Protein AF-0000000084686248 (afdb_homodimer)

Radius of gyration: 23.34 Å; Cα contacts (8 Å, |Δi|>4): 443; chains: 2; bounding box: 74×75×57 Å

Structure (mmCIF, N/CA/C/O backbone):
data_AF-0000000084686248-model_v1
#
loop_
_entity.id
_entity.type
_entity.pdbx_description
1 polymer 'Transcriptional regulator, TetR family'
#
loop_
_atom_site.group_PDB
_atom_site.id
_atom_site.type_symbol
_atom_site.label_atom_id
_atom_site.label_alt_id
_atom_site.label_comp_id
_atom_site.label_asym_id
_atom_site.label_entity_id
_atom_site.label_seq_id
_atom_site.pdbx_PDB_ins_code
_atom_site.Cartn_x
_atom_site.Cartn_y
_atom_site.Cartn_z
_atom_site.occupancy
_atom_site.B_iso_or_equiv
_atom_site.auth_seq_id
_atom_site.auth_comp_id
_atom_site.auth_asym_id
_atom_site.auth_atom_id
_atom_site.pdbx_PDB_model_num
ATOM 1 N N . MET A 1 1 ? 29.109 23.125 23.547 1 58.72 1 MET A N 1
ATOM 2 C CA . MET A 1 1 ? 28.562 22.688 22.266 1 58.72 1 MET A CA 1
ATOM 3 C C . MET A 1 1 ? 28.594 23.828 21.25 1 58.72 1 MET A C 1
ATOM 5 O O . MET A 1 1 ? 28.109 24.922 21.531 1 58.72 1 MET A O 1
ATOM 9 N N . ASN A 1 2 ? 29.422 23.703 20.172 1 71.12 2 ASN A N 1
ATOM 10 C CA . ASN A 1 2 ? 29.562 24.75 19.156 1 71.12 2 ASN A CA 1
ATOM 11 C C . ASN A 1 2 ? 28.219 25.109 18.516 1 71.12 2 ASN A C 1
ATOM 13 O O . ASN A 1 2 ? 27.266 24.328 18.578 1 71.12 2 ASN A O 1
ATOM 17 N N . ALA A 1 3 ? 28.047 26.344 18.234 1 73.88 3 ALA A N 1
ATOM 18 C CA . ALA A 1 3 ? 26.828 26.891 17.672 1 73.88 3 ALA A CA 1
ATOM 19 C C . ALA A 1 3 ? 26.297 25.984 16.547 1 73.88 3 ALA A C 1
ATOM 21 O O . ALA A 1 3 ? 25.094 25.766 16.438 1 73.88 3 ALA A O 1
ATOM 22 N N . GLN A 1 4 ? 27.156 25.484 15.828 1 74.88 4 GLN A N 1
ATOM 23 C CA . GLN A 1 4 ? 26.781 24.609 14.711 1 74.88 4 GLN A CA 1
ATOM 24 C C . GLN A 1 4 ? 26.172 23.297 15.211 1 74.88 4 GLN A C 1
ATOM 26 O O . GLN A 1 4 ? 25.203 22.812 14.641 1 74.88 4 GLN A O 1
ATOM 31 N N . SER A 1 5 ? 26.812 22.828 16.25 1 78.38 5 SER A N 1
ATOM 32 C CA . SER A 1 5 ? 26.312 21.578 16.828 1 78.38 5 SER A CA 1
ATOM 33 C C . SER A 1 5 ? 24.922 21.766 17.422 1 78.38 5 SER A C 1
ATOM 35 O O . SER A 1 5 ? 24.078 20.875 17.328 1 78.38 5 SER A O 1
ATOM 37 N N . LYS A 1 6 ? 24.766 22.906 17.984 1 76.88 6 LYS A N 1
ATOM 38 C CA . LYS A 1 6 ? 23.453 23.203 18.578 1 76.88 6 LYS A CA 1
ATOM 39 C C . LYS A 1 6 ? 22.375 23.297 17.516 1 76.88 6 LYS A C 1
ATOM 41 O O . LYS A 1 6 ? 21.25 22.844 17.719 1 76.88 6 LYS A O 1
ATOM 46 N N . GLU A 1 7 ? 22.75 23.953 16.422 1 81.06 7 GLU A N 1
ATOM 47 C CA . GLU A 1 7 ? 21.797 24.094 15.32 1 81.06 7 GLU A CA 1
ATOM 48 C C . GLU A 1 7 ? 21.406 22.75 14.742 1 81.06 7 GLU A C 1
ATOM 50 O O . GLU A 1 7 ? 20.234 22.5 14.453 1 81.06 7 GLU A O 1
ATOM 55 N N . ILE A 1 8 ? 22.438 21.953 14.617 1 81.25 8 ILE A N 1
ATOM 56 C CA . ILE A 1 8 ? 22.203 20.625 14.078 1 81.25 8 ILE A CA 1
ATOM 57 C C . ILE A 1 8 ? 21.312 19.828 15.031 1 81.25 8 ILE A C 1
ATOM 59 O O . ILE A 1 8 ? 20.391 19.125 14.602 1 81.25 8 ILE A O 1
ATOM 63 N N . ASN A 1 9 ? 21.516 20.031 16.219 1 87.5 9 ASN A N 1
ATOM 64 C CA . ASN A 1 9 ? 20.734 19.328 17.234 1 87.5 9 ASN A CA 1
ATOM 65 C C . ASN A 1 9 ? 19.266 19.766 17.234 1 87.5 9 ASN A C 1
ATOM 67 O O . ASN A 1 9 ? 18.359 18.938 17.359 1 87.5 9 ASN A O 1
ATOM 71 N N . THR A 1 10 ? 19.156 21.109 17.031 1 91.94 10 THR A N 1
ATOM 72 C CA . THR A 1 10 ? 17.797 21.641 17 1 91.94 10 THR A CA 1
ATOM 73 C C . THR A 1 10 ? 17.062 21.141 15.75 1 91.94 10 THR A C 1
ATOM 75 O O . THR A 1 10 ? 15.883 20.766 15.82 1 91.94 10 THR A O 1
ATOM 78 N N . ARG A 1 11 ? 17.75 21.109 14.68 1 93.81 11 ARG A N 1
ATOM 79 C CA . ARG A 1 11 ? 17.188 20.625 13.43 1 93.81 11 ARG A CA 1
ATOM 80 C C . ARG A 1 11 ? 16.734 19.172 13.547 1 93.81 11 ARG A C 1
ATOM 82 O O . ARG A 1 11 ? 15.641 18.812 13.117 1 93.81 11 ARG A O 1
ATOM 89 N N . ILE A 1 12 ? 17.562 18.391 14.156 1 92.94 12 ILE A N 1
ATOM 90 C CA . ILE A 1 12 ? 17.266 16.969 14.328 1 92.94 12 ILE A CA 1
ATOM 91 C C . ILE A 1 12 ? 16.109 16.797 15.297 1 92.94 12 ILE A C 1
ATOM 93 O O . ILE A 1 12 ? 15.234 15.953 15.086 1 92.94 12 ILE A O 1
ATOM 97 N N . ASN A 1 13 ? 16.094 17.594 16.266 1 94.62 13 ASN A N 1
ATOM 98 C CA . ASN A 1 13 ? 14.992 17.547 17.219 1 94.62 13 ASN A CA 1
ATOM 99 C C . ASN A 1 13 ? 13.656 17.859 16.547 1 94.62 13 ASN A C 1
ATOM 101 O O . ASN A 1 13 ? 12.648 17.203 16.828 1 94.62 13 ASN A O 1
ATOM 105 N N . ILE A 1 14 ? 13.68 18.859 15.703 1 96.62 14 ILE A N 1
ATOM 106 C CA . ILE A 1 14 ? 12.469 19.234 14.969 1 96.62 14 ILE A CA 1
ATOM 107 C C . ILE A 1 14 ? 12.023 18.062 14.094 1 96.62 14 ILE A C 1
ATOM 109 O O . ILE A 1 14 ? 10.852 17.672 14.109 1 96.62 14 ILE A O 1
ATOM 113 N N . LEU A 1 15 ? 12.961 17.453 13.438 1 95.81 15 LEU A N 1
ATOM 114 C CA . LEU A 1 15 ? 12.648 16.344 12.531 1 95.81 15 LEU A CA 1
ATOM 115 C C . LEU A 1 15 ? 12.141 15.141 13.305 1 95.81 15 LEU A C 1
ATOM 117 O O . LEU A 1 15 ? 11.195 14.477 12.875 1 95.81 15 LEU A O 1
ATOM 121 N N . ASP A 1 16 ? 12.719 14.93 14.469 1 94.75 16 ASP A N 1
ATOM 122 C CA . ASP A 1 16 ? 12.352 13.773 15.289 1 94.75 16 ASP A CA 1
ATOM 123 C C . ASP A 1 16 ? 10.914 13.898 15.789 1 94.75 16 ASP A C 1
ATOM 125 O O . ASP A 1 16 ? 10.211 12.891 15.922 1 94.75 16 ASP A O 1
ATOM 129 N N . LYS A 1 17 ? 10.5 15.062 16.031 1 97 17 LYS A N 1
ATOM 130 C CA . LYS A 1 17 ? 9.148 15.289 16.531 1 97 17 LYS A CA 1
ATOM 131 C C . LYS A 1 17 ? 8.156 15.461 15.383 1 97 17 LYS A C 1
ATOM 133 O O . LYS A 1 17 ? 7.008 15.023 15.469 1 97 17 LYS A O 1
ATOM 138 N N . ALA A 1 18 ? 8.617 16.062 14.3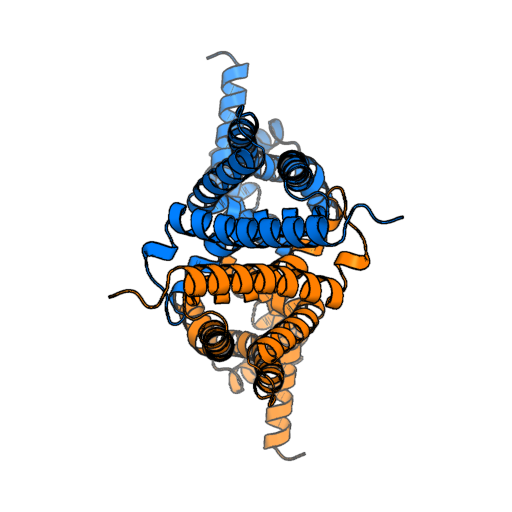12 1 97.56 18 ALA A N 1
ATOM 139 C CA . ALA A 1 18 ? 7.762 16.312 13.148 1 97.56 18 ALA A CA 1
ATOM 140 C C . ALA A 1 18 ? 7.41 15 12.445 1 97.56 18 ALA A C 1
ATOM 142 O O . ALA A 1 18 ? 6.309 14.852 11.906 1 97.56 18 ALA A O 1
ATOM 143 N N . THR A 1 19 ? 8.297 14.008 12.492 1 96.25 19 THR A N 1
ATOM 144 C CA . THR A 1 19 ? 8.148 12.773 11.727 1 96.25 19 THR A CA 1
ATOM 145 C C . THR A 1 19 ? 6.922 11.992 12.188 1 96.25 19 THR A C 1
ATOM 147 O O . THR A 1 19 ? 6.012 11.734 11.398 1 96.25 19 THR A O 1
ATOM 150 N N . PRO A 1 20 ? 6.832 11.727 13.469 1 96.69 20 PRO A N 1
ATOM 151 C CA . PRO A 1 20 ? 5.629 11.008 13.891 1 96.69 20 PRO A CA 1
ATOM 152 C C . PRO A 1 20 ? 4.355 11.836 13.727 1 96.69 20 PRO A C 1
ATOM 154 O O . PRO A 1 20 ? 3.281 11.281 13.484 1 96.69 20 PRO A O 1
ATOM 157 N N . LEU A 1 21 ? 4.496 13.141 13.789 1 97.44 21 LEU A N 1
ATOM 158 C CA . LEU A 1 21 ? 3.338 14.016 13.625 1 97.44 21 LEU A CA 1
ATOM 159 C C . LEU A 1 21 ? 2.824 13.961 12.188 1 97.44 21 LEU A C 1
ATOM 161 O O . LEU A 1 21 ? 1.628 13.758 11.961 1 97.44 21 LEU A O 1
ATOM 165 N N . PHE A 1 22 ? 3.719 14.094 11.211 1 96.5 22 PHE A N 1
ATOM 166 C CA . PHE A 1 22 ? 3.357 14 9.805 1 96.5 22 PHE A CA 1
ATOM 167 C C . PHE A 1 22 ? 2.893 12.586 9.461 1 96.5 22 PHE A C 1
ATOM 169 O O . PHE A 1 22 ? 2.01 12.414 8.617 1 96.5 22 PHE A O 1
ATOM 176 N N . ALA A 1 23 ? 3.467 11.609 10.109 1 95.5 23 ALA A N 1
ATOM 177 C CA . ALA A 1 23 ? 3.066 10.219 9.875 1 95.5 23 ALA A CA 1
ATOM 178 C C . ALA A 1 23 ? 1.645 9.969 10.367 1 95.5 23 ALA A C 1
ATOM 180 O O . ALA A 1 23 ? 0.899 9.195 9.773 1 95.5 23 ALA A O 1
ATOM 181 N N . ALA A 1 24 ? 1.274 10.688 11.391 1 94.06 24 ALA A N 1
ATOM 182 C CA . ALA A 1 24 ? -0.03 10.477 12.008 1 94.06 24 ALA A CA 1
ATOM 183 C C . ALA A 1 24 ? -1.121 11.25 11.273 1 94.06 24 ALA A C 1
ATOM 185 O O . ALA A 1 24 ? -2.246 10.758 11.133 1 94.06 24 ALA A O 1
ATOM 186 N N . LYS A 1 25 ? -0.709 12.43 10.711 1 93.75 25 LYS A N 1
ATOM 187 C CA . LYS A 1 25 ? -1.782 13.328 10.289 1 93.75 25 LYS A CA 1
ATOM 188 C C . LYS A 1 25 ? -1.661 13.664 8.805 1 93.75 25 LYS A C 1
ATOM 190 O O . LYS A 1 25 ? -2.576 14.242 8.219 1 93.75 25 LYS A O 1
ATOM 195 N N . GLY A 1 26 ? -0.541 13.289 8.234 1 93.19 26 GLY A N 1
ATOM 196 C CA . GLY A 1 26 ? -0.301 13.688 6.852 1 93.19 26 GLY A CA 1
ATOM 197 C C . GLY A 1 26 ? 0.147 15.125 6.715 1 93.19 26 GLY A C 1
ATOM 198 O O . GLY A 1 26 ? 0.149 15.875 7.695 1 93.19 26 GLY A O 1
ATOM 199 N N . TYR A 1 27 ? 0.584 15.484 5.504 1 93.19 27 TYR A N 1
ATOM 200 C CA . TYR A 1 27 ? 1.097 16.812 5.211 1 93.19 27 TYR A CA 1
ATOM 201 C C . TYR A 1 27 ? 0.046 17.875 5.504 1 93.19 27 TYR A C 1
ATOM 203 O O . TYR A 1 27 ? 0.318 18.859 6.215 1 93.19 27 TYR A O 1
ATOM 211 N N . ASN A 1 28 ? -1.136 17.672 4.988 1 90 28 ASN A N 1
ATOM 212 C CA . ASN A 1 28 ? -2.193 18.672 5.105 1 90 28 ASN A CA 1
ATOM 213 C C . ASN A 1 28 ? -2.775 18.719 6.516 1 90 28 ASN A C 1
ATOM 215 O O . ASN A 1 28 ? -3.324 19.734 6.938 1 90 28 ASN A O 1
ATOM 219 N N . GLY A 1 29 ? -2.586 17.688 7.254 1 91.94 29 GLY A N 1
ATOM 220 C CA . GLY A 1 29 ? -3.182 17.594 8.578 1 91.94 29 GLY A CA 1
ATOM 221 C C . GLY A 1 29 ? -2.354 18.25 9.656 1 91.94 29 GLY A C 1
ATOM 222 O O . GLY A 1 29 ? -2.846 18.516 10.758 1 91.94 29 GLY A O 1
ATOM 223 N N . VAL A 1 30 ? -1.158 18.547 9.344 1 95.38 30 VAL A N 1
ATOM 224 C CA . VAL A 1 30 ? -0.261 19.125 10.336 1 95.38 30 VAL A CA 1
ATOM 225 C C . VAL A 1 30 ? -0.214 20.641 10.148 1 95.38 30 VAL A C 1
ATOM 227 O O . VAL A 1 30 ? -0.052 21.141 9.031 1 95.38 30 VAL A O 1
ATOM 230 N N . SER A 1 31 ? -0.407 21.312 11.172 1 96.12 31 SER A N 1
ATOM 231 C CA . SER A 1 31 ? -0.195 22.766 11.156 1 96.12 31 SER A CA 1
ATOM 232 C C . SER A 1 31 ? 1.131 23.125 11.812 1 96.12 31 SER A C 1
ATOM 234 O O . SER A 1 31 ? 1.581 22.453 12.742 1 96.12 31 SER A O 1
ATOM 236 N N . MET A 1 32 ? 1.629 24.234 11.352 1 96.75 32 MET A N 1
ATOM 237 C CA . MET A 1 32 ? 2.904 24.688 11.914 1 96.75 32 MET A CA 1
ATOM 238 C C . MET A 1 32 ? 2.742 25.125 13.359 1 96.75 32 MET A C 1
ATOM 240 O O . MET A 1 32 ? 3.658 24.984 14.164 1 96.75 32 MET A O 1
ATOM 244 N N . ARG A 1 33 ? 1.63 25.594 13.711 1 96.5 33 ARG A N 1
ATOM 245 C CA . ARG A 1 33 ? 1.343 25.984 15.086 1 96.5 33 ARG A CA 1
ATOM 246 C C . ARG A 1 33 ? 1.378 24.781 16.016 1 96.5 33 ARG A C 1
ATOM 248 O O . ARG A 1 33 ? 1.974 24.844 17.094 1 96.5 33 ARG A O 1
ATOM 255 N N . GLU A 1 34 ? 0.747 23.734 15.609 1 96.88 34 GLU A N 1
ATOM 256 C CA . GLU A 1 34 ? 0.747 22.516 16.422 1 96.88 34 GLU A CA 1
ATOM 257 C C . GLU A 1 34 ? 2.156 21.953 16.562 1 96.88 34 GLU A C 1
ATOM 259 O O . GLU A 1 34 ? 2.531 21.469 17.641 1 96.88 34 GLU A O 1
ATOM 264 N N . LEU A 1 35 ? 2.928 21.969 15.477 1 97.56 35 LEU A N 1
ATOM 265 C CA . LEU A 1 35 ? 4.305 21.5 15.523 1 97.56 35 LEU A CA 1
ATOM 266 C C . LEU A 1 35 ? 5.152 22.344 16.453 1 97.56 35 LEU A C 1
ATOM 268 O O . LEU A 1 35 ? 5.973 21.828 17.219 1 97.56 35 LEU A O 1
ATOM 272 N N . SER A 1 36 ? 4.969 23.625 16.391 1 97.75 36 SER A N 1
ATOM 273 C CA . SER A 1 36 ? 5.68 24.547 17.266 1 97.75 36 SER A CA 1
ATOM 274 C C . SER A 1 36 ? 5.438 24.219 18.734 1 97.75 36 SER A C 1
ATOM 276 O O . SER A 1 36 ? 6.379 24.188 19.531 1 97.75 36 SER A O 1
ATOM 278 N N . LYS A 1 37 ? 4.23 23.953 19.078 1 97.75 37 LYS A N 1
ATOM 279 C CA . LYS A 1 37 ? 3.875 23.578 20.453 1 97.75 37 LYS A CA 1
ATOM 280 C C . LYS A 1 37 ? 4.523 22.25 20.844 1 97.75 37 LYS A C 1
ATOM 282 O O . LYS A 1 37 ? 5.039 22.125 21.953 1 97.75 37 LYS A O 1
ATOM 287 N N . LEU A 1 38 ? 4.559 21.391 19.984 1 97.06 38 LEU A N 1
ATOM 288 C CA . LEU A 1 38 ? 5.094 20.047 20.234 1 97.06 38 LEU A CA 1
ATOM 289 C C . LEU A 1 38 ? 6.602 20.109 20.469 1 97.06 38 LEU A C 1
ATOM 291 O O . LEU A 1 38 ? 7.125 19.422 21.344 1 97.06 38 LEU A O 1
ATOM 295 N N . VAL A 1 39 ? 7.285 20.922 19.641 1 96.38 39 VAL A N 1
ATOM 296 C CA . VAL A 1 39 ? 8.742 20.984 19.672 1 96.38 39 VAL A CA 1
ATOM 297 C C . VAL A 1 39 ? 9.195 21.938 20.766 1 96.38 39 VAL A C 1
ATOM 299 O O . VAL A 1 39 ? 10.344 21.875 21.219 1 96.38 39 VAL A O 1
ATOM 302 N N . GLY A 1 40 ? 8.352 22.875 21.141 1 96.88 40 GLY A N 1
ATOM 303 C CA . GLY A 1 40 ? 8.711 23.891 22.125 1 96.88 40 GLY A CA 1
ATOM 304 C C . GLY A 1 40 ? 9.5 25.047 21.531 1 96.88 40 GLY A C 1
ATOM 305 O O . GLY A 1 40 ? 10.406 25.578 22.172 1 96.88 40 GLY A O 1
ATOM 306 N N . LEU A 1 41 ? 9.266 25.297 20.312 1 96.88 41 LEU A N 1
ATOM 307 C CA . LEU A 1 41 ? 9.867 26.406 19.594 1 96.88 41 LEU A CA 1
ATOM 308 C C . LEU A 1 41 ? 8.789 27.266 18.938 1 96.88 41 LEU A C 1
ATOM 310 O O . LEU A 1 41 ? 7.699 26.781 18.625 1 96.88 41 LEU A O 1
ATOM 314 N N . SER A 1 42 ? 9.141 28.484 18.719 1 96 42 SER A N 1
ATOM 315 C CA . SER A 1 42 ? 8.234 29.344 17.953 1 96 42 SER A CA 1
ATOM 316 C C . SER A 1 42 ? 8.195 28.922 16.484 1 96 42 SER A C 1
ATOM 318 O O . SER A 1 42 ? 9.148 28.328 15.977 1 96 42 SER A O 1
ATOM 320 N N . THR A 1 43 ? 7.09 29.203 15.844 1 96.06 43 THR A N 1
ATOM 321 C CA . THR A 1 43 ? 6.984 28.953 14.414 1 96.06 43 THR A CA 1
ATOM 322 C C . THR A 1 43 ? 8.109 29.641 13.648 1 96.06 43 THR A C 1
ATOM 324 O O . THR A 1 43 ? 8.672 29.078 12.711 1 96.06 43 THR A O 1
ATOM 327 N N . ALA A 1 44 ? 8.453 30.828 14.078 1 95.31 44 ALA A N 1
ATOM 328 C CA . ALA A 1 44 ? 9.547 31.578 13.461 1 95.31 44 ALA A CA 1
ATOM 329 C C . ALA A 1 44 ? 10.875 30.844 13.602 1 95.31 44 ALA A C 1
ATOM 331 O O . ALA A 1 44 ? 11.672 30.797 12.664 1 95.31 44 ALA A O 1
ATOM 332 N N . ALA A 1 45 ? 11.109 30.328 14.719 1 95.38 45 ALA A N 1
ATOM 333 C CA . ALA A 1 45 ? 12.344 29.578 14.969 1 95.38 45 ALA A CA 1
ATOM 334 C C . ALA A 1 45 ? 12.438 28.344 14.078 1 95.38 45 ALA A C 1
ATOM 336 O O . ALA A 1 45 ? 13.516 28.016 13.578 1 95.38 45 ALA A O 1
ATOM 337 N N . ILE A 1 46 ? 11.305 27.641 13.93 1 96.94 46 ILE A N 1
ATOM 338 C CA . ILE A 1 46 ? 11.281 26.469 13.062 1 96.94 46 ILE A CA 1
ATOM 339 C C . ILE A 1 46 ? 11.594 26.875 11.625 1 96.94 46 ILE A C 1
ATOM 341 O O . ILE A 1 46 ? 12.375 26.219 10.938 1 96.94 46 ILE A O 1
ATOM 345 N N . TYR A 1 47 ? 11.078 28.031 11.242 1 95.38 47 TYR A N 1
ATOM 346 C CA . TYR A 1 47 ? 11.25 28.516 9.875 1 95.38 47 TYR A CA 1
ATOM 347 C C . TYR A 1 47 ? 12.672 29 9.648 1 95.38 47 TYR A C 1
ATOM 349 O O . TYR A 1 47 ? 13.117 29.141 8.5 1 95.38 47 TYR A O 1
ATOM 357 N N . HIS A 1 48 ? 13.383 29.328 10.703 1 95.19 48 HIS A N 1
ATOM 358 C CA . HIS A 1 48 ? 14.805 29.609 10.586 1 95.19 48 HIS A CA 1
ATOM 359 C C . HIS A 1 48 ? 15.578 28.391 10.078 1 95.19 48 HIS A C 1
ATOM 361 O O . HIS A 1 48 ? 16.547 28.531 9.336 1 95.19 48 HIS A O 1
ATOM 367 N N . HIS A 1 49 ? 15.078 27.219 10.445 1 95.44 49 HIS A N 1
ATOM 368 C CA . HIS A 1 49 ? 15.734 25.984 10.055 1 95.44 49 HIS A CA 1
ATOM 369 C C . HIS A 1 49 ? 15.156 25.438 8.75 1 95.44 49 HIS A C 1
ATOM 371 O O . HIS A 1 49 ? 15.852 24.75 7.996 1 95.44 49 HIS A O 1
ATOM 377 N N . PHE A 1 50 ? 13.797 25.672 8.547 1 97 50 PHE A N 1
ATOM 378 C CA . PHE A 1 50 ? 13.078 25.219 7.363 1 97 50 PHE A CA 1
ATOM 379 C C . PHE A 1 50 ? 12.25 26.344 6.758 1 97 50 PHE A C 1
ATOM 381 O O . PHE A 1 50 ? 11.273 26.797 7.355 1 97 50 PHE A O 1
ATOM 388 N N . PRO A 1 51 ? 12.555 26.719 5.566 1 95.69 51 PRO A N 1
ATOM 389 C CA . PRO A 1 51 ? 11.977 27.938 4.984 1 95.69 51 PRO A CA 1
ATOM 390 C C . PRO A 1 51 ? 10.445 27.891 4.941 1 95.69 51 PRO A C 1
ATOM 392 O O . PRO A 1 51 ? 9.797 28.938 5 1 95.69 51 PRO A O 1
ATOM 395 N N . ASP A 1 52 ? 9.867 26.641 4.707 1 95.5 52 ASP A N 1
ATOM 396 C CA . ASP A 1 52 ? 8.414 26.484 4.703 1 95.5 52 ASP A CA 1
ATOM 397 C C . ASP A 1 52 ? 8.008 25.062 5.062 1 95.5 52 ASP A C 1
ATOM 399 O O . ASP A 1 52 ? 8.867 24.219 5.312 1 95.5 52 ASP A O 1
ATOM 403 N N . LYS A 1 53 ? 6.777 24.859 5.129 1 95.44 53 LYS A N 1
ATOM 404 C CA . LYS A 1 53 ? 6.242 23.562 5.516 1 95.44 53 LYS A CA 1
ATOM 405 C C . LYS A 1 53 ? 6.664 22.484 4.523 1 95.44 53 LYS A C 1
ATOM 407 O O . LYS A 1 53 ? 6.957 21.344 4.918 1 95.44 53 LYS A O 1
ATOM 412 N N . HIS A 1 54 ? 6.715 22.891 3.27 1 93.94 54 HIS A N 1
ATOM 413 C CA . HIS A 1 54 ? 7.102 21.938 2.229 1 93.94 54 HIS A CA 1
ATOM 414 C C . HIS A 1 54 ? 8.539 21.469 2.416 1 93.94 54 HIS A C 1
ATOM 416 O O . HIS A 1 54 ? 8.82 20.266 2.32 1 93.94 54 HIS A O 1
ATOM 422 N N . ALA A 1 55 ? 9.367 22.344 2.66 1 94.5 55 ALA A N 1
ATOM 423 C CA . ALA A 1 55 ? 10.773 22.016 2.877 1 94.5 55 ALA A CA 1
ATOM 424 C C . ALA A 1 55 ? 10.945 21.156 4.121 1 94.5 55 ALA A C 1
ATOM 426 O O . ALA A 1 55 ? 11.734 20.203 4.121 1 94.5 55 ALA A O 1
ATOM 427 N N . LEU A 1 56 ? 10.25 21.531 5.184 1 96.5 56 LEU A N 1
ATOM 428 C CA . LEU A 1 56 ? 10.289 20.734 6.402 1 96.5 56 LEU A CA 1
ATOM 429 C C . LEU A 1 56 ? 9.805 19.312 6.137 1 96.5 56 LEU A C 1
ATOM 431 O O . LEU A 1 56 ? 10.453 18.344 6.531 1 96.5 56 LEU A O 1
ATOM 435 N N . TYR A 1 57 ? 8.711 19.219 5.469 1 95.12 57 TYR A N 1
ATOM 436 C CA . TYR A 1 57 ? 8.133 17.906 5.18 1 95.12 57 TYR A CA 1
ATOM 437 C C . TYR A 1 57 ? 9.07 17.078 4.316 1 95.12 57 TYR A C 1
ATOM 439 O O . TYR A 1 57 ? 9.227 15.875 4.547 1 95.12 57 TYR A O 1
ATOM 447 N N . PHE A 1 58 ? 9.641 17.703 3.385 1 92.31 58 PHE A N 1
ATOM 448 C CA . PHE A 1 58 ? 10.586 17 2.529 1 92.31 58 PHE A CA 1
ATOM 449 C C . PHE A 1 58 ? 11.758 16.453 3.344 1 92.31 58 PHE A C 1
ATOM 451 O O . PHE A 1 58 ? 12.211 15.336 3.121 1 92.31 58 PHE A O 1
ATOM 458 N N . GLU A 1 59 ? 12.234 17.219 4.215 1 93.56 59 GLU A N 1
ATOM 459 C CA . GLU A 1 59 ? 13.328 16.766 5.066 1 93.56 59 GLU A CA 1
ATOM 460 C C . GLU A 1 59 ? 12.883 15.648 6.004 1 93.56 59 GLU A C 1
ATOM 462 O O . GLU A 1 59 ? 13.664 14.758 6.34 1 93.56 59 GLU A O 1
ATOM 467 N N . VAL A 1 60 ? 11.648 15.68 6.422 1 94.56 60 VAL A N 1
ATOM 468 C CA . VAL A 1 60 ? 11.078 14.586 7.207 1 94.56 60 VAL A CA 1
ATOM 469 C C . VAL A 1 60 ? 11.117 13.297 6.398 1 94.56 60 VAL A C 1
ATOM 471 O O . VAL A 1 60 ? 11.523 12.25 6.906 1 94.56 60 VAL A O 1
ATOM 474 N N . LEU A 1 61 ? 10.727 13.398 5.133 1 91.56 61 LEU A N 1
ATOM 475 C CA . LEU A 1 61 ? 10.75 12.234 4.254 1 91.56 61 LEU A CA 1
ATOM 476 C C . LEU A 1 61 ? 12.172 11.711 4.078 1 91.56 61 LEU A C 1
ATOM 478 O O . LEU A 1 61 ? 12.422 10.516 4.211 1 91.56 61 LEU A O 1
ATOM 482 N N . LYS A 1 62 ? 13 12.617 3.861 1 88.88 62 LYS A N 1
ATOM 483 C CA . LYS A 1 62 ? 14.398 12.242 3.686 1 88.88 62 LYS A CA 1
ATOM 484 C C . LYS A 1 62 ? 14.961 11.609 4.957 1 88.88 62 LYS A C 1
ATOM 486 O O . LYS A 1 62 ? 15.648 10.594 4.898 1 88.88 62 LYS A O 1
ATOM 491 N N . HIS A 1 63 ? 14.672 12.258 6.039 1 87.5 63 HIS A N 1
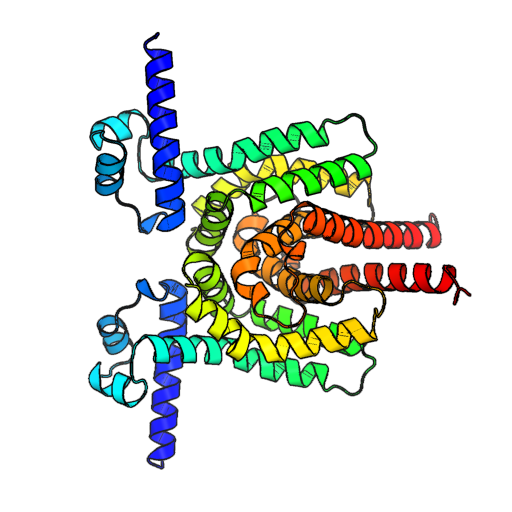ATOM 492 C CA . HIS A 1 63 ? 15.125 11.789 7.348 1 87.5 63 HIS A CA 1
ATOM 493 C C . HIS A 1 63 ? 14.578 10.398 7.648 1 87.5 63 HIS A C 1
ATOM 495 O O . HIS A 1 63 ? 15.281 9.562 8.219 1 87.5 63 HIS A O 1
ATOM 501 N N . SER A 1 64 ? 13.406 10.141 7.324 1 87.31 64 SER A N 1
ATOM 502 C CA . SER A 1 64 ? 12.758 8.867 7.59 1 87.31 64 SER A CA 1
ATOM 503 C C . SER A 1 64 ? 13.273 7.773 6.656 1 87.31 64 SER A C 1
ATOM 505 O O . SER A 1 64 ? 13.398 6.617 7.059 1 87.31 64 SER A O 1
ATOM 507 N N . PHE A 1 65 ? 13.68 8.172 5.449 1 79.62 65 PHE A N 1
ATOM 508 C CA . PHE A 1 65 ? 14.047 7.188 4.438 1 79.62 65 PHE A CA 1
ATOM 509 C C . PHE A 1 65 ? 15.555 7.023 4.355 1 79.62 65 PHE A C 1
ATOM 511 O O . PHE A 1 65 ? 16.047 5.988 3.912 1 79.62 65 PHE A O 1
ATOM 518 N N . VAL A 1 66 ? 16.359 8.047 4.652 1 66.94 66 VAL A N 1
ATOM 519 C CA . VAL A 1 66 ? 17.812 8.062 4.496 1 66.94 66 VAL A CA 1
ATOM 520 C C . VAL A 1 66 ? 18.438 6.996 5.395 1 66.94 66 VAL A C 1
ATOM 522 O O . VAL A 1 66 ? 19.375 6.293 4.98 1 66.94 66 VAL A O 1
ATOM 525 N N . ASP A 1 67 ? 18.016 6.965 6.602 1 60.41 67 ASP A N 1
ATOM 526 C CA . ASP A 1 67 ? 18.578 5.867 7.375 1 60.41 67 ASP A CA 1
ATOM 527 C C . ASP A 1 67 ? 18.438 4.539 6.629 1 60.41 67 ASP A C 1
ATOM 529 O O . ASP A 1 67 ? 19.328 3.686 6.695 1 60.41 67 ASP A O 1
ATOM 533 N N . LYS A 1 68 ? 17.516 4.457 5.832 1 61.84 68 LYS A N 1
ATOM 534 C CA . LYS A 1 68 ? 17.234 3.229 5.098 1 61.84 68 LYS A CA 1
ATOM 535 C C . LYS A 1 68 ? 18.188 3.053 3.926 1 61.84 68 LYS A C 1
ATOM 537 O O . LYS A 1 68 ? 18.688 1.952 3.686 1 61.84 68 LYS A O 1
ATOM 542 N N . ALA A 1 69 ? 18.453 4.195 3.387 1 62.53 69 ALA A N 1
ATOM 543 C CA . ALA A 1 69 ? 19.391 4.172 2.27 1 62.53 69 ALA A CA 1
ATOM 544 C C . ALA A 1 69 ? 20.797 3.814 2.744 1 62.53 69 ALA A C 1
ATOM 546 O O . ALA A 1 69 ? 21.5 3.031 2.096 1 62.53 69 ALA A O 1
ATOM 547 N N . THR A 1 70 ? 21.094 4.328 3.859 1 63.06 70 THR A N 1
ATOM 548 C CA . THR A 1 70 ? 22.422 4.047 4.383 1 63.06 70 THR A CA 1
ATOM 549 C C . THR A 1 70 ? 22.547 2.586 4.801 1 63.06 70 THR A C 1
ATOM 551 O O . THR A 1 70 ? 23.562 1.94 4.527 1 63.06 70 THR A O 1
ATOM 554 N N . ALA A 1 71 ? 21.547 2.18 5.406 1 62.09 71 ALA A N 1
ATOM 555 C CA . ALA A 1 71 ? 21.547 0.775 5.805 1 62.09 71 ALA A CA 1
ATOM 556 C C . ALA A 1 71 ? 21.578 -0.142 4.586 1 62.09 71 ALA A C 1
ATOM 558 O O . ALA A 1 71 ? 22.297 -1.152 4.586 1 62.09 71 ALA A O 1
ATOM 559 N N . ILE A 1 72 ? 20.938 0.265 3.596 1 66.06 72 ILE A N 1
ATOM 560 C CA . ILE A 1 72 ? 20.844 -0.505 2.361 1 66.06 72 ILE A CA 1
ATOM 561 C C . ILE A 1 72 ? 22.156 -0.418 1.586 1 66.06 72 ILE A C 1
ATOM 563 O O . ILE A 1 72 ? 22.625 -1.417 1.04 1 66.06 72 ILE A O 1
ATOM 567 N N . ALA A 1 73 ? 22.625 0.729 1.688 1 65.25 73 ALA A N 1
ATOM 568 C CA . ALA A 1 73 ? 23.906 0.908 1 1 65.25 73 ALA A CA 1
ATOM 569 C C . ALA A 1 73 ? 24.984 0.009 1.6 1 65.25 73 ALA A C 1
ATOM 571 O O . ALA A 1 73 ? 25.797 -0.57 0.872 1 65.25 73 ALA A O 1
ATOM 572 N N . GLY A 1 74 ? 24.906 -0.086 2.836 1 64.12 74 GLY A N 1
ATOM 573 C CA . GLY A 1 74 ? 25.891 -0.943 3.498 1 64.12 74 GLY A CA 1
ATOM 574 C C . GLY A 1 74 ? 25.703 -2.412 3.166 1 64.12 74 GLY A C 1
ATOM 575 O O . GLY A 1 74 ? 26.688 -3.168 3.131 1 64.12 74 GLY A O 1
ATOM 576 N N . SER A 1 75 ? 24.547 -2.791 2.99 1 62.66 75 SER A N 1
ATOM 577 C CA . SER A 1 75 ? 24.25 -4.191 2.701 1 62.66 75 SER A CA 1
ATOM 578 C C . SER A 1 75 ? 24.641 -4.551 1.269 1 62.66 75 SER A C 1
ATOM 580 O O . SER A 1 75 ? 25.094 -5.66 1.003 1 62.66 75 SER A O 1
ATOM 582 N N . VAL A 1 76 ? 24.453 -3.631 0.374 1 63.31 76 VAL A N 1
ATOM 583 C CA . VAL A 1 76 ? 24.703 -3.859 -1.046 1 63.31 76 VAL A CA 1
ATOM 584 C C . VAL A 1 76 ? 26.188 -3.742 -1.339 1 63.31 76 VAL A C 1
ATOM 586 O O . VAL A 1 76 ? 26.703 -4.383 -2.262 1 63.31 76 VAL A O 1
ATOM 589 N N . SER A 1 77 ? 26.797 -2.922 -0.549 1 62.34 77 SER A N 1
ATOM 590 C CA . SER A 1 77 ? 28.219 -2.752 -0.752 1 62.34 77 SER A CA 1
ATOM 591 C C . SER A 1 77 ? 29 -3.971 -0.266 1 62.34 77 SER A C 1
ATOM 593 O O . SER A 1 77 ? 30.219 -4.062 -0.465 1 62.34 77 SER A O 1
ATOM 595 N N . ASN A 1 78 ? 28.281 -4.91 0.163 1 61.41 78 ASN A N 1
ATOM 596 C CA . ASN A 1 78 ? 29 -6.094 0.622 1 61.41 78 ASN A CA 1
ATOM 597 C C . ASN A 1 78 ? 29.609 -6.863 -0.544 1 61.41 78 ASN A C 1
ATOM 599 O O . ASN A 1 78 ? 29.125 -6.777 -1.674 1 61.41 78 ASN A O 1
ATOM 603 N N . THR A 1 79 ? 30.766 -7.375 -0.447 1 65.88 79 THR A N 1
ATOM 604 C CA . THR A 1 79 ? 31.641 -8.094 -1.373 1 65.88 79 THR A CA 1
ATOM 605 C C . THR A 1 79 ? 31.031 -9.438 -1.752 1 65.88 79 THR A C 1
ATOM 607 O O . THR A 1 79 ? 31.672 -10.25 -2.422 1 65.88 79 THR A O 1
ATOM 610 N N . GLY A 1 80 ? 29.734 -9.602 -1.726 1 78.88 80 GLY A N 1
ATOM 611 C CA . GLY A 1 80 ? 29.188 -10.906 -2.062 1 78.88 80 GLY A CA 1
ATOM 612 C C . GLY A 1 80 ? 28.562 -10.961 -3.443 1 78.88 80 GLY A C 1
ATOM 613 O O . GLY A 1 80 ? 28.594 -9.977 -4.184 1 78.88 80 GLY A O 1
ATOM 614 N N . ALA A 1 81 ? 28.25 -12.164 -3.91 1 88.12 81 ALA A N 1
ATOM 615 C CA . ALA A 1 81 ? 27.531 -12.375 -5.168 1 88.12 81 ALA A CA 1
ATOM 616 C C . ALA A 1 81 ? 26.266 -11.523 -5.227 1 88.12 81 ALA A C 1
ATOM 618 O O . ALA A 1 81 ? 25.672 -11.203 -4.191 1 88.12 81 ALA A O 1
ATOM 619 N N . PRO A 1 82 ? 25.938 -11.086 -6.359 1 87.19 82 PRO A N 1
ATOM 620 C CA . PRO A 1 82 ? 24.766 -10.211 -6.523 1 87.19 82 PRO A CA 1
ATOM 621 C C . PRO A 1 82 ? 23.531 -10.742 -5.816 1 87.19 82 PRO A C 1
ATOM 623 O O . PRO A 1 82 ? 22.797 -9.977 -5.188 1 87.19 82 PRO A O 1
ATOM 626 N N . LEU A 1 83 ? 23.328 -11.992 -5.898 1 88.19 83 LEU A N 1
ATOM 627 C CA . LEU A 1 83 ? 22.156 -12.578 -5.254 1 88.19 83 LEU A CA 1
ATOM 628 C C . LEU A 1 83 ? 22.25 -12.438 -3.736 1 88.19 83 LEU A C 1
ATOM 630 O O . LEU A 1 83 ? 21.25 -12.133 -3.078 1 88.19 83 LEU A O 1
ATOM 634 N N . GLU A 1 84 ? 23.406 -12.641 -3.184 1 88.88 84 GLU A N 1
ATOM 635 C CA . GLU A 1 84 ? 23.609 -12.492 -1.746 1 88.88 84 GLU A CA 1
ATOM 636 C C . GLU A 1 84 ? 23.391 -11.047 -1.307 1 88.88 84 GLU A C 1
ATOM 638 O O . GLU A 1 84 ? 22.875 -10.789 -0.216 1 88.88 84 GLU A O 1
ATOM 643 N N . ARG A 1 85 ? 23.75 -10.172 -2.143 1 89.12 85 ARG A N 1
ATOM 644 C CA . ARG A 1 85 ? 23.562 -8.75 -1.855 1 89.12 85 ARG A CA 1
ATOM 645 C C . ARG A 1 85 ? 22.094 -8.375 -1.885 1 89.12 85 ARG A C 1
ATOM 647 O O . ARG A 1 85 ? 21.625 -7.59 -1.057 1 89.12 85 ARG A O 1
ATOM 654 N N . LEU A 1 86 ? 21.375 -8.93 -2.828 1 89.69 86 LEU A N 1
ATOM 655 C CA . LEU A 1 86 ? 19.938 -8.695 -2.885 1 89.69 86 LEU A CA 1
ATOM 656 C C . LEU A 1 86 ? 19.25 -9.266 -1.647 1 89.69 86 LEU A C 1
ATOM 658 O O . LEU A 1 86 ? 18.359 -8.617 -1.077 1 89.69 86 LEU A O 1
ATOM 662 N N . GLU A 1 87 ? 19.688 -10.453 -1.256 1 91.38 87 GLU A N 1
ATOM 663 C CA . GLU A 1 87 ? 19.141 -11.062 -0.051 1 91.38 87 GLU A CA 1
ATOM 664 C C . GLU A 1 87 ? 19.391 -10.188 1.175 1 91.38 87 GLU A C 1
ATOM 666 O O . GLU A 1 87 ? 18.484 -9.977 1.985 1 91.38 87 GLU A O 1
ATOM 671 N N . SER A 1 88 ? 20.562 -9.695 1.272 1 89.19 88 SER A N 1
ATOM 672 C CA . SER A 1 88 ? 20.922 -8.82 2.385 1 89.19 88 SER A CA 1
ATOM 673 C C . SER A 1 88 ? 20.078 -7.543 2.377 1 89.19 88 SER A C 1
ATOM 675 O O . SER A 1 88 ? 19.656 -7.07 3.432 1 89.19 88 SER A O 1
ATOM 677 N N . PHE A 1 89 ? 19.875 -7.047 1.19 1 87.81 89 PHE A N 1
ATOM 678 C CA . PHE A 1 89 ? 19.031 -5.867 1.062 1 87.81 89 PHE A CA 1
ATOM 679 C C . PHE A 1 89 ? 17.625 -6.16 1.566 1 87.81 89 PHE A C 1
ATOM 681 O O . PHE A 1 89 ? 17.078 -5.398 2.365 1 87.81 89 PHE A O 1
ATOM 688 N N . ILE A 1 90 ? 17.062 -7.203 1.109 1 92.06 90 ILE A N 1
ATOM 689 C CA . ILE A 1 90 ? 15.688 -7.555 1.443 1 92.06 90 ILE A CA 1
ATOM 690 C C . ILE A 1 90 ? 15.562 -7.781 2.949 1 92.06 90 ILE A C 1
ATOM 692 O O . ILE A 1 90 ? 14.609 -7.324 3.574 1 92.06 90 ILE A O 1
ATOM 696 N N . GLU A 1 91 ? 16.516 -8.43 3.545 1 91.94 91 GLU A N 1
ATOM 697 C CA . GLU A 1 91 ? 16.5 -8.703 4.98 1 91.94 91 GLU A CA 1
ATOM 698 C C . GLU A 1 91 ? 16.562 -7.406 5.785 1 91.94 91 GLU A C 1
ATOM 700 O O . GLU A 1 91 ? 15.789 -7.219 6.73 1 91.94 91 GLU A O 1
ATOM 705 N N . ARG A 1 92 ? 17.406 -6.527 5.41 1 88.38 92 ARG A N 1
ATOM 706 C CA . ARG A 1 92 ? 17.562 -5.266 6.121 1 88.38 92 ARG A CA 1
ATOM 707 C C . ARG A 1 92 ? 16.359 -4.355 5.898 1 88.38 92 ARG A C 1
ATOM 709 O O . ARG A 1 92 ? 15.906 -3.676 6.82 1 88.38 92 ARG A O 1
ATOM 716 N N . PHE A 1 93 ? 15.945 -4.344 4.695 1 89.56 93 PHE A N 1
ATOM 717 C CA . PHE A 1 93 ? 14.773 -3.541 4.371 1 89.56 93 PHE A CA 1
ATOM 718 C C . PHE A 1 93 ? 13.555 -4.02 5.152 1 89.56 93 PHE A C 1
ATOM 720 O O . PHE A 1 93 ? 12.805 -3.207 5.691 1 89.56 93 PHE A O 1
ATOM 727 N N . ALA A 1 94 ? 13.383 -5.316 5.199 1 92 94 ALA A N 1
ATOM 728 C CA . ALA A 1 94 ? 12.266 -5.883 5.953 1 92 94 ALA A CA 1
ATOM 729 C C . ALA A 1 94 ? 12.344 -5.484 7.426 1 92 94 ALA A C 1
ATOM 731 O O . ALA A 1 94 ? 11.336 -5.117 8.031 1 92 94 ALA A O 1
ATOM 732 N N . LEU A 1 95 ? 13.508 -5.535 8.008 1 90.31 95 LEU A N 1
ATOM 733 C CA . LEU A 1 95 ? 13.695 -5.141 9.398 1 90.31 95 LEU A CA 1
ATOM 734 C C . LEU A 1 95 ? 13.359 -3.668 9.594 1 90.31 95 LEU A C 1
ATOM 736 O O . LEU A 1 95 ? 12.664 -3.311 10.555 1 90.31 95 LEU A O 1
ATOM 740 N N . MET A 1 96 ? 13.766 -2.92 8.727 1 86.56 96 MET A N 1
ATOM 741 C CA . MET A 1 96 ? 13.602 -1.473 8.836 1 86.56 96 MET A CA 1
ATOM 742 C C . MET A 1 96 ? 12.125 -1.086 8.742 1 86.56 96 MET A C 1
ATOM 744 O O . MET A 1 96 ? 11.617 -0.352 9.586 1 86.56 96 MET A O 1
ATOM 748 N N . VAL A 1 97 ? 11.492 -1.579 7.719 1 89 97 VAL A N 1
ATOM 749 C CA . VAL A 1 97 ? 10.109 -1.173 7.484 1 89 97 VAL A CA 1
ATOM 750 C C . VAL A 1 97 ? 9.211 -1.78 8.555 1 89 97 VAL A C 1
ATOM 752 O O . VAL A 1 97 ? 8.195 -1.186 8.93 1 89 97 VAL A O 1
ATOM 755 N N . ASN A 1 98 ? 9.516 -2.955 9 1 89.5 98 ASN A N 1
ATOM 756 C CA . ASN A 1 98 ? 8.711 -3.6 10.023 1 89.5 98 ASN A CA 1
ATOM 757 C C . ASN A 1 98 ? 8.766 -2.838 11.352 1 89.5 98 ASN A C 1
ATOM 759 O O . ASN A 1 98 ? 7.797 -2.822 12.102 1 89.5 98 ASN A O 1
ATOM 763 N N . ASP A 1 99 ? 9.844 -2.188 11.594 1 86.75 99 ASP A N 1
ATOM 764 C CA . ASP A 1 99 ? 10.047 -1.533 12.875 1 86.75 99 ASP A CA 1
ATOM 765 C C . ASP A 1 99 ? 9.641 -0.064 12.82 1 86.75 99 ASP A C 1
ATOM 767 O O . ASP A 1 99 ? 9.484 0.585 13.859 1 86.75 99 ASP A O 1
ATOM 771 N N . ASP A 1 100 ? 9.461 0.403 11.68 1 89.38 100 ASP A N 1
ATOM 772 C CA . ASP A 1 100 ? 9.227 1.839 11.562 1 89.38 100 ASP A CA 1
ATOM 773 C C . ASP A 1 100 ? 7.828 2.121 11.016 1 89.38 100 ASP A C 1
ATOM 775 O O . ASP A 1 100 ? 7.637 2.217 9.797 1 89.38 100 ASP A O 1
ATOM 779 N N . GLN A 1 101 ? 6.992 2.389 11.883 1 90.69 101 GLN A N 1
ATOM 780 C CA . GLN A 1 101 ? 5.605 2.664 11.516 1 90.69 101 GLN A CA 1
ATOM 781 C C . GLN A 1 101 ? 5.48 4.016 10.812 1 90.69 101 GLN A C 1
ATOM 783 O O . GLN A 1 101 ? 4.602 4.207 9.969 1 90.69 101 GLN A O 1
ATOM 788 N N . ASN A 1 102 ? 6.402 4.902 11.133 1 93.12 102 ASN A N 1
ATOM 789 C CA . ASN A 1 102 ? 6.355 6.219 10.508 1 93.12 102 ASN A CA 1
ATOM 790 C C . ASN A 1 102 ? 6.629 6.133 9.008 1 93.12 102 ASN A C 1
ATOM 792 O O . ASN A 1 102 ? 5.941 6.773 8.211 1 93.12 102 ASN A O 1
ATOM 796 N N . VAL A 1 103 ? 7.543 5.273 8.68 1 89.94 103 VAL A N 1
ATOM 797 C CA . VAL A 1 103 ? 7.895 5.117 7.27 1 89.94 103 VAL A CA 1
ATOM 798 C C . VAL A 1 103 ? 6.711 4.527 6.508 1 89.94 103 VAL A C 1
ATOM 800 O O . VAL A 1 103 ? 6.352 5.012 5.434 1 89.94 103 VAL A O 1
ATOM 803 N N . ARG A 1 104 ? 6.102 3.525 7.066 1 91.69 104 ARG A N 1
ATOM 804 C CA . ARG A 1 104 ? 4.953 2.902 6.414 1 91.69 104 ARG A CA 1
ATOM 805 C C . ARG A 1 104 ? 3.814 3.9 6.238 1 91.69 104 ARG A C 1
ATOM 807 O O . ARG A 1 104 ? 3.223 3.994 5.16 1 91.69 104 ARG A O 1
ATOM 814 N N . ALA A 1 105 ? 3.609 4.703 7.25 1 94.06 105 ALA A N 1
ATOM 815 C CA . ALA A 1 105 ? 2.535 5.691 7.199 1 94.06 105 ALA A CA 1
ATOM 816 C C . ALA A 1 105 ? 2.836 6.777 6.172 1 94.06 105 ALA A C 1
ATOM 818 O O . ALA A 1 105 ? 1.96 7.164 5.395 1 94.06 105 ALA A O 1
ATOM 819 N N . LEU A 1 106 ? 4.055 7.25 6.16 1 93 106 LEU A N 1
ATOM 820 C CA . LEU A 1 106 ? 4.438 8.328 5.254 1 93 106 LEU A CA 1
ATOM 821 C C . LEU A 1 106 ? 4.324 7.883 3.799 1 93 106 LEU A C 1
ATOM 823 O O . LEU A 1 106 ? 3.914 8.664 2.938 1 93 106 LEU A O 1
ATOM 827 N N . VAL A 1 107 ? 4.66 6.645 3.527 1 90.88 107 VAL A N 1
ATOM 828 C CA . VAL A 1 107 ? 4.52 6.109 2.176 1 90.88 107 VAL A CA 1
ATOM 829 C C . VAL A 1 107 ? 3.045 6.094 1.779 1 90.88 107 VAL A C 1
ATOM 831 O O . VAL A 1 107 ? 2.686 6.523 0.681 1 90.88 107 VAL A O 1
ATOM 834 N N . MET A 1 108 ? 2.199 5.637 2.695 1 92.31 108 MET A N 1
ATOM 835 C CA . MET A 1 108 ? 0.768 5.586 2.414 1 92.31 108 MET A CA 1
ATOM 836 C C . MET A 1 108 ? 0.209 6.98 2.17 1 92.31 108 MET A C 1
ATOM 838 O O . MET A 1 108 ? -0.58 7.188 1.246 1 92.31 108 MET A O 1
ATOM 842 N N . TRP A 1 109 ? 0.669 7.953 2.938 1 92.5 109 TRP A N 1
ATOM 843 C CA . TRP A 1 109 ? 0.219 9.328 2.764 1 92.5 109 TRP A CA 1
ATOM 844 C C . TRP A 1 109 ? 0.605 9.859 1.388 1 92.5 109 TRP A C 1
ATOM 846 O O . TRP A 1 109 ? -0.187 10.547 0.734 1 92.5 109 TRP A O 1
ATOM 856 N N . GLU A 1 110 ? 1.8 9.523 1.024 1 91 110 GLU A N 1
ATOM 857 C CA . GLU A 1 110 ? 2.252 10.008 -0.278 1 91 110 GLU A CA 1
ATOM 858 C C . GLU A 1 110 ? 1.43 9.391 -1.407 1 91 110 GLU A C 1
ATOM 860 O O . GLU A 1 110 ? 1.131 10.062 -2.398 1 91 110 GLU A O 1
ATOM 865 N N . LEU A 1 111 ? 1.066 8.203 -1.236 1 89 111 LEU A N 1
ATOM 866 C CA . LEU A 1 111 ? 0.271 7.527 -2.256 1 89 111 LEU A CA 1
ATOM 867 C C . LEU A 1 111 ? -1.155 8.062 -2.277 1 89 111 LEU A C 1
ATOM 869 O O . LEU A 1 111 ? -1.812 8.055 -3.32 1 89 111 LEU A O 1
ATOM 873 N N . LEU A 1 112 ? -1.623 8.625 -1.174 1 88.19 112 LEU A N 1
ATOM 874 C CA . LEU A 1 112 ? -2.99 9.117 -1.038 1 88.19 112 LEU A CA 1
ATOM 875 C C . LEU A 1 112 ? -3.094 10.57 -1.491 1 88.19 112 LEU A C 1
ATOM 877 O O . LEU A 1 112 ? -4.023 10.93 -2.217 1 88.19 112 LEU A O 1
ATOM 881 N N . ASP A 1 113 ? -2.117 11.344 -1.054 1 84.62 113 ASP A N 1
ATOM 882 C CA . ASP A 1 113 ? -2.35 12.781 -1.147 1 84.62 113 ASP A CA 1
ATOM 883 C C . ASP A 1 113 ? -1.159 13.484 -1.793 1 84.62 113 ASP A C 1
ATOM 885 O O . ASP A 1 113 ? -1.127 14.719 -1.866 1 84.62 113 ASP A O 1
ATOM 889 N N . GLY A 1 114 ? -0.229 12.703 -2.209 1 84.31 114 GLY A N 1
ATOM 890 C CA . GLY A 1 114 ? 0.891 13.352 -2.875 1 84.31 114 GLY A CA 1
ATOM 891 C C . GLY A 1 114 ? 0.526 13.93 -4.23 1 84.31 114 GLY A C 1
ATOM 892 O O . GLY A 1 114 ? -0.15 13.273 -5.027 1 84.31 114 GLY A O 1
ATOM 893 N N . ASP A 1 115 ? 0.906 15.156 -4.352 1 86.56 115 ASP A N 1
ATOM 894 C CA . ASP A 1 115 ? 0.716 15.719 -5.688 1 86.56 115 ASP A CA 1
ATOM 895 C C . ASP A 1 115 ? 1.875 15.344 -6.605 1 86.56 115 ASP A C 1
ATOM 897 O O . ASP A 1 115 ? 2.867 14.766 -6.16 1 86.56 115 ASP A O 1
ATOM 901 N N . GLU A 1 116 ? 1.7 15.68 -7.848 1 90.19 116 GLU A N 1
ATOM 902 C CA . GLU A 1 116 ? 2.662 15.25 -8.859 1 90.19 116 GLU A CA 1
ATOM 903 C C . GLU A 1 116 ? 4.062 15.766 -8.539 1 90.19 116 GLU A C 1
ATOM 905 O O . GLU A 1 116 ? 5.035 15.008 -8.594 1 90.19 116 GLU A O 1
ATOM 910 N N . ALA A 1 117 ? 4.141 17 -8.18 1 90.25 117 ALA A N 1
ATOM 911 C CA . ALA A 1 117 ? 5.434 17.625 -7.906 1 90.25 117 ALA A CA 1
ATOM 912 C C . ALA A 1 117 ? 6.109 16.953 -6.711 1 90.25 117 ALA A C 1
ATOM 914 O O . ALA A 1 117 ? 7.312 16.672 -6.742 1 90.25 117 ALA A O 1
ATOM 915 N N . ARG A 1 118 ? 5.43 16.703 -5.699 1 89.12 118 ARG A N 1
ATOM 916 C CA . ARG A 1 118 ? 5.977 16.078 -4.492 1 89.12 118 ARG A CA 1
ATOM 917 C C . ARG A 1 118 ? 6.383 14.633 -4.75 1 89.12 118 ARG A C 1
ATOM 919 O O . ARG A 1 118 ? 7.441 14.195 -4.305 1 89.12 118 ARG A O 1
ATOM 926 N N . LEU A 1 119 ? 5.559 13.945 -5.473 1 91.25 119 LEU A N 1
ATOM 927 C CA . LEU A 1 119 ? 5.863 12.555 -5.793 1 91.25 119 LEU A CA 1
ATOM 928 C C . LEU A 1 119 ? 7.145 12.461 -6.621 1 91.25 119 LEU A C 1
ATOM 930 O O . LEU A 1 119 ? 7.977 11.586 -6.379 1 91.25 119 LEU A O 1
ATOM 934 N N . LYS A 1 120 ? 7.234 13.328 -7.512 1 92.06 120 LYS A N 1
ATOM 935 C CA . LYS A 1 120 ? 8.453 13.391 -8.32 1 92.06 120 LYS A CA 1
ATOM 936 C C . LYS A 1 120 ? 9.672 13.672 -7.457 1 92.06 120 LYS A C 1
ATOM 938 O O . LYS A 1 120 ? 10.711 13.031 -7.613 1 92.06 120 LYS A O 1
ATOM 943 N N . LEU A 1 121 ? 9.508 14.562 -6.602 1 87.25 121 LEU A N 1
ATOM 944 C CA . LEU A 1 121 ? 10.602 14.953 -5.723 1 87.25 121 LEU A CA 1
ATOM 945 C C . LEU A 1 121 ? 11 13.797 -4.812 1 87.25 121 LEU A C 1
ATOM 947 O O . LEU A 1 121 ? 12.188 13.523 -4.625 1 87.25 121 LEU A O 1
ATOM 951 N N . VAL A 1 122 ? 10.086 13.109 -4.242 1 86.81 122 VAL A N 1
ATOM 952 C CA . VAL A 1 122 ? 10.344 11.969 -3.371 1 86.81 122 VAL A CA 1
ATOM 953 C C . VAL A 1 122 ? 11.039 10.867 -4.16 1 86.81 122 VAL A C 1
ATOM 955 O O . VAL A 1 122 ? 12.047 10.312 -3.711 1 86.81 122 VAL A O 1
ATOM 958 N N . ALA A 1 123 ? 10.547 10.578 -5.328 1 89.44 123 ALA A N 1
ATOM 959 C CA . ALA A 1 123 ? 11.141 9.555 -6.184 1 89.44 123 ALA A CA 1
ATOM 960 C C . ALA A 1 123 ? 12.602 9.891 -6.504 1 89.44 123 ALA A C 1
ATOM 962 O O . ALA A 1 123 ? 13.484 9.039 -6.359 1 89.44 123 ALA A O 1
ATOM 963 N N . GLU A 1 124 ? 12.852 11.078 -6.781 1 88.56 124 GLU A N 1
ATOM 964 C CA . GLU A 1 124 ? 14.148 11.477 -7.305 1 88.56 124 GLU A CA 1
ATOM 965 C C . GLU A 1 124 ? 15.148 11.719 -6.176 1 88.56 124 GLU A C 1
ATOM 967 O O . GLU A 1 124 ? 16.344 11.477 -6.344 1 88.56 124 GLU A O 1
ATOM 972 N N . GLU A 1 125 ? 14.617 12.133 -5.098 1 84.75 125 GLU A N 1
ATOM 973 C CA . GLU A 1 125 ? 15.555 12.555 -4.062 1 84.75 125 GLU A CA 1
ATOM 974 C C . GLU A 1 125 ? 15.641 11.523 -2.939 1 84.75 125 GLU A C 1
ATOM 976 O O . GLU A 1 125 ? 16.641 11.469 -2.217 1 84.75 125 GLU A O 1
ATOM 981 N N . VAL A 1 126 ? 14.609 10.797 -2.76 1 82.38 126 VAL 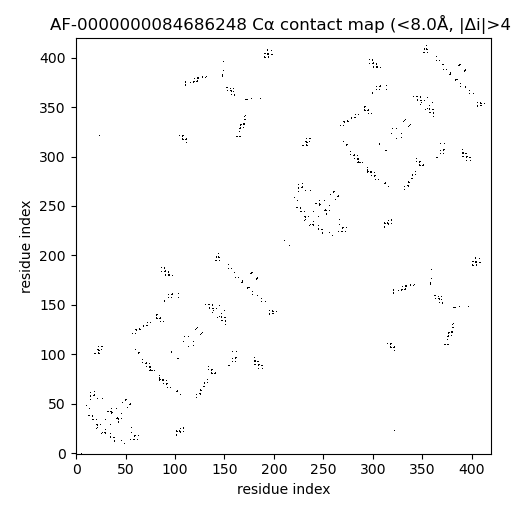A N 1
ATOM 982 C CA . VAL A 1 126 ? 14.578 9.898 -1.61 1 82.38 126 VAL A CA 1
ATOM 983 C C . VAL A 1 126 ? 14.711 8.453 -2.08 1 82.38 126 VAL A C 1
ATOM 985 O O . VAL A 1 126 ? 15.555 7.707 -1.571 1 82.38 126 VAL A O 1
ATOM 988 N N . LEU A 1 127 ? 14.047 8.078 -3.162 1 85.31 127 LEU A N 1
ATOM 989 C CA . LEU A 1 127 ? 13.922 6.672 -3.514 1 85.31 127 LEU A CA 1
ATOM 990 C C . LEU A 1 127 ? 14.898 6.293 -4.617 1 85.31 127 LEU A C 1
ATOM 992 O O . LEU A 1 127 ? 15.219 5.117 -4.797 1 85.31 127 LEU A O 1
ATOM 996 N N . LEU A 1 128 ? 15.414 7.211 -5.336 1 87 128 LEU A N 1
ATOM 997 C CA . LEU A 1 128 ? 16.172 6.965 -6.551 1 87 128 LEU A CA 1
ATOM 998 C C . LEU A 1 128 ? 17.391 6.098 -6.258 1 87 128 LEU A C 1
ATOM 1000 O O . LEU A 1 128 ? 17.609 5.078 -6.922 1 87 128 LEU A O 1
ATOM 1004 N N . GLU A 1 129 ? 18.156 6.457 -5.289 1 82.62 129 GLU A N 1
ATOM 1005 C CA . GLU A 1 129 ? 19.422 5.777 -5.051 1 82.62 129 GLU A CA 1
ATOM 1006 C C . GLU A 1 129 ? 19.203 4.344 -4.582 1 82.62 129 GLU A C 1
ATOM 1008 O O . GLU A 1 129 ? 19.797 3.408 -5.129 1 82.62 129 GLU A O 1
ATOM 1013 N N . PRO A 1 130 ? 18.344 4.16 -3.564 1 81.88 130 PRO A N 1
ATOM 1014 C CA . PRO A 1 130 ? 18.062 2.771 -3.189 1 81.88 130 PRO A CA 1
ATOM 1015 C C . PRO A 1 130 ? 17.469 1.962 -4.336 1 81.88 130 PRO A C 1
ATOM 1017 O O . PRO A 1 130 ? 17.797 0.784 -4.504 1 81.88 130 PRO A O 1
ATOM 1020 N N . PHE A 1 131 ? 16.672 2.566 -5.113 1 89.31 131 PHE A N 1
ATOM 1021 C CA . PHE A 1 131 ? 16.062 1.892 -6.258 1 89.31 131 PHE A CA 1
ATOM 1022 C C . PHE A 1 131 ? 17.125 1.481 -7.27 1 89.31 131 PHE A C 1
ATOM 1024 O O . PHE A 1 131 ? 17.125 0.351 -7.758 1 89.31 131 PHE A O 1
ATOM 1031 N N . LYS A 1 132 ? 18.031 2.385 -7.602 1 89.25 132 LYS A N 1
ATOM 1032 C CA . LYS A 1 132 ? 19.094 2.104 -8.555 1 89.25 132 LYS A CA 1
ATOM 1033 C C . LYS A 1 132 ? 19.953 0.935 -8.086 1 89.25 132 LYS A C 1
ATOM 1035 O O . LYS A 1 132 ? 20.406 0.126 -8.898 1 89.25 132 LYS A O 1
ATOM 1040 N N . MET A 1 133 ? 20.188 0.904 -6.863 1 84.81 133 MET A N 1
ATOM 1041 C CA . MET A 1 133 ? 21.016 -0.166 -6.305 1 84.81 133 MET A CA 1
ATOM 1042 C C . MET A 1 133 ? 20.344 -1.523 -6.5 1 84.81 133 MET A C 1
ATOM 1044 O O . MET A 1 133 ? 20.984 -2.477 -6.941 1 84.81 133 MET A O 1
ATOM 1048 N N . VAL A 1 134 ? 19.094 -1.632 -6.148 1 89 134 VAL A N 1
ATOM 1049 C CA . VAL A 1 134 ? 18.375 -2.891 -6.301 1 89 134 VAL A CA 1
ATOM 1050 C C . VAL A 1 134 ? 18.234 -3.232 -7.785 1 89 134 VAL A C 1
ATOM 1052 O O . VAL A 1 134 ? 18.391 -4.391 -8.172 1 89 134 VAL A O 1
ATOM 1055 N N . LEU A 1 135 ? 17.984 -2.197 -8.547 1 91.75 135 LEU A N 1
ATOM 1056 C CA . LEU A 1 135 ? 17.859 -2.385 -9.992 1 91.75 135 LEU A CA 1
ATOM 1057 C C . LEU A 1 135 ? 19.141 -2.992 -10.57 1 91.75 135 LEU A C 1
ATOM 1059 O O . LEU A 1 135 ? 19.078 -3.92 -11.383 1 91.75 135 LEU A O 1
ATOM 1063 N N . ALA A 1 136 ? 20.25 -2.498 -10.172 1 90.19 136 ALA A N 1
ATOM 1064 C CA . ALA A 1 136 ? 21.531 -3 -10.648 1 90.19 136 ALA A CA 1
ATOM 1065 C C . ALA A 1 136 ? 21.734 -4.457 -10.25 1 90.19 136 ALA A C 1
ATOM 1067 O O . ALA A 1 136 ? 22.25 -5.258 -11.031 1 90.19 136 ALA A O 1
ATOM 1068 N N . LEU A 1 137 ? 21.359 -4.797 -9.047 1 88.25 137 LEU A N 1
ATOM 1069 C CA . LEU A 1 137 ? 21.484 -6.176 -8.578 1 88.25 137 LEU A CA 1
ATOM 1070 C C . LEU A 1 137 ? 20.578 -7.105 -9.383 1 88.25 137 LEU A C 1
ATOM 1072 O O . LEU A 1 137 ? 21 -8.195 -9.773 1 88.25 137 LEU A O 1
ATOM 1076 N N . VAL A 1 138 ? 19.375 -6.668 -9.641 1 89.44 138 VAL A N 1
ATOM 1077 C CA . VAL A 1 138 ? 18.422 -7.469 -10.406 1 89.44 138 VAL A CA 1
ATOM 1078 C C . VAL A 1 138 ? 18.938 -7.676 -11.828 1 89.44 138 VAL A C 1
ATOM 1080 O O . VAL A 1 138 ? 18.828 -8.773 -12.383 1 89.44 138 VAL A O 1
ATOM 1083 N N . GLN A 1 139 ? 19.516 -6.66 -12.414 1 89.81 139 GLN A N 1
ATOM 1084 C CA . GLN A 1 139 ? 20.094 -6.75 -13.742 1 89.81 139 GLN A CA 1
ATOM 1085 C C . GLN A 1 139 ? 21.219 -7.785 -13.789 1 89.81 139 GLN A C 1
ATOM 1087 O O . GLN A 1 139 ? 21.344 -8.531 -14.766 1 89.81 139 GLN A O 1
ATOM 1092 N N . ASP A 1 140 ? 21.969 -7.836 -12.734 1 87.69 140 ASP A N 1
ATOM 1093 C CA . ASP A 1 140 ? 23.078 -8.773 -12.641 1 87.69 140 ASP A CA 1
ATOM 1094 C C . ASP A 1 140 ? 22.578 -10.211 -12.484 1 87.69 140 ASP A C 1
ATOM 1096 O O . ASP A 1 140 ? 23.156 -11.141 -13.062 1 87.69 140 ASP A O 1
ATOM 1100 N N . ILE A 1 141 ? 21.547 -10.359 -11.742 1 87.38 141 ILE A N 1
ATOM 1101 C CA . ILE A 1 141 ? 21.078 -11.68 -11.344 1 87.38 141 ILE A CA 1
ATOM 1102 C C . ILE A 1 141 ? 20.188 -12.266 -12.438 1 87.38 141 ILE A C 1
ATOM 1104 O O . ILE A 1 141 ? 20.188 -13.469 -12.68 1 87.38 141 ILE A O 1
ATOM 1108 N N . ALA A 1 142 ? 19.406 -11.414 -13.062 1 87.38 142 ALA A N 1
ATOM 1109 C CA . ALA A 1 142 ? 18.422 -11.859 -14.055 1 87.38 142 ALA A CA 1
ATOM 1110 C C . ALA A 1 142 ? 18.406 -10.922 -15.258 1 87.38 142 ALA A C 1
ATOM 1112 O O . ALA A 1 142 ? 17.422 -10.219 -15.492 1 87.38 142 ALA A O 1
ATOM 1113 N N . PRO A 1 143 ? 19.375 -11.039 -16.078 1 86.5 143 PRO A N 1
ATOM 1114 C CA . PRO A 1 143 ? 19.516 -10.117 -17.219 1 86.5 143 PRO A CA 1
ATOM 1115 C C . PRO A 1 143 ? 18.359 -10.211 -18.203 1 86.5 143 PRO A C 1
ATOM 1117 O O . PRO A 1 143 ? 18.062 -9.242 -18.906 1 86.5 143 PRO A O 1
ATOM 1120 N N . GLU A 1 144 ? 17.609 -11.297 -18.219 1 84.94 144 GLU A N 1
ATOM 1121 C CA . GLU A 1 144 ? 16.547 -11.492 -19.188 1 84.94 144 GLU A CA 1
ATOM 1122 C C . GLU A 1 144 ? 15.188 -11.078 -18.625 1 84.94 144 GLU A C 1
ATOM 1124 O O . GLU A 1 144 ? 14.188 -11.086 -19.344 1 84.94 144 GLU A O 1
ATOM 1129 N N . ALA A 1 145 ? 15.18 -10.711 -17.359 1 86.12 145 ALA A N 1
ATOM 1130 C CA . ALA A 1 145 ? 13.922 -10.336 -16.719 1 86.12 145 ALA A CA 1
ATOM 1131 C C . ALA A 1 145 ? 13.57 -8.883 -17.016 1 86.12 145 ALA A C 1
ATOM 1133 O O . ALA A 1 145 ? 14.406 -8.125 -17.516 1 86.12 145 ALA A O 1
ATOM 1134 N N . ASP A 1 146 ? 12.32 -8.562 -16.875 1 90.88 146 ASP A N 1
ATOM 1135 C CA . ASP A 1 146 ? 11.984 -7.145 -16.766 1 90.88 146 ASP A CA 1
ATOM 1136 C C . ASP A 1 146 ? 12.531 -6.551 -15.469 1 90.88 146 ASP A C 1
ATOM 1138 O O . ASP A 1 146 ? 11.922 -6.688 -14.406 1 90.88 146 ASP A O 1
ATOM 1142 N N . HIS A 1 147 ? 13.68 -5.93 -15.602 1 92.19 147 HIS A N 1
ATOM 1143 C CA . HIS A 1 147 ? 14.43 -5.504 -14.422 1 92.19 147 HIS A CA 1
ATOM 1144 C C . HIS A 1 147 ? 13.656 -4.469 -13.617 1 92.19 147 HIS A C 1
ATOM 1146 O O . HIS A 1 147 ? 13.672 -4.496 -12.383 1 92.19 147 HIS A O 1
ATOM 1152 N N . TYR A 1 148 ? 12.93 -3.602 -14.289 1 94.81 148 TYR A N 1
ATOM 1153 C CA . TYR A 1 148 ? 12.172 -2.561 -13.602 1 94.81 148 TYR A CA 1
ATOM 1154 C C . TYR A 1 148 ? 11.055 -3.166 -12.766 1 94.81 148 TYR A C 1
ATOM 1156 O O . TYR A 1 148 ? 10.969 -2.912 -11.562 1 94.81 148 TYR A O 1
ATOM 1164 N N . MET A 1 149 ? 10.25 -4.008 -13.352 1 93.81 149 MET A N 1
ATOM 1165 C CA . MET A 1 149 ? 9.094 -4.574 -12.664 1 93.81 149 MET A CA 1
ATOM 1166 C C . MET A 1 149 ? 9.539 -5.492 -11.531 1 93.81 149 MET A C 1
ATOM 1168 O O . MET A 1 149 ? 8.93 -5.504 -10.461 1 93.81 149 MET A O 1
ATOM 1172 N N . LEU A 1 150 ? 10.578 -6.242 -11.781 1 92.69 150 LEU A N 1
ATOM 1173 C CA . LEU A 1 150 ? 11.07 -7.129 -10.734 1 92.69 150 LEU A CA 1
ATOM 1174 C C . LEU A 1 150 ? 11.617 -6.332 -9.555 1 92.69 150 LEU A C 1
ATOM 1176 O O . LEU A 1 150 ? 11.453 -6.727 -8.398 1 92.69 150 LEU A O 1
ATOM 1180 N N . THR A 1 151 ? 12.312 -5.207 -9.844 1 93.31 151 THR A N 1
ATOM 1181 C CA . THR A 1 151 ? 12.812 -4.332 -8.789 1 93.31 151 THR A CA 1
ATOM 1182 C C . THR A 1 151 ? 11.664 -3.76 -7.969 1 93.31 151 THR A C 1
ATOM 1184 O O . THR A 1 151 ? 11.672 -3.842 -6.738 1 93.31 151 THR A O 1
ATOM 1187 N N . VAL A 1 152 ? 10.641 -3.281 -8.609 1 94.31 152 VAL A N 1
ATOM 1188 C CA . VAL A 1 152 ? 9.461 -2.727 -7.941 1 94.31 152 VAL A CA 1
ATOM 1189 C C . VAL A 1 152 ? 8.789 -3.807 -7.098 1 94.31 152 VAL A C 1
ATOM 1191 O O . VAL A 1 152 ? 8.469 -3.582 -5.93 1 94.31 152 VAL A O 1
ATOM 1194 N N . SER A 1 153 ? 8.641 -4.961 -7.688 1 93.75 153 SER A N 1
ATOM 1195 C CA . SER A 1 153 ? 8.016 -6.07 -6.977 1 93.75 153 SER A CA 1
ATOM 1196 C C . SER A 1 153 ? 8.797 -6.441 -5.723 1 93.75 153 SER A C 1
ATOM 1198 O O . SER A 1 153 ? 8.211 -6.707 -4.672 1 93.75 153 SER A O 1
ATOM 1200 N N . SER A 1 154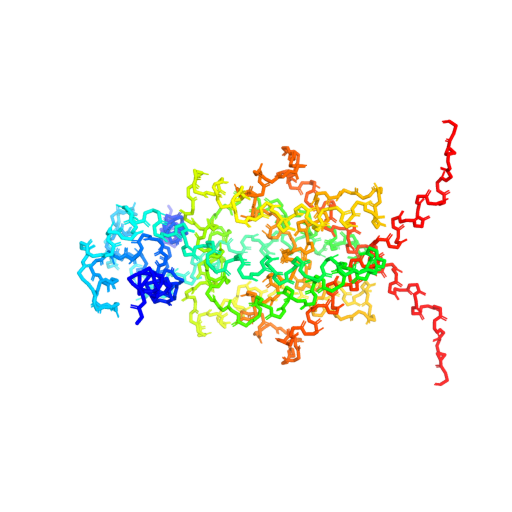 ? 10.133 -6.465 -5.793 1 91.5 154 SER A N 1
ATOM 1201 C CA . SER A 1 154 ? 10.977 -6.852 -4.66 1 91.5 154 SER A CA 1
ATOM 1202 C C . SER A 1 154 ? 10.805 -5.887 -3.492 1 91.5 154 SER A C 1
ATOM 1204 O O . SER A 1 154 ? 10.711 -6.309 -2.338 1 91.5 154 SER A O 1
ATOM 1206 N N . ILE A 1 155 ? 10.703 -4.621 -3.789 1 91.19 155 ILE A N 1
ATOM 1207 C CA . ILE A 1 155 ? 10.594 -3.588 -2.768 1 91.19 155 ILE A CA 1
ATOM 1208 C C . ILE A 1 155 ? 9.18 -3.576 -2.189 1 91.19 155 ILE A C 1
ATOM 1210 O O . ILE A 1 155 ? 9.008 -3.613 -0.969 1 91.19 155 ILE A O 1
ATOM 1214 N N . TRP A 1 156 ? 8.266 -3.674 -2.986 1 91.75 156 TRP A N 1
ATOM 1215 C CA . TRP A 1 156 ? 6.891 -3.49 -2.531 1 91.75 156 TRP A CA 1
ATOM 1216 C C . TRP A 1 156 ? 6.363 -4.758 -1.867 1 91.75 156 TRP A C 1
ATOM 1218 O O . TRP A 1 156 ? 5.469 -4.695 -1.02 1 91.75 156 TRP A O 1
ATOM 1228 N N . LEU A 1 157 ? 6.844 -5.93 -2.27 1 93.12 157 LEU A N 1
ATOM 1229 C CA . LEU A 1 157 ? 6.473 -7.145 -1.547 1 93.12 157 LEU A CA 1
ATOM 1230 C C . LEU A 1 157 ? 6.84 -7.031 -0.071 1 93.12 157 LEU A C 1
ATOM 1232 O O . LEU A 1 157 ? 6.047 -7.391 0.8 1 93.12 157 LEU A O 1
ATOM 1236 N N . VAL A 1 158 ? 8.016 -6.477 0.196 1 93.25 158 VAL A N 1
ATOM 1237 C CA . VAL A 1 158 ? 8.453 -6.324 1.58 1 93.25 158 VAL A CA 1
ATOM 1238 C C . VAL A 1 158 ? 7.566 -5.301 2.289 1 93.25 158 VAL A C 1
ATOM 1240 O O . VAL A 1 158 ? 7.043 -5.57 3.373 1 93.25 158 VAL A O 1
ATOM 1243 N N . LEU A 1 159 ? 7.387 -4.219 1.627 1 92.12 159 LEU A N 1
ATOM 1244 C CA . LEU A 1 159 ? 6.617 -3.137 2.236 1 92.12 159 LEU A CA 1
ATOM 1245 C C . LEU A 1 159 ? 5.172 -3.559 2.459 1 92.12 159 LEU A C 1
ATOM 1247 O O . LEU A 1 159 ? 4.586 -3.264 3.504 1 92.12 159 LEU A O 1
ATOM 1251 N N . SER A 1 160 ? 4.617 -4.203 1.54 1 92.5 160 SER A N 1
ATOM 1252 C CA . SER A 1 160 ? 3.207 -4.562 1.629 1 92.5 160 SER A CA 1
ATOM 1253 C C . SER A 1 160 ? 2.961 -5.562 2.754 1 92.5 160 SER A C 1
ATOM 1255 O O . SER A 1 160 ? 1.976 -5.453 3.486 1 92.5 160 SER A O 1
ATOM 1257 N N . HIS A 1 161 ? 3.795 -6.582 2.926 1 93.31 161 HIS A N 1
ATOM 1258 C CA . HIS A 1 161 ? 3.607 -7.555 3.998 1 93.31 161 HIS A CA 1
ATOM 1259 C C . HIS A 1 161 ? 3.678 -6.887 5.367 1 93.31 161 HIS A C 1
ATOM 1261 O O . HIS A 1 161 ? 2.969 -7.285 6.293 1 93.31 161 HIS A O 1
ATOM 1267 N N . SER A 1 162 ? 4.492 -5.906 5.488 1 92.06 162 SER A N 1
ATOM 1268 C CA . SER A 1 162 ? 4.594 -5.188 6.754 1 92.06 162 SER A CA 1
ATOM 1269 C C . SER A 1 162 ? 3.406 -4.25 6.953 1 92.06 162 SER A C 1
ATOM 1271 O O . SER A 1 162 ? 2.828 -4.195 8.039 1 92.06 162 SER A O 1
ATOM 1273 N N . ALA A 1 163 ? 3.057 -3.574 5.902 1 91.19 163 ALA A N 1
ATOM 1274 C CA . ALA A 1 163 ? 2.027 -2.543 5.984 1 91.19 163 ALA A CA 1
ATOM 1275 C C . ALA A 1 163 ? 0.646 -3.162 6.18 1 91.19 163 ALA A C 1
ATOM 1277 O O . ALA A 1 163 ? -0.223 -2.566 6.82 1 91.19 163 ALA A O 1
ATOM 1278 N N . THR A 1 164 ? 0.39 -4.305 5.668 1 91.94 164 THR A N 1
ATOM 1279 C CA . THR A 1 164 ? -0.956 -4.867 5.688 1 91.94 164 THR A CA 1
ATOM 1280 C C . THR A 1 164 ? -1.14 -5.797 6.883 1 91.94 164 THR A C 1
ATOM 1282 O O . THR A 1 164 ? -2.211 -6.375 7.066 1 91.94 164 THR A O 1
ATOM 1285 N N . ARG A 1 165 ? -0.188 -5.973 7.695 1 90.38 165 ARG A N 1
ATOM 1286 C CA . ARG A 1 165 ? -0.22 -6.871 8.844 1 90.38 165 ARG A CA 1
ATOM 1287 C C . ARG A 1 165 ? -1.431 -6.586 9.727 1 90.38 165 ARG A C 1
ATOM 1289 O O . ARG A 1 165 ? -2.156 -7.504 10.117 1 90.38 165 ARG A O 1
ATOM 1296 N N . PRO A 1 166 ? -1.729 -5.352 10.016 1 89.12 166 PRO A N 1
ATOM 1297 C CA . PRO A 1 166 ? -2.848 -5.082 10.922 1 89.12 166 PRO A CA 1
ATOM 1298 C C . PRO A 1 166 ? -4.188 -5.566 10.359 1 89.12 166 PRO A C 1
ATOM 1300 O O . PRO A 1 166 ? -5.105 -5.863 11.125 1 89.12 166 PRO A O 1
ATOM 1303 N N . MET A 1 167 ? -4.277 -5.676 9.086 1 91.25 167 MET A N 1
ATOM 1304 C CA . MET A 1 167 ? -5.508 -6.121 8.445 1 91.25 167 MET A CA 1
ATOM 1305 C C . MET A 1 167 ? -5.473 -7.625 8.188 1 91.25 167 MET A C 1
ATOM 1307 O O . MET A 1 167 ? -6.441 -8.328 8.477 1 91.25 167 MET A O 1
ATOM 1311 N N . CYS A 1 168 ? -4.34 -8.164 7.754 1 92.44 168 CYS A N 1
ATOM 1312 C CA . CYS A 1 168 ? -4.215 -9.547 7.297 1 92.44 168 CYS A CA 1
ATOM 1313 C C . CYS A 1 168 ? -4.23 -10.508 8.477 1 92.44 168 CYS A C 1
ATOM 1315 O O . CYS A 1 168 ? -4.5 -11.703 8.305 1 92.44 168 CYS A O 1
ATOM 1317 N N . GLN A 1 169 ? -4.027 -9.984 9.688 1 92.88 169 GLN A N 1
ATOM 1318 C CA . GLN A 1 169 ? -4.031 -10.852 10.859 1 92.88 169 GLN A CA 1
ATOM 1319 C C . GLN A 1 169 ? -5.43 -11.406 11.125 1 92.88 169 GLN A C 1
ATOM 1321 O O . GLN A 1 169 ? -5.586 -12.375 11.875 1 92.88 169 GLN A O 1
ATOM 1326 N N . TYR A 1 170 ? -6.426 -10.891 10.477 1 93.06 170 TYR A N 1
ATOM 1327 C CA . TYR A 1 170 ? -7.801 -11.328 10.695 1 93.06 170 TYR A CA 1
ATOM 1328 C C . TYR A 1 170 ? -8.25 -12.281 9.594 1 93.06 170 TYR A C 1
ATOM 1330 O O . TYR A 1 170 ? -9.375 -12.773 9.617 1 93.06 170 TYR A O 1
ATOM 1338 N N . LEU A 1 171 ? -7.449 -12.523 8.609 1 93.12 171 LEU A N 1
ATOM 1339 C CA . LEU A 1 171 ? -7.766 -13.438 7.516 1 93.12 171 LEU A CA 1
ATOM 1340 C C . LEU A 1 171 ? -7.34 -14.859 7.855 1 93.12 171 LEU A C 1
ATOM 1342 O O . LEU A 1 171 ? -6.438 -15.062 8.672 1 93.12 171 LEU A O 1
ATOM 1346 N N . PRO A 1 172 ? -7.988 -15.812 7.285 1 92.94 172 PRO A N 1
ATOM 1347 C CA . PRO A 1 172 ? -7.715 -17.203 7.641 1 92.94 172 PRO A CA 1
ATOM 1348 C C . PRO A 1 172 ? -6.289 -17.641 7.293 1 92.94 172 PRO A C 1
ATOM 1350 O O . PRO A 1 172 ? -5.789 -17.312 6.211 1 92.94 172 PRO A O 1
ATOM 1353 N N . GLY A 1 173 ? -5.668 -18.328 8.234 1 93.56 173 GLY A N 1
ATOM 1354 C CA . GLY A 1 173 ? -4.344 -18.875 7.992 1 93.56 173 GLY A CA 1
ATOM 1355 C C . GLY A 1 173 ? -3.23 -18.031 8.586 1 93.56 173 GLY A C 1
ATOM 1356 O O . GLY A 1 173 ? -2.064 -18.438 8.57 1 93.56 173 GLY A O 1
ATOM 1357 N N . TRP A 1 174 ? -3.635 -16.922 9.148 1 94.38 174 TRP A N 1
ATOM 1358 C CA . TRP A 1 174 ? -2.643 -16.016 9.734 1 94.38 174 TRP A CA 1
ATOM 1359 C C . TRP A 1 174 ? -1.936 -16.688 10.906 1 94.38 174 TRP A C 1
ATOM 1361 O O . TRP A 1 174 ? -2.557 -17.422 11.68 1 94.38 174 TRP A O 1
ATOM 1371 N N . LYS A 1 175 ? -0.656 -16.5 10.984 1 95.38 175 LYS A N 1
ATOM 1372 C CA . LYS A 1 175 ? 0.189 -16.891 12.102 1 95.38 175 LYS A CA 1
ATOM 1373 C C . LYS A 1 175 ? 0.993 -15.711 12.633 1 95.38 175 LYS A C 1
ATOM 1375 O O . LYS A 1 175 ? 1.419 -14.844 11.859 1 95.38 175 LYS A O 1
ATOM 1380 N N . THR A 1 176 ? 1.223 -15.688 13.891 1 93.44 176 THR A N 1
ATOM 1381 C CA . THR A 1 176 ? 1.975 -14.602 14.516 1 93.44 176 THR A CA 1
ATOM 1382 C C . THR A 1 176 ? 3.367 -14.492 13.906 1 93.44 176 THR A C 1
ATOM 1384 O O . THR A 1 176 ? 3.912 -13.391 13.797 1 93.44 176 THR A O 1
ATOM 1387 N N . SER A 1 177 ? 3.92 -15.586 13.398 1 94.38 177 SER A N 1
ATOM 1388 C CA . SER A 1 177 ? 5.258 -15.609 12.812 1 94.38 177 SER A CA 1
ATOM 1389 C C . SER A 1 177 ? 5.324 -14.766 11.547 1 94.38 177 SER A C 1
ATOM 1391 O O . SER A 1 177 ? 6.406 -14.336 11.133 1 94.38 177 SER A O 1
ATOM 1393 N N . TYR A 1 178 ? 4.207 -14.508 10.961 1 93.94 178 TYR A N 1
ATOM 1394 C CA . TYR A 1 178 ? 4.188 -13.766 9.703 1 93.94 178 TYR A CA 1
ATOM 1395 C C . TYR A 1 178 ? 4.5 -12.289 9.938 1 93.94 178 TYR A C 1
ATOM 1397 O O . TYR A 1 178 ? 4.758 -11.547 8.992 1 93.94 178 TYR A O 1
ATOM 1405 N N . SER A 1 179 ? 4.559 -11.906 11.219 1 91.81 179 SER A N 1
ATOM 1406 C CA . SER A 1 179 ? 4.922 -10.531 11.562 1 91.81 179 SER A CA 1
ATOM 1407 C C . SER A 1 179 ? 6.43 -10.391 11.742 1 91.81 179 SER A C 1
ATOM 1409 O O . SER A 1 179 ? 6.938 -9.273 11.875 1 91.81 179 SER A O 1
ATOM 1411 N N . ASP A 1 180 ? 7.129 -11.477 11.773 1 95 180 ASP A N 1
ATOM 1412 C CA . ASP A 1 180 ? 8.586 -11.477 11.906 1 95 180 ASP A CA 1
ATOM 1413 C C . ASP A 1 180 ? 9.258 -11.07 10.602 1 95 180 ASP A C 1
ATOM 1415 O O . ASP A 1 180 ? 9.062 -11.719 9.57 1 95 180 ASP A O 1
ATOM 1419 N N . PRO A 1 181 ? 10.125 -10.031 10.688 1 94.62 181 PRO A N 1
ATOM 1420 C CA . PRO A 1 181 ? 10.797 -9.586 9.469 1 94.62 181 PRO A CA 1
ATOM 1421 C C . PRO A 1 181 ? 11.617 -10.688 8.805 1 94.62 181 PRO A C 1
ATOM 1423 O O . PRO A 1 181 ? 11.75 -10.711 7.578 1 94.62 181 PRO A O 1
ATOM 1426 N N . SER A 1 182 ? 12.125 -11.594 9.57 1 95.56 182 SER A N 1
ATOM 1427 C CA . SER A 1 182 ? 12.906 -12.688 9 1 95.56 182 SER A CA 1
ATOM 1428 C C . SER A 1 182 ? 12.031 -13.617 8.172 1 95.56 182 SER A C 1
ATOM 1430 O O . SER A 1 182 ? 12.477 -14.164 7.16 1 95.56 182 SER A O 1
ATOM 1432 N N . VAL A 1 183 ? 10.75 -13.812 8.586 1 95.56 183 VAL A N 1
ATOM 1433 C CA . VAL A 1 183 ? 9.812 -14.641 7.836 1 95.56 183 VAL A CA 1
ATOM 1434 C C . VAL A 1 183 ? 9.406 -13.922 6.551 1 95.56 183 VAL A C 1
ATOM 1436 O O . VAL A 1 183 ? 9.344 -14.531 5.484 1 95.56 183 VAL A O 1
ATOM 1439 N N . ILE A 1 184 ? 9.234 -12.641 6.621 1 95.25 184 ILE A N 1
ATOM 1440 C CA . ILE A 1 184 ? 8.859 -11.836 5.465 1 95.25 184 ILE A CA 1
ATOM 1441 C C . ILE A 1 184 ? 9.992 -11.852 4.438 1 95.25 184 ILE A C 1
ATOM 1443 O O . ILE A 1 184 ? 9.758 -12.133 3.258 1 95.25 184 ILE A O 1
ATOM 1447 N N . SER A 1 185 ? 11.234 -11.547 4.969 1 95.56 185 SER A N 1
ATOM 1448 C CA . SER A 1 185 ? 12.359 -11.5 4.047 1 95.56 185 SER A CA 1
ATOM 1449 C C . SER A 1 185 ? 12.609 -12.867 3.408 1 95.56 185 SER A C 1
ATOM 1451 O O . SER A 1 185 ? 12.875 -12.953 2.209 1 95.56 185 SER A O 1
ATOM 1453 N N . SER A 1 186 ? 12.492 -13.961 4.168 1 94.5 186 SER A N 1
ATOM 1454 C CA . SER A 1 186 ? 12.672 -15.312 3.633 1 94.5 186 SER A CA 1
ATOM 1455 C C . SER A 1 186 ? 11.633 -15.617 2.553 1 94.5 186 SER A C 1
ATOM 1457 O O . SER A 1 186 ? 11.969 -16.188 1.511 1 94.5 186 SER A O 1
ATOM 1459 N N . HIS A 1 187 ? 10.438 -15.227 2.75 1 93.44 187 HIS A N 1
ATOM 1460 C CA . HIS A 1 187 ? 9.367 -15.438 1.79 1 93.44 187 HIS A CA 1
ATOM 1461 C C . HIS A 1 187 ? 9.625 -14.68 0.493 1 93.44 187 HIS A C 1
ATOM 1463 O O . HIS A 1 187 ? 9.523 -15.25 -0.596 1 93.44 187 HIS A O 1
ATOM 1469 N N . VAL A 1 188 ? 9.977 -13.438 0.614 1 93.62 188 VAL A N 1
ATOM 1470 C CA . VAL A 1 188 ? 10.195 -12.586 -0.552 1 93.62 188 VAL A CA 1
ATOM 1471 C C . VAL A 1 188 ? 11.414 -13.078 -1.334 1 93.62 188 VAL A C 1
ATOM 1473 O O . VAL A 1 188 ? 11.367 -13.188 -2.562 1 93.62 188 VAL A O 1
ATOM 1476 N N . ILE A 1 189 ? 12.461 -13.414 -0.608 1 92.06 189 ILE A N 1
ATOM 1477 C CA . ILE A 1 189 ? 13.688 -13.914 -1.234 1 92.06 189 ILE A CA 1
ATOM 1478 C C . ILE A 1 189 ? 13.391 -15.211 -1.982 1 92.06 189 ILE A C 1
ATOM 1480 O O . ILE A 1 189 ? 13.82 -15.391 -3.123 1 92.06 189 ILE A O 1
ATOM 1484 N N . GLN A 1 190 ? 12.648 -16.094 -1.384 1 88.56 190 GLN A N 1
ATOM 1485 C CA . GLN A 1 190 ? 12.305 -17.359 -2.02 1 88.56 190 GLN A CA 1
ATOM 1486 C C . GLN A 1 190 ? 11.477 -17.125 -3.279 1 88.56 190 GLN A C 1
ATOM 1488 O O . GLN A 1 190 ? 11.703 -17.781 -4.305 1 88.56 190 GLN A O 1
ATOM 1493 N N . LEU A 1 191 ? 10.555 -16.234 -3.221 1 87.75 191 LEU A N 1
ATOM 1494 C CA . LEU A 1 191 ? 9.734 -15.906 -4.379 1 87.75 191 LEU A CA 1
ATOM 1495 C C . LEU A 1 191 ? 10.594 -15.391 -5.527 1 87.75 191 LEU A C 1
ATOM 1497 O O . LEU A 1 191 ? 10.422 -15.812 -6.672 1 87.75 191 LEU A O 1
ATOM 1501 N N . LEU A 1 192 ? 11.531 -14.555 -5.16 1 85.88 192 LEU A N 1
ATOM 1502 C CA . LEU A 1 192 ? 12.375 -13.945 -6.18 1 85.88 192 LEU A CA 1
ATOM 1503 C C . LEU A 1 192 ? 13.359 -14.953 -6.75 1 85.88 192 LEU A C 1
ATOM 1505 O O . LEU A 1 192 ? 13.586 -14.992 -7.961 1 85.88 192 LEU A O 1
ATOM 1509 N N . LYS A 1 193 ? 13.93 -15.727 -5.883 1 82.62 193 LYS A N 1
ATOM 1510 C CA . LYS A 1 193 ? 14.906 -16.734 -6.316 1 82.62 193 LYS A CA 1
ATOM 1511 C C . LYS A 1 193 ? 14.273 -17.734 -7.27 1 82.62 193 LYS A C 1
ATOM 1513 O O . LYS A 1 193 ? 14.867 -18.094 -8.289 1 82.62 193 LYS A O 1
ATOM 1518 N N . ASN A 1 194 ? 13.117 -18.234 -6.953 1 79.12 194 ASN A N 1
ATOM 1519 C CA . ASN A 1 194 ? 12.422 -19.188 -7.809 1 79.12 194 ASN A CA 1
ATOM 1520 C C . ASN A 1 194 ? 12.109 -18.594 -9.18 1 79.12 194 ASN A C 1
ATOM 1522 O O . ASN A 1 194 ? 12.172 -19.297 -10.195 1 79.12 194 ASN A O 1
ATOM 1526 N N . ASN A 1 195 ? 11.844 -17.359 -9.172 1 75.38 195 ASN A N 1
ATOM 1527 C CA . ASN A 1 195 ? 11.57 -16.672 -10.43 1 75.38 195 ASN A CA 1
ATOM 1528 C C . ASN A 1 195 ? 12.844 -16.484 -11.25 1 75.38 195 ASN A C 1
ATOM 1530 O O . ASN A 1 195 ? 12.867 -16.75 -12.453 1 75.38 195 ASN A O 1
ATOM 1534 N N . ILE A 1 196 ? 13.883 -16.094 -10.609 1 70.56 196 ILE A N 1
ATOM 1535 C CA . ILE A 1 196 ? 15.148 -15.812 -11.266 1 70.56 196 ILE A CA 1
ATOM 1536 C C . ILE A 1 196 ? 15.742 -17.109 -11.82 1 70.56 196 ILE A C 1
ATOM 1538 O O . ILE A 1 196 ? 16.234 -17.125 -12.953 1 70.56 196 ILE A O 1
ATOM 1542 N N . ASN A 1 197 ? 15.609 -18.109 -11.047 1 69.12 197 ASN A N 1
ATOM 1543 C CA . ASN A 1 197 ? 16.141 -19.406 -11.469 1 69.12 197 ASN A CA 1
ATOM 1544 C C . ASN A 1 197 ? 15.398 -19.938 -12.695 1 69.12 197 ASN A C 1
ATOM 1546 O O . ASN A 1 197 ? 16.016 -20.5 -13.609 1 69.12 197 ASN A O 1
ATOM 1550 N N . THR A 1 198 ? 14.133 -19.75 -12.719 1 67.94 198 THR A N 1
ATOM 1551 C CA . THR A 1 198 ? 13.336 -20.203 -13.852 1 67.94 198 THR A CA 1
ATOM 1552 C C . THR A 1 198 ? 13.656 -19.391 -15.102 1 67.94 198 THR A C 1
ATOM 1554 O O . THR A 1 198 ? 13.836 -19.953 -16.188 1 67.94 198 THR A O 1
ATOM 1557 N N . ILE A 1 199 ? 13.914 -18.156 -14.945 1 64.56 199 ILE A N 1
ATOM 1558 C CA . ILE A 1 199 ? 14.203 -17.266 -16.062 1 64.56 199 ILE A CA 1
ATOM 1559 C C . ILE A 1 199 ? 15.578 -17.609 -16.641 1 64.56 199 ILE A C 1
ATOM 1561 O O . ILE A 1 199 ? 15.734 -17.703 -17.875 1 64.56 199 ILE A O 1
ATOM 1565 N N . ASN A 1 200 ? 16.375 -17.797 -15.758 1 64.38 200 ASN A N 1
ATOM 1566 C CA . ASN A 1 200 ? 17.734 -18.078 -16.188 1 64.38 200 ASN A CA 1
ATOM 1567 C C . ASN A 1 200 ? 17.828 -19.469 -16.844 1 64.38 200 ASN A C 1
ATOM 1569 O O . ASN A 1 200 ? 18.578 -19.656 -17.797 1 64.38 200 ASN A O 1
ATOM 1573 N N . THR A 1 201 ? 17.047 -20.422 -16.297 1 64.12 201 THR A N 1
ATOM 1574 C CA . THR A 1 201 ? 17.047 -21.766 -16.859 1 64.12 201 THR A CA 1
ATOM 1575 C C . THR A 1 201 ? 16.406 -21.766 -18.25 1 64.12 201 THR A C 1
ATOM 1577 O O . THR A 1 201 ? 16.922 -22.422 -19.172 1 64.12 201 THR A O 1
ATOM 1580 N N . VAL A 1 202 ? 15.336 -21.047 -18.5 1 59.44 202 VAL A N 1
ATOM 1581 C CA . VAL A 1 202 ? 14.656 -20.969 -19.797 1 59.44 202 VAL A CA 1
ATOM 1582 C C . VAL A 1 202 ? 15.555 -20.25 -20.797 1 59.44 202 VAL A C 1
ATOM 1584 O O . VAL A 1 202 ? 15.625 -20.656 -21.969 1 59.44 202 VAL A O 1
ATOM 1587 N N . ALA A 1 203 ? 16.297 -19.328 -20.422 1 62.25 203 ALA A N 1
ATOM 1588 C CA . ALA A 1 203 ? 17.219 -18.594 -21.297 1 62.25 203 ALA A CA 1
ATOM 1589 C C . ALA A 1 203 ? 18.391 -19.484 -21.719 1 62.25 203 ALA A C 1
ATOM 1591 O O . ALA A 1 203 ? 18.812 -19.438 -22.875 1 62.25 203 ALA A O 1
ATOM 1592 N N . ASP A 1 204 ? 18.844 -20.125 -20.672 1 58.53 204 ASP A N 1
ATOM 1593 C CA . ASP A 1 204 ? 19.938 -21.031 -20.969 1 58.53 204 ASP A CA 1
ATOM 1594 C C . ASP A 1 204 ? 19.516 -22.109 -21.953 1 58.53 204 ASP A C 1
ATOM 1596 O O . ASP A 1 204 ? 20.297 -22.531 -22.812 1 58.53 204 ASP A O 1
ATOM 1600 N N . GLU A 1 205 ? 18.234 -22.594 -21.766 1 59.59 205 GLU A N 1
ATOM 1601 C CA . GLU A 1 205 ? 17.703 -23.625 -22.656 1 59.59 205 GLU A CA 1
ATOM 1602 C C . GLU A 1 205 ? 17.438 -23.078 -24.047 1 59.59 205 GLU A C 1
ATOM 1604 O O . GLU A 1 205 ? 17.438 -23.812 -25.031 1 59.59 205 GLU A O 1
ATOM 1609 N N . ARG A 1 206 ? 16.938 -21.859 -24.281 1 57.69 206 ARG A N 1
ATOM 1610 C CA . ARG A 1 206 ? 16.688 -21.25 -25.594 1 57.69 206 ARG A CA 1
ATOM 1611 C C . ARG A 1 206 ? 18 -21.047 -26.359 1 57.69 206 ARG A C 1
ATOM 1613 O O . ARG A 1 206 ? 18 -21.016 -27.578 1 57.69 206 ARG A O 1
ATOM 1620 N N . GLY A 1 207 ? 19.031 -21.438 -26.016 1 49.34 207 GLY A N 1
ATOM 1621 C CA . GLY A 1 207 ? 20.312 -21.406 -26.688 1 49.34 207 GLY A CA 1
ATOM 1622 C C . GLY A 1 207 ? 20.688 -20.031 -27.219 1 49.34 207 GLY A C 1
ATOM 1623 O O . GLY A 1 207 ? 19.859 -19.125 -27.203 1 49.34 207 GLY A O 1
ATOM 1624 N N . PRO A 1 208 ? 22.141 -19.641 -27.281 1 43.66 208 PRO A N 1
ATOM 1625 C CA . PRO A 1 208 ? 22.547 -18.484 -28.094 1 43.66 208 PRO A CA 1
ATOM 1626 C C . PRO A 1 208 ? 21.812 -18.422 -29.438 1 43.66 208 PRO A C 1
ATOM 1628 O O . PRO A 1 208 ? 22.016 -19.297 -30.297 1 43.66 208 PRO A O 1
ATOM 1631 N N . ASN A 1 209 ? 20.703 -18.469 -29.594 1 34.03 209 ASN A N 1
ATOM 1632 C CA . ASN A 1 209 ? 20.344 -18.594 -31 1 34.03 209 ASN A CA 1
ATOM 1633 C C . ASN A 1 209 ? 21.328 -17.875 -31.906 1 34.03 209 ASN A C 1
ATOM 1635 O O . ASN A 1 209 ? 21.922 -16.859 -31.516 1 34.03 209 ASN A O 1
ATOM 1639 N N . THR A 1 210 ? 21.078 -18.156 -33.469 1 29.19 210 THR A N 1
ATOM 1640 C CA . THR A 1 210 ? 21.516 -17.734 -34.781 1 29.19 210 THR A CA 1
ATOM 1641 C C . THR A 1 210 ? 21.438 -16.219 -34.938 1 29.19 210 THR A C 1
ATOM 1643 O O . THR A 1 210 ? 20.438 -15.602 -34.5 1 29.19 210 THR A O 1
ATOM 1646 N N . MET B 1 1 ? -42.25 3.914 -10.141 1 56.94 1 MET B N 1
ATOM 1647 C CA . MET B 1 1 ? -41.156 3.262 -9.43 1 56.94 1 MET B CA 1
ATOM 1648 C C . MET B 1 1 ? -41.562 2.922 -8 1 56.94 1 MET B C 1
ATOM 1650 O O . MET B 1 1 ? -42.062 3.783 -7.27 1 56.94 1 MET B O 1
ATOM 1654 N N . ASN B 1 2 ? -41.625 1.593 -7.703 1 71.19 2 ASN B N 1
ATOM 1655 C CA . ASN B 1 2 ? -42.062 1.141 -6.387 1 71.19 2 ASN B CA 1
ATOM 1656 C C . ASN B 1 2 ? -41.219 1.741 -5.277 1 71.19 2 ASN B C 1
ATOM 1658 O O . ASN B 1 2 ? -40.094 2.182 -5.52 1 71.19 2 ASN B O 1
ATOM 1662 N N . ALA B 1 3 ? -41.844 2.068 -4.23 1 72 3 ALA B N 1
ATOM 1663 C CA . ALA B 1 3 ? -41.188 2.678 -3.068 1 72 3 ALA B CA 1
ATOM 1664 C C . ALA B 1 3 ? -39.875 1.984 -2.744 1 72 3 ALA B C 1
ATOM 1666 O O . ALA B 1 3 ? -38.906 2.641 -2.395 1 72 3 ALA B O 1
ATOM 1667 N N . GLN B 1 4 ? -39.875 0.723 -2.898 1 74.19 4 GLN B N 1
ATOM 1668 C CA . GLN B 1 4 ? -38.688 -0.057 -2.605 1 74.19 4 GLN B CA 1
ATOM 1669 C C . GLN B 1 4 ? -37.562 0.259 -3.598 1 74.19 4 GLN B C 1
ATOM 1671 O O . GLN B 1 4 ? -36.406 0.371 -3.213 1 74.19 4 GLN B O 1
ATOM 1676 N N . SER B 1 5 ? -38.031 0.38 -4.797 1 76.62 5 SER B N 1
ATOM 1677 C CA . SER B 1 5 ? -37.062 0.683 -5.844 1 76.62 5 SER B CA 1
ATOM 1678 C C . SER B 1 5 ? -36.469 2.074 -5.656 1 76.62 5 SER B C 1
ATOM 1680 O O . SER B 1 5 ? -35.25 2.281 -5.895 1 76.62 5 SER B O 1
ATOM 1682 N N . LYS B 1 6 ? -37.312 2.906 -5.234 1 74.94 6 LYS B N 1
ATOM 1683 C CA . LYS B 1 6 ? -36.844 4.273 -5.008 1 74.94 6 LYS B CA 1
ATOM 1684 C C . LYS B 1 6 ? -35.844 4.328 -3.861 1 74.94 6 LYS B C 1
ATOM 1686 O O . LYS B 1 6 ? -34.844 5.062 -3.93 1 74.94 6 LYS B O 1
ATOM 1691 N N . GLU B 1 7 ? -36.156 3.551 -2.826 1 79.75 7 GLU B N 1
ATOM 1692 C CA . GLU B 1 7 ? -35.281 3.502 -1.665 1 79.75 7 GLU B CA 1
ATOM 1693 C C . GLU B 1 7 ? -33.906 2.941 -2.039 1 79.75 7 GLU B C 1
ATOM 1695 O O . GLU B 1 7 ? -32.875 3.463 -1.604 1 79.75 7 GLU B O 1
ATOM 1700 N N . ILE B 1 8 ? -34 1.929 -2.824 1 80.62 8 ILE B N 1
ATOM 1701 C CA . ILE B 1 8 ? -32.781 1.294 -3.264 1 80.62 8 ILE B CA 1
ATOM 1702 C C . ILE B 1 8 ? -31.969 2.264 -4.133 1 80.62 8 ILE B C 1
ATOM 1704 O O . ILE B 1 8 ? -30.75 2.365 -4 1 80.62 8 ILE B O 1
ATOM 1708 N N . ASN B 1 9 ? -32.625 2.977 -4.859 1 87.06 9 ASN B N 1
ATOM 1709 C CA . ASN B 1 9 ? -31.984 3.939 -5.742 1 87.06 9 ASN B CA 1
ATOM 1710 C C . ASN B 1 9 ? -31.328 5.07 -4.957 1 87.06 9 ASN B C 1
ATOM 1712 O O . ASN B 1 9 ? -30.219 5.492 -5.281 1 87.06 9 ASN B O 1
ATOM 1716 N N . THR B 1 10 ? -32.062 5.441 -3.887 1 91.69 10 THR B N 1
ATOM 1717 C CA . THR B 1 10 ? -31.516 6.504 -3.053 1 91.69 10 THR B CA 1
ATOM 1718 C C . THR B 1 10 ? -30.281 6.02 -2.297 1 91.69 10 THR B C 1
ATOM 1720 O O . THR B 1 10 ? -29.297 6.742 -2.195 1 91.69 10 THR B O 1
ATOM 1723 N N . ARG B 1 11 ? -30.359 4.82 -1.856 1 93.62 11 ARG B N 1
ATOM 1724 C CA . ARG B 1 11 ? -29.234 4.227 -1.137 1 93.62 11 ARG B CA 1
ATOM 1725 C C . ARG B 1 11 ? -28 4.133 -2.029 1 93.62 11 ARG B C 1
ATOM 1727 O O . ARG B 1 11 ? -26.906 4.473 -1.605 1 93.62 11 ARG B O 1
ATOM 1734 N N . ILE B 1 12 ? -28.234 3.727 -3.238 1 92.69 12 ILE B N 1
ATOM 1735 C CA . ILE B 1 12 ? -27.141 3.576 -4.195 1 92.69 12 ILE B CA 1
ATOM 1736 C C . ILE B 1 12 ? -26.594 4.949 -4.562 1 92.69 12 ILE B C 1
ATOM 1738 O O . ILE B 1 12 ? -25.375 5.121 -4.691 1 92.69 12 ILE B O 1
ATOM 1742 N N . ASN B 1 13 ? -27.438 5.863 -4.668 1 94.38 13 ASN B N 1
ATOM 1743 C CA . ASN B 1 13 ? -27.016 7.223 -4.969 1 94.38 13 ASN B CA 1
ATOM 1744 C C . ASN B 1 13 ? -26.125 7.793 -3.861 1 94.38 13 ASN B C 1
ATOM 1746 O O . ASN B 1 13 ? -25.109 8.445 -4.137 1 94.38 13 ASN B O 1
ATOM 1750 N N . ILE B 1 14 ? -26.516 7.531 -2.637 1 96.5 14 ILE B N 1
ATOM 1751 C CA . ILE B 1 14 ? -25.734 7.984 -1.495 1 96.5 14 ILE B CA 1
ATOM 1752 C C . ILE B 1 14 ? -24.344 7.324 -1.525 1 96.5 14 ILE B C 1
ATOM 1754 O O . ILE B 1 14 ? -23.328 8 -1.399 1 96.5 14 ILE B O 1
ATOM 1758 N N . LEU B 1 15 ? -24.344 6.055 -1.811 1 95.56 15 LEU B N 1
ATOM 1759 C CA . LEU B 1 15 ? -23.078 5.312 -1.83 1 95.56 15 LEU B CA 1
ATOM 1760 C C . LEU B 1 15 ? -22.188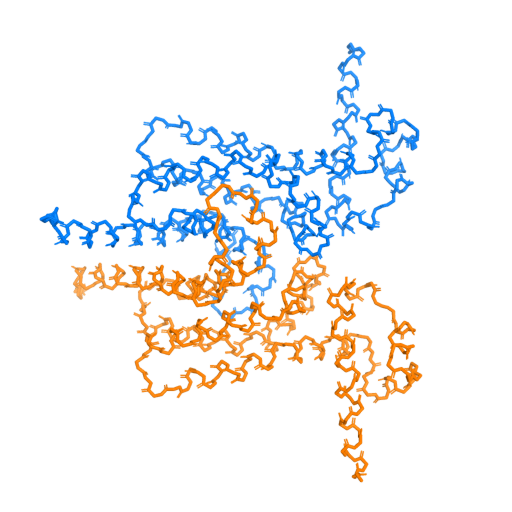 5.781 -2.977 1 95.56 15 LEU B C 1
ATOM 1762 O O . LEU B 1 15 ? -20.984 5.926 -2.809 1 95.56 15 LEU B O 1
ATOM 1766 N N . ASP B 1 16 ? -22.812 6.094 -4.09 1 94.56 16 ASP B N 1
ATOM 1767 C CA . ASP B 1 16 ? -22.078 6.508 -5.277 1 94.56 16 ASP B CA 1
ATOM 1768 C C . ASP B 1 16 ? -21.391 7.852 -5.051 1 94.56 16 ASP B C 1
ATOM 1770 O O . ASP B 1 16 ? -20.281 8.086 -5.566 1 94.56 16 ASP B O 1
ATOM 1774 N N . LYS B 1 17 ? -21.984 8.664 -4.297 1 96.88 17 LYS B N 1
ATOM 1775 C CA . LYS B 1 17 ? -21.422 9.984 -4.023 1 96.88 17 LYS B CA 1
ATOM 1776 C C . LYS B 1 17 ? -20.5 9.945 -2.807 1 96.88 17 LYS B C 1
ATOM 1778 O O . LYS B 1 17 ? -19.484 10.648 -2.771 1 96.88 17 LYS B O 1
ATOM 1783 N N . ALA B 1 18 ? -20.844 9.117 -1.854 1 97.5 18 ALA B N 1
ATOM 1784 C CA . ALA B 1 18 ? -20.062 9.008 -0.629 1 97.5 18 ALA B CA 1
ATOM 1785 C C . ALA B 1 18 ? -18.703 8.359 -0.904 1 97.5 18 ALA B C 1
ATOM 1787 O O . ALA B 1 18 ? -17.703 8.703 -0.268 1 97.5 18 ALA B O 1
ATOM 1788 N N . THR B 1 19 ? -18.625 7.465 -1.89 1 96.06 19 THR B N 1
ATOM 1789 C CA . THR B 1 19 ? -17.438 6.66 -2.141 1 96.06 19 THR B CA 1
ATOM 1790 C C . THR B 1 19 ? -16.266 7.543 -2.555 1 96.06 19 THR B C 1
ATOM 1792 O O . THR B 1 19 ? -15.227 7.555 -1.891 1 96.06 19 THR B O 1
ATOM 1795 N N . PRO B 1 20 ? -16.453 8.367 -3.549 1 96.56 20 PRO B N 1
ATOM 1796 C CA . PRO B 1 20 ? -15.32 9.234 -3.904 1 96.56 20 PRO B CA 1
ATOM 1797 C C . PRO B 1 20 ? -15 10.258 -2.816 1 96.56 20 PRO B C 1
ATOM 1799 O O . PRO B 1 20 ? -13.836 10.648 -2.656 1 96.56 20 PRO B O 1
ATOM 1802 N N . LEU B 1 21 ? -15.992 10.633 -2.033 1 97.38 21 LEU B N 1
ATOM 1803 C CA . LEU B 1 21 ? -15.758 11.586 -0.953 1 97.38 21 LEU B CA 1
ATOM 1804 C C . LEU B 1 21 ? -14.898 10.969 0.144 1 97.38 21 LEU B C 1
ATOM 1806 O O . LEU B 1 21 ? -13.914 11.562 0.572 1 97.38 21 LEU B O 1
ATOM 1810 N N . PHE B 1 22 ? -15.25 9.75 0.575 1 96.44 22 PHE B N 1
ATOM 1811 C CA . PHE B 1 22 ? -14.469 9.031 1.577 1 96.44 22 PHE B CA 1
ATOM 1812 C C . PHE B 1 22 ? -13.094 8.664 1.034 1 96.44 22 PHE B C 1
ATOM 1814 O O . PHE B 1 22 ? -12.117 8.648 1.777 1 96.44 22 PHE B O 1
ATOM 1821 N N . ALA B 1 23 ? -13.031 8.383 -0.241 1 95.31 23 ALA B N 1
ATOM 1822 C CA . ALA B 1 23 ? -11.75 8.055 -0.867 1 95.31 23 ALA B CA 1
ATOM 1823 C C . ALA B 1 23 ? -10.82 9.258 -0.881 1 95.31 23 ALA B C 1
ATOM 1825 O O . ALA B 1 23 ? -9.602 9.117 -0.744 1 95.31 23 ALA B O 1
ATOM 1826 N N . ALA B 1 24 ? -11.406 10.422 -0.963 1 94 24 ALA B N 1
ATOM 1827 C CA . ALA B 1 24 ? -10.617 11.648 -1.076 1 94 24 ALA B CA 1
ATOM 1828 C C . ALA B 1 24 ? -10.172 12.148 0.297 1 94 24 ALA B C 1
ATOM 1830 O O . ALA B 1 24 ? -9.062 12.656 0.451 1 94 24 ALA B O 1
ATOM 1831 N N . LYS B 1 25 ? -11.047 11.875 1.317 1 93.69 25 LYS B N 1
ATOM 1832 C CA . LYS B 1 25 ? -10.805 12.609 2.557 1 93.69 25 LYS B CA 1
ATOM 1833 C C . LYS B 1 25 ? -10.617 11.656 3.732 1 93.69 25 LYS B C 1
ATOM 1835 O O . LYS B 1 25 ? -10.211 12.078 4.82 1 93.69 25 LYS B O 1
ATOM 1840 N N . GLY B 1 26 ? -10.906 10.398 3.49 1 93.12 26 GLY B N 1
ATOM 1841 C CA . GLY B 1 26 ? -10.867 9.453 4.594 1 93.12 26 GLY B CA 1
ATOM 1842 C C . GLY B 1 26 ? -12.086 9.523 5.488 1 93.12 26 GLY B C 1
ATOM 1843 O O . GLY B 1 26 ? -12.93 10.414 5.332 1 93.12 26 GLY B O 1
ATOM 1844 N N . TYR B 1 27 ? -12.211 8.562 6.383 1 93.12 27 TYR B N 1
ATOM 1845 C CA . TYR B 1 27 ? -13.352 8.453 7.289 1 93.12 27 TYR B CA 1
ATOM 1846 C C . TYR B 1 27 ? -13.477 9.703 8.148 1 93.12 27 TYR B C 1
ATOM 1848 O O . TYR B 1 27 ? -14.555 10.305 8.227 1 93.12 27 TYR B O 1
ATOM 1856 N N . ASN B 1 28 ? -12.391 10.078 8.766 1 90.06 28 ASN B N 1
ATOM 1857 C CA . ASN B 1 28 ? -12.414 11.195 9.703 1 90.06 28 ASN B CA 1
ATOM 1858 C C . ASN B 1 28 ? -12.531 12.531 8.977 1 90.06 28 ASN B C 1
ATOM 1860 O O . ASN B 1 28 ? -13.016 13.516 9.547 1 90.06 28 ASN B O 1
ATOM 1864 N N . GLY B 1 29 ? -12.203 12.562 7.742 1 91.94 29 GLY B N 1
ATOM 1865 C CA . GLY B 1 29 ? -12.188 13.812 6.992 1 91.94 29 GLY B CA 1
ATOM 1866 C C . GLY B 1 29 ? -13.547 14.18 6.43 1 91.94 29 GLY B C 1
ATOM 1867 O O . GLY B 1 29 ? -13.766 15.328 6.023 1 91.94 29 GLY B O 1
ATOM 1868 N N . VAL B 1 30 ? -14.422 13.258 6.414 1 95.44 30 VAL B N 1
ATOM 1869 C CA . VAL B 1 30 ? -15.742 13.492 5.836 1 95.44 30 VAL B CA 1
ATOM 1870 C C . VAL B 1 30 ? -16.734 13.836 6.945 1 95.44 30 VAL B C 1
ATOM 1872 O O . VAL B 1 30 ? -16.797 13.148 7.969 1 95.44 30 VAL B O 1
ATOM 1875 N N . SER B 1 31 ? -17.406 14.867 6.766 1 96.19 31 SER B N 1
ATOM 1876 C CA . SER B 1 31 ? -18.516 15.188 7.656 1 96.19 31 SER B CA 1
ATOM 1877 C C . SER B 1 31 ? -19.859 14.844 7.016 1 96.19 31 SER B C 1
ATOM 1879 O O . SER B 1 31 ? -20 14.93 5.797 1 96.19 31 SER B O 1
ATOM 1881 N N . MET B 1 32 ? -20.781 14.555 7.891 1 96.69 32 MET B N 1
ATOM 1882 C CA . MET B 1 32 ? -22.109 14.203 7.383 1 96.69 32 MET B CA 1
ATOM 1883 C C . MET B 1 32 ? -22.797 15.414 6.762 1 96.69 32 MET B C 1
ATOM 1885 O O . MET B 1 32 ? -23.562 15.273 5.812 1 96.69 32 MET B O 1
ATOM 1889 N N . ARG B 1 33 ? -22.484 16.547 7.211 1 96.5 33 ARG B N 1
ATOM 1890 C CA . ARG B 1 33 ? -23.031 17.781 6.648 1 96.5 33 ARG B CA 1
ATOM 1891 C C . ARG B 1 33 ? -22.562 17.984 5.211 1 96.5 33 ARG B C 1
ATOM 1893 O O . ARG B 1 33 ? -23.359 18.312 4.332 1 96.5 33 ARG B O 1
ATOM 1900 N N . GLU B 1 34 ? -21.312 17.812 5.004 1 96.94 34 GLU B N 1
ATOM 1901 C CA . GLU B 1 34 ? -20.75 17.938 3.66 1 96.94 34 GLU B CA 1
ATOM 1902 C C . GLU B 1 34 ? -21.344 16.906 2.713 1 96.94 34 GLU B C 1
ATOM 1904 O O . GLU B 1 34 ? -21.641 17.203 1.552 1 96.94 34 GLU B O 1
ATOM 1909 N N . LEU B 1 35 ? -21.516 15.664 3.195 1 97.56 35 LEU B N 1
ATOM 1910 C CA . LEU B 1 35 ? -22.094 14.609 2.383 1 97.56 35 LEU B CA 1
ATOM 1911 C C . LEU B 1 35 ? -23.547 14.93 2.033 1 97.56 35 LEU B C 1
ATOM 1913 O O . LEU B 1 35 ? -23.984 14.703 0.903 1 97.56 35 LEU B O 1
ATOM 1917 N N . SER B 1 36 ? -24.266 15.414 2.986 1 97.69 36 SER B N 1
ATOM 1918 C CA . SER B 1 36 ? -25.641 15.812 2.77 1 97.69 36 SER B CA 1
ATOM 1919 C C . SER B 1 36 ? -25.766 16.844 1.646 1 97.69 36 SER B C 1
ATOM 1921 O O . SER B 1 36 ? -26.609 16.719 0.764 1 97.69 36 SER B O 1
ATOM 1923 N N . LYS B 1 37 ? -24.922 17.812 1.65 1 97.69 37 LYS B N 1
ATOM 1924 C CA . LYS B 1 37 ? -24.891 18.828 0.611 1 97.69 37 LYS B CA 1
ATOM 1925 C C . LYS B 1 37 ? -24.562 18.234 -0.75 1 97.69 37 LYS B C 1
ATOM 1927 O O . LYS B 1 37 ? -25.188 18.578 -1.757 1 97.69 37 LYS B O 1
ATOM 1932 N N . LEU B 1 38 ? -23.703 17.359 -0.767 1 97 38 LEU B N 1
ATOM 1933 C CA . LEU B 1 38 ? -23.234 16.734 -2 1 97 38 LEU B CA 1
ATOM 1934 C C . LEU B 1 38 ? -24.344 15.883 -2.625 1 97 38 LEU B C 1
ATOM 1936 O O . LEU B 1 38 ? -24.5 15.875 -3.846 1 97 38 LEU B O 1
ATOM 1940 N N . VAL B 1 39 ? -25.062 15.133 -1.763 1 96.31 39 VAL B N 1
ATOM 1941 C CA . VAL B 1 39 ? -26.062 14.188 -2.229 1 96.31 39 VAL B CA 1
ATOM 1942 C C . VAL B 1 39 ? -27.375 14.914 -2.488 1 96.31 39 VAL B C 1
ATOM 1944 O O . VAL B 1 39 ? -28.234 14.422 -3.223 1 96.31 39 VAL B O 1
ATOM 1947 N N . GLY B 1 40 ? -27.578 16.047 -1.839 1 96.75 40 GLY B N 1
ATOM 1948 C CA . GLY B 1 40 ? -28.828 16.781 -1.953 1 96.75 40 GLY B CA 1
ATOM 1949 C C . GLY B 1 40 ? -29.922 16.219 -1.064 1 96.75 40 GLY B C 1
ATOM 1950 O O . GLY B 1 40 ? -31.094 16.203 -1.45 1 96.75 40 GLY B O 1
ATOM 1951 N N . LEU B 1 41 ? -29.531 15.656 0.005 1 96.81 41 LEU B N 1
ATOM 1952 C CA . LEU B 1 41 ? -30.438 15.141 1.024 1 96.81 41 LEU B CA 1
ATOM 1953 C C . LEU B 1 41 ? -30.094 15.711 2.396 1 96.81 41 LEU B C 1
ATOM 1955 O O . LEU B 1 41 ? -28.953 16.078 2.65 1 96.81 41 LEU B O 1
ATOM 1959 N N . SER B 1 42 ? -31.078 15.727 3.23 1 95.88 42 SER B N 1
ATOM 1960 C CA . SER B 1 42 ? -30.797 16.109 4.609 1 95.88 42 SER B CA 1
ATOM 1961 C C . SER B 1 42 ? -30 15.031 5.332 1 95.88 42 SER B C 1
ATOM 1963 O O . SER B 1 42 ? -30.047 13.859 4.953 1 95.88 42 SER B O 1
ATOM 1965 N N . THR B 1 43 ? -29.266 15.438 6.32 1 96.12 43 THR B N 1
ATOM 1966 C CA . THR B 1 43 ? -28.531 14.484 7.145 1 96.12 43 THR B CA 1
ATOM 1967 C C . THR B 1 43 ? -29.484 13.438 7.73 1 96.12 43 THR B C 1
ATOM 1969 O O . THR B 1 43 ? -29.141 12.258 7.797 1 96.12 43 THR B O 1
ATOM 1972 N N . ALA B 1 44 ? -30.656 13.859 8.102 1 95.19 44 ALA B N 1
ATOM 1973 C CA . ALA B 1 44 ? -31.656 12.961 8.648 1 95.19 44 ALA B CA 1
ATOM 1974 C C . ALA B 1 44 ? -32.094 11.922 7.621 1 95.19 44 ALA B C 1
ATOM 1976 O O . ALA B 1 44 ? -32.25 10.742 7.953 1 95.19 44 ALA B O 1
ATOM 1977 N N . ALA B 1 45 ? -32.281 12.328 6.445 1 95.25 45 ALA B N 1
ATOM 1978 C CA . ALA B 1 45 ? -32.656 11.422 5.371 1 95.25 45 ALA B CA 1
ATOM 1979 C C . ALA B 1 45 ? -31.594 10.367 5.121 1 95.25 45 ALA B C 1
ATOM 1981 O O . ALA B 1 45 ? -31.906 9.195 4.875 1 95.25 45 ALA B O 1
ATOM 1982 N N . ILE B 1 46 ? -30.312 10.812 5.141 1 96.81 46 ILE B N 1
ATOM 1983 C CA . ILE B 1 46 ? -29.219 9.875 4.953 1 96.81 46 ILE B CA 1
ATOM 1984 C C . ILE B 1 46 ? -29.219 8.852 6.086 1 96.81 46 ILE B C 1
ATOM 1986 O O . ILE B 1 46 ? -29.031 7.652 5.848 1 96.81 46 ILE B O 1
ATOM 1990 N N . TYR B 1 47 ? -29.531 9.305 7.273 1 95.25 47 TYR B N 1
ATOM 1991 C CA . TYR B 1 47 ? -29.5 8.438 8.445 1 95.25 47 TYR B CA 1
ATOM 1992 C C . TYR B 1 47 ? -30.688 7.484 8.445 1 95.25 47 TYR B C 1
ATOM 1994 O O . TYR B 1 47 ? -30.688 6.477 9.156 1 95.25 47 TYR B O 1
ATOM 2002 N N . HIS B 1 48 ? -31.719 7.789 7.703 1 95.12 48 HIS B N 1
ATOM 2003 C CA . HIS B 1 48 ? -32.812 6.84 7.492 1 95.12 48 HIS B CA 1
ATOM 2004 C C . HIS B 1 48 ? -32.312 5.594 6.762 1 95.12 48 HIS B C 1
ATOM 2006 O O . HIS B 1 48 ? -32.781 4.488 7.02 1 95.12 48 HIS B O 1
ATOM 2012 N N . HIS B 1 49 ? -31.312 5.809 5.922 1 95.38 49 HIS B N 1
ATOM 2013 C CA . HIS B 1 49 ? -30.766 4.707 5.137 1 95.38 49 HIS B CA 1
ATOM 2014 C C . HIS B 1 49 ? -29.578 4.062 5.84 1 95.38 49 HIS B C 1
ATOM 2016 O O . HIS B 1 49 ? -29.328 2.871 5.66 1 95.38 49 HIS B O 1
ATOM 2022 N N . PHE B 1 50 ? -28.781 4.926 6.617 1 96.94 50 PHE B N 1
ATOM 2023 C CA . PHE B 1 50 ? -27.609 4.48 7.344 1 96.94 50 PHE B CA 1
ATOM 2024 C C . PHE B 1 50 ? -27.625 5.004 8.773 1 96.94 50 PHE B C 1
ATOM 2026 O O . PHE B 1 50 ? -27.5 6.211 9 1 96.94 50 PHE B O 1
ATOM 2033 N N . PRO B 1 51 ? -27.656 4.145 9.711 1 95.56 51 PRO B N 1
ATOM 2034 C CA . PRO B 1 51 ? -27.906 4.543 11.102 1 95.56 51 PRO B CA 1
ATOM 2035 C C . PRO B 1 51 ? -26.875 5.535 11.617 1 95.56 51 PRO B C 1
ATOM 2037 O O . PRO B 1 51 ? -27.172 6.355 12.492 1 95.56 51 PRO B O 1
ATOM 2040 N N . ASP B 1 52 ? -25.562 5.363 11.164 1 95.5 52 ASP B N 1
ATOM 2041 C CA . ASP B 1 52 ? -24.516 6.297 11.555 1 95.5 52 ASP B CA 1
ATOM 2042 C C . ASP B 1 52 ? -23.406 6.348 10.508 1 95.5 52 ASP B C 1
ATOM 2044 O O . ASP B 1 52 ? -23.469 5.648 9.492 1 95.5 52 ASP B O 1
ATOM 2048 N N . LYS B 1 53 ? -22.484 7.152 10.734 1 95.31 53 LYS B N 1
ATOM 2049 C CA . LYS B 1 53 ? -21.375 7.348 9.797 1 95.31 53 LYS B CA 1
ATOM 2050 C C . LYS B 1 53 ? -20.594 6.059 9.602 1 95.31 53 LYS B C 1
ATOM 2052 O O . LYS B 1 53 ? -20.141 5.754 8.492 1 95.31 53 LYS B O 1
ATOM 2057 N N . HIS B 1 54 ? -20.469 5.316 10.688 1 93.88 54 HIS B N 1
ATOM 2058 C CA . HIS B 1 54 ? -19.734 4.062 10.633 1 93.88 54 HIS B CA 1
ATOM 2059 C C . HIS B 1 54 ? -20.422 3.059 9.711 1 93.88 54 HIS B C 1
ATOM 2061 O O . HIS B 1 54 ? -19.766 2.418 8.891 1 93.88 54 HIS B O 1
ATOM 2067 N N . ALA B 1 55 ? -21.641 2.945 9.852 1 94.44 55 ALA B N 1
ATOM 2068 C CA . ALA B 1 55 ? -22.406 2.029 9.008 1 94.44 55 ALA B CA 1
ATOM 2069 C C . ALA B 1 55 ? -22.359 2.453 7.547 1 94.44 55 ALA B C 1
ATOM 2071 O O . ALA B 1 55 ? -22.234 1.61 6.652 1 94.44 55 ALA B O 1
ATOM 2072 N N . LEU B 1 56 ? -22.516 3.758 7.324 1 96.38 56 LEU B N 1
ATOM 2073 C CA . LEU B 1 56 ? -22.422 4.273 5.965 1 96.38 56 LEU B CA 1
ATOM 2074 C C . LEU B 1 56 ? -21.047 3.969 5.367 1 96.38 56 LEU B C 1
ATOM 2076 O O . LEU B 1 56 ? -20.953 3.477 4.242 1 96.38 56 LEU B O 1
ATOM 2080 N N . TYR B 1 57 ? -20.047 4.23 6.121 1 95.12 57 TYR B N 1
ATOM 2081 C CA . TYR B 1 57 ? -18.688 4.012 5.652 1 95.12 57 TYR B CA 1
ATOM 2082 C C . TYR B 1 57 ? -18.438 2.533 5.359 1 95.12 57 TYR B C 1
ATOM 2084 O O . TYR B 1 57 ? -17.812 2.189 4.355 1 95.12 57 TYR B O 1
ATOM 2092 N N . PHE B 1 58 ? -18.922 1.727 6.195 1 92.25 58 PHE B N 1
ATOM 2093 C CA . PHE B 1 58 ? -18.781 0.291 5.98 1 92.25 58 PHE B CA 1
ATOM 2094 C C . PHE B 1 58 ? -19.469 -0.134 4.684 1 92.25 58 PHE B C 1
ATOM 2096 O O . PHE B 1 58 ? -18.922 -0.952 3.936 1 92.25 58 PHE B O 1
ATOM 2103 N N . GLU B 1 59 ? -20.578 0.373 4.441 1 93.38 59 GLU B N 1
ATOM 2104 C CA . GLU B 1 59 ? -21.281 0.049 3.205 1 93.38 59 GLU B CA 1
ATOM 2105 C C . GLU B 1 59 ? -20.547 0.61 1.99 1 93.38 59 GLU B C 1
ATOM 2107 O O . GLU B 1 59 ? -20.562 0.011 0.913 1 93.38 59 GLU B O 1
ATOM 2112 N N . VAL B 1 60 ? -19.891 1.731 2.145 1 94.31 60 VAL B N 1
ATOM 2113 C CA . VAL B 1 60 ? -19.047 2.283 1.094 1 94.31 60 VAL B CA 1
ATOM 2114 C C . VAL B 1 60 ? -17.922 1.302 0.769 1 94.31 60 VAL B C 1
ATOM 2116 O O . VAL B 1 60 ? -17.656 1.023 -0.402 1 94.31 60 VAL B O 1
ATOM 2119 N N . LEU B 1 61 ? -17.312 0.757 1.819 1 91.38 61 LEU B N 1
ATOM 2120 C CA . LEU B 1 61 ? -16.234 -0.218 1.634 1 91.38 61 LEU B CA 1
ATOM 2121 C C . LEU B 1 61 ? -16.75 -1.467 0.93 1 91.38 61 LEU B C 1
ATOM 2123 O O . LEU B 1 61 ? -16.156 -1.937 -0.038 1 91.38 61 LEU B O 1
ATOM 2127 N N . LYS B 1 62 ? -17.828 -1.882 1.396 1 88.56 62 LYS B N 1
ATOM 2128 C CA . LYS B 1 62 ? -18.438 -3.066 0.793 1 88.56 62 LYS B CA 1
ATOM 2129 C C . LYS B 1 62 ? -18.812 -2.812 -0.665 1 88.56 62 LYS B C 1
ATOM 2131 O O . LYS B 1 62 ? -18.547 -3.646 -1.532 1 88.56 62 LYS B O 1
ATOM 2136 N N . HIS B 1 63 ? -19.422 -1.695 -0.873 1 87.06 63 HIS B N 1
ATOM 2137 C CA . HIS B 1 63 ? -19.844 -1.288 -2.211 1 87.06 63 HIS B CA 1
ATOM 2138 C C . HIS B 1 63 ? -18.641 -1.177 -3.146 1 87.06 63 HIS B C 1
ATOM 2140 O O . HIS B 1 63 ? -18.719 -1.542 -4.32 1 87.06 63 HIS B O 1
ATOM 2146 N N . SER B 1 64 ? -17.578 -0.695 -2.695 1 86.88 64 SER B N 1
ATOM 2147 C CA . SER B 1 64 ? -16.375 -0.494 -3.494 1 86.88 64 SER B CA 1
ATOM 2148 C C . SER B 1 64 ? -15.656 -1.812 -3.742 1 86.88 64 SER B C 1
ATOM 2150 O O . SER B 1 64 ? -15.109 -2.035 -4.828 1 86.88 64 SER B O 1
ATOM 2152 N N . PHE B 1 65 ? -15.742 -2.75 -2.781 1 79.19 65 PHE B N 1
ATOM 2153 C CA . PHE B 1 65 ? -14.953 -3.971 -2.852 1 79.19 65 PHE B CA 1
ATOM 2154 C C . PHE B 1 65 ? -15.781 -5.129 -3.393 1 79.19 65 PHE B C 1
ATOM 2156 O O . PHE B 1 65 ? -15.242 -6.047 -4.012 1 79.19 65 PHE B O 1
ATOM 2163 N N . VAL B 1 66 ? -17.062 -5.219 -3.072 1 65.88 66 VAL B N 1
ATOM 2164 C CA . VAL B 1 66 ? -17.922 -6.348 -3.412 1 65.88 66 VAL B CA 1
ATOM 2165 C C . VAL B 1 66 ? -18.094 -6.438 -4.926 1 65.88 66 VAL B C 1
ATOM 2167 O O . VAL B 1 66 ? -18.062 -7.531 -5.496 1 65.88 66 VAL B O 1
ATOM 2170 N N . ASP B 1 67 ? -18.344 -5.32 -5.566 1 60.34 67 ASP B N 1
ATOM 2171 C CA . ASP B 1 67 ? -18.359 -5.473 -7.016 1 60.34 67 ASP B CA 1
ATOM 2172 C C . ASP B 1 67 ? -17.125 -6.238 -7.504 1 60.34 67 ASP B C 1
ATOM 2174 O O . ASP B 1 67 ? -17.219 -7.035 -8.438 1 60.34 67 ASP B O 1
ATOM 2178 N N . LYS B 1 68 ? -16.141 -6.172 -6.773 1 61.25 68 LYS B N 1
ATOM 2179 C CA . LYS B 1 68 ? -14.875 -6.805 -7.145 1 61.25 68 LYS B CA 1
ATOM 2180 C C . LYS B 1 68 ? -14.891 -8.297 -6.824 1 61.25 68 LYS B C 1
ATOM 2182 O O . LYS B 1 68 ? -14.422 -9.109 -7.617 1 61.25 68 LYS B O 1
ATOM 2187 N N . ALA B 1 69 ? -15.562 -8.523 -5.73 1 61.75 69 ALA B N 1
ATOM 2188 C CA . ALA B 1 69 ? -15.672 -9.922 -5.328 1 61.75 69 ALA B CA 1
ATOM 2189 C C . ALA B 1 69 ? -16.562 -10.703 -6.301 1 61.75 69 ALA B C 1
ATOM 2191 O O . ALA B 1 69 ? -16.234 -11.844 -6.656 1 61.75 69 ALA B O 1
ATOM 2192 N N . THR B 1 70 ? -17.562 -10.031 -6.73 1 61.91 70 THR B N 1
ATOM 2193 C CA . THR B 1 70 ? -18.453 -10.711 -7.664 1 61.91 70 THR B CA 1
ATOM 2194 C C . THR B 1 70 ? -17.75 -10.953 -9 1 61.91 70 THR B C 1
ATOM 2196 O O . THR B 1 70 ? -17.891 -12.031 -9.586 1 61.91 70 THR B O 1
ATOM 2199 N N . ALA B 1 71 ? -17.078 -10 -9.367 1 61.22 71 ALA B N 1
ATOM 2200 C CA . ALA B 1 71 ? -16.328 -10.164 -10.609 1 61.22 71 ALA B CA 1
ATOM 2201 C C . ALA B 1 71 ? -15.273 -11.258 -10.469 1 61.22 71 ALA B C 1
ATOM 2203 O O . ALA B 1 71 ? -15.07 -12.055 -11.391 1 61.22 71 ALA B O 1
ATOM 2204 N N . ILE B 1 72 ? -14.75 -11.359 -9.32 1 65.5 72 ILE B N 1
ATOM 2205 C CA . ILE B 1 72 ? -13.703 -12.328 -9.031 1 65.5 72 ILE B CA 1
ATOM 2206 C C . ILE B 1 72 ? -14.312 -13.719 -8.859 1 65.5 72 ILE B C 1
ATOM 2208 O O . ILE B 1 72 ? -13.75 -14.711 -9.336 1 65.5 72 ILE B O 1
ATOM 2212 N N . ALA B 1 73 ? -15.406 -13.617 -8.273 1 64.75 73 ALA B N 1
ATOM 2213 C CA . ALA B 1 73 ? -16.094 -14.891 -8.109 1 64.75 73 ALA B CA 1
ATOM 2214 C C . ALA B 1 73 ? -16.406 -15.523 -9.461 1 64.75 73 ALA B C 1
ATOM 2216 O O . ALA B 1 73 ? -16.281 -16.734 -9.633 1 64.75 73 ALA B O 1
ATOM 2217 N N . GLY B 1 74 ? -16.781 -14.703 -10.32 1 63.53 74 GLY B N 1
ATOM 2218 C CA . GLY B 1 74 ? -17.078 -15.203 -11.656 1 63.53 74 GLY B CA 1
ATOM 2219 C C . GLY B 1 74 ? -15.867 -15.758 -12.367 1 63.53 74 GLY B C 1
ATOM 2220 O O . GLY B 1 74 ? -15.977 -16.688 -13.172 1 63.53 74 GLY B O 1
ATOM 2221 N N . SER B 1 75 ? -14.789 -15.203 -12.125 1 62 75 SER B N 1
ATOM 2222 C CA . SER B 1 75 ? -13.562 -15.641 -12.781 1 62 75 SER B CA 1
ATOM 2223 C C . SER B 1 75 ? -13.055 -16.953 -12.195 1 62 75 SER B C 1
ATOM 2225 O O . SER B 1 75 ? -12.523 -17.797 -12.922 1 62 75 SER B O 1
ATOM 2227 N N . VAL B 1 76 ? -13.234 -17.141 -10.922 1 62.72 76 VAL B N 1
ATOM 2228 C CA . VAL B 1 76 ? -12.742 -18.312 -10.211 1 62.72 76 VAL B CA 1
ATOM 2229 C C . VAL B 1 76 ? -13.688 -19.484 -10.438 1 62.72 76 VAL B C 1
ATOM 2231 O O . VAL B 1 76 ? -13.266 -20.641 -10.422 1 62.72 76 VAL B O 1
ATOM 2234 N N . SER B 1 77 ? -14.914 -19.109 -10.617 1 62.16 77 SER B N 1
ATOM 2235 C CA . SER B 1 77 ? -15.891 -20.172 -10.844 1 62.16 77 SER B CA 1
ATOM 2236 C C . SER B 1 77 ? -15.758 -20.766 -12.242 1 62.16 77 SER B C 1
ATOM 2238 O O . SER B 1 77 ? -16.422 -21.734 -12.578 1 62.16 77 SER B O 1
ATOM 2240 N N . ASN B 1 78 ? -14.812 -20.266 -12.93 1 61.38 78 ASN B N 1
ATOM 2241 C CA . ASN B 1 78 ? -14.656 -20.844 -14.258 1 61.38 78 ASN B CA 1
ATOM 2242 C C . ASN B 1 78 ? -14.148 -22.281 -14.195 1 61.38 78 ASN B C 1
ATOM 2244 O O . ASN B 1 78 ? -13.508 -22.672 -13.219 1 61.38 78 ASN B O 1
ATOM 2248 N N . THR B 1 79 ? -14.602 -23.156 -15.016 1 65.88 79 THR B N 1
ATOM 2249 C CA . THR B 1 79 ? -14.375 -24.594 -15.164 1 65.88 79 THR B CA 1
ATOM 2250 C C . THR B 1 79 ? -12.938 -24.875 -15.594 1 65.88 79 THR B C 1
ATOM 2252 O O . THR B 1 79 ? -12.586 -26.016 -15.875 1 65.88 79 THR B O 1
ATOM 2255 N N . GLY B 1 80 ? -11.984 -24.016 -15.281 1 78.75 80 GLY B N 1
ATOM 2256 C CA . GLY B 1 80 ? -10.641 -24.312 -15.742 1 78.75 80 GLY B CA 1
ATOM 2257 C C . GLY B 1 80 ? -9.727 -24.828 -14.641 1 78.75 80 GLY B C 1
ATOM 2258 O O . GLY B 1 80 ? -10.172 -25.031 -13.508 1 78.75 80 GLY B O 1
ATOM 2259 N N . ALA B 1 81 ? -8.547 -25.328 -15.023 1 87.94 81 ALA B N 1
ATOM 2260 C CA . ALA B 1 81 ? -7.52 -25.75 -14.078 1 87.94 81 ALA B CA 1
ATOM 2261 C C . ALA B 1 81 ? -7.242 -24.656 -13.047 1 87.94 81 ALA B C 1
ATOM 2263 O O . ALA B 1 81 ? -7.414 -23.469 -13.32 1 87.94 81 ALA B O 1
ATOM 2264 N N . PRO B 1 82 ? -6.926 -25.047 -11.883 1 87.12 82 PRO B N 1
ATOM 2265 C CA . PRO B 1 82 ? -6.699 -24.078 -10.797 1 87.12 82 PRO B CA 1
ATOM 2266 C C . PRO B 1 82 ? -5.762 -22.953 -11.203 1 87.12 82 PRO B C 1
ATOM 2268 O O . PRO B 1 82 ? -6.008 -21.797 -10.852 1 87.12 82 PRO B O 1
ATOM 2271 N N . LEU B 1 83 ? -4.754 -23.266 -11.906 1 88.06 83 LEU B N 1
ATOM 2272 C CA . LEU B 1 83 ? -3.809 -22.234 -12.328 1 88.06 83 LEU B CA 1
ATOM 2273 C C . LEU B 1 83 ? -4.477 -21.234 -13.273 1 88.06 83 LEU B C 1
ATOM 2275 O O . LEU B 1 83 ? -4.246 -20.031 -13.18 1 88.06 83 LEU B O 1
ATOM 2279 N N . GLU B 1 84 ? -5.273 -21.719 -14.18 1 88.81 84 GLU B N 1
ATOM 2280 C CA . GLU B 1 84 ? -5.996 -20.859 -15.109 1 88.81 84 GLU B CA 1
ATOM 2281 C C . GLU B 1 84 ? -6.977 -19.953 -14.367 1 88.81 84 GLU B C 1
ATOM 2283 O O . GLU B 1 84 ? -7.176 -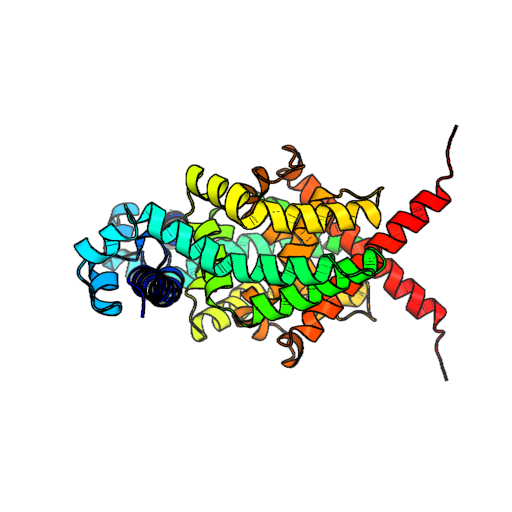18.797 -14.75 1 88.81 84 GLU B O 1
ATOM 2288 N N . ARG B 1 85 ? -7.527 -20.469 -13.352 1 88.88 85 ARG B N 1
ATOM 2289 C CA . ARG B 1 85 ? -8.461 -19.703 -12.539 1 88.88 85 ARG B CA 1
ATOM 2290 C C . ARG B 1 85 ? -7.738 -18.594 -11.773 1 88.88 85 ARG B C 1
ATOM 2292 O O . ARG B 1 85 ? -8.242 -17.484 -11.648 1 88.88 85 ARG B O 1
ATOM 2299 N N . LEU B 1 86 ? -6.582 -18.922 -11.266 1 89.62 86 LEU B N 1
ATOM 2300 C CA . LEU B 1 86 ? -5.773 -17.906 -10.586 1 89.62 86 LEU B CA 1
ATOM 2301 C C . LEU B 1 86 ? -5.355 -16.812 -11.555 1 89.62 86 LEU B C 1
ATOM 2303 O O . LEU B 1 86 ? -5.398 -15.625 -11.203 1 89.62 86 LEU B O 1
ATOM 2307 N N . GLU B 1 87 ? -4.973 -17.234 -12.758 1 91.25 87 GLU B N 1
ATOM 2308 C CA . GLU B 1 87 ? -4.602 -16.266 -13.773 1 91.25 87 GLU B CA 1
ATOM 2309 C C . GLU B 1 87 ? -5.766 -15.328 -14.094 1 91.25 87 GLU B C 1
ATOM 2311 O O . GLU B 1 87 ? -5.586 -14.117 -14.195 1 91.25 87 GLU B O 1
ATOM 2316 N N . SER B 1 88 ? -6.902 -15.906 -14.234 1 89.06 88 SER B N 1
ATOM 2317 C CA . SER B 1 88 ? -8.102 -15.125 -14.516 1 89.06 88 SER B CA 1
ATOM 2318 C C . SER B 1 88 ? -8.406 -14.156 -13.383 1 89.06 88 SER B C 1
ATOM 2320 O O . SER B 1 88 ? -8.805 -13.008 -13.625 1 89.06 88 SER B O 1
ATOM 2322 N N . PHE B 1 89 ? -8.211 -14.641 -12.195 1 87.5 89 PHE B N 1
ATOM 2323 C CA . PHE B 1 89 ? -8.406 -13.773 -11.039 1 87.5 89 PHE B CA 1
ATOM 2324 C C . PHE B 1 89 ? -7.453 -12.578 -11.094 1 87.5 89 PHE B C 1
ATOM 2326 O O . PHE B 1 89 ? -7.875 -11.438 -10.93 1 87.5 89 PHE B O 1
ATOM 2333 N N . ILE B 1 90 ? -6.227 -12.844 -11.297 1 91.94 90 ILE B N 1
ATOM 2334 C CA . ILE B 1 90 ? -5.195 -11.812 -11.289 1 91.94 90 ILE B CA 1
ATOM 2335 C C . ILE B 1 90 ? -5.473 -10.797 -12.398 1 91.94 90 ILE B C 1
ATOM 2337 O O . ILE B 1 90 ? -5.363 -9.586 -12.188 1 91.94 90 ILE B O 1
ATOM 2341 N N . GLU B 1 91 ? -5.852 -11.258 -13.547 1 91.94 91 GLU B N 1
ATOM 2342 C CA . GLU B 1 91 ? -6.145 -10.383 -14.672 1 91.94 91 GLU B CA 1
ATOM 2343 C C . GLU B 1 91 ? -7.328 -9.469 -14.375 1 91.94 91 GLU B C 1
ATOM 2345 O O . GLU B 1 91 ? -7.266 -8.266 -14.617 1 91.94 91 GLU B O 1
ATOM 2350 N N . ARG B 1 92 ? -8.352 -10 -13.828 1 88.19 92 ARG B N 1
ATOM 2351 C CA . ARG B 1 92 ? -9.547 -9.219 -13.516 1 88.19 92 ARG B CA 1
ATOM 2352 C C . ARG B 1 92 ? -9.289 -8.266 -12.359 1 88.19 92 ARG B C 1
ATOM 2354 O O . ARG B 1 92 ? -9.766 -7.125 -12.375 1 88.19 92 ARG B O 1
ATOM 2361 N N . PHE B 1 93 ? -8.625 -8.781 -11.406 1 89.31 93 PHE B N 1
ATOM 2362 C CA . PHE B 1 93 ? -8.281 -7.949 -10.266 1 89.31 93 PHE B CA 1
ATOM 2363 C C . PHE B 1 93 ? -7.426 -6.762 -10.695 1 89.31 93 PHE B C 1
ATOM 2365 O O . PHE B 1 93 ? -7.66 -5.633 -10.266 1 89.31 93 PHE B O 1
ATOM 2372 N N . ALA B 1 94 ? -6.445 -7.027 -11.531 1 91.94 94 ALA B N 1
ATOM 2373 C CA . ALA B 1 94 ? -5.586 -5.961 -12.039 1 91.94 94 ALA B CA 1
ATOM 2374 C C . ALA B 1 94 ? -6.402 -4.906 -12.781 1 91.94 94 ALA B C 1
ATOM 2376 O O . ALA B 1 94 ? -6.191 -3.707 -12.594 1 91.94 94 ALA B O 1
ATOM 2377 N N . LEU B 1 95 ? -7.332 -5.324 -13.594 1 90.25 95 LEU B N 1
ATOM 2378 C CA . LEU B 1 95 ? -8.195 -4.402 -14.32 1 90.25 95 LEU B CA 1
ATOM 2379 C C . LEU B 1 95 ? -9.031 -3.564 -13.367 1 90.25 95 LEU B C 1
ATOM 2381 O O . LEU B 1 95 ? -9.141 -2.348 -13.531 1 90.25 95 LEU B O 1
ATOM 2385 N N . MET B 1 96 ? -9.516 -4.172 -12.422 1 86.5 96 MET B N 1
ATOM 2386 C CA . MET B 1 96 ? -10.414 -3.523 -11.469 1 86.5 96 MET B CA 1
ATOM 2387 C C . MET B 1 96 ? -9.672 -2.471 -10.656 1 86.5 96 MET B C 1
ATOM 2389 O O . MET B 1 96 ? -10.125 -1.328 -10.547 1 86.5 96 MET B O 1
ATOM 2393 N N . VAL B 1 97 ? -8.562 -2.871 -10.102 1 88.88 97 VAL B N 1
ATOM 2394 C CA . VAL B 1 97 ? -7.852 -1.962 -9.211 1 88.88 97 VAL B CA 1
ATOM 2395 C C . VAL B 1 97 ? -7.215 -0.838 -10.023 1 88.88 97 VAL B C 1
ATOM 2397 O O . VAL B 1 97 ? -7.066 0.284 -9.539 1 88.88 97 VAL B O 1
ATOM 2400 N N . ASN B 1 98 ? -6.785 -1.137 -11.203 1 89.31 98 ASN B N 1
ATOM 2401 C CA . ASN B 1 98 ? -6.168 -0.117 -12.039 1 89.31 98 ASN B CA 1
ATOM 2402 C C . ASN B 1 98 ? -7.172 0.961 -12.438 1 89.31 98 ASN B C 1
ATOM 2404 O O . ASN B 1 98 ? -6.805 2.125 -12.609 1 89.31 98 ASN B O 1
ATOM 2408 N N . ASP B 1 99 ? -8.391 0.603 -12.531 1 86.44 99 ASP B N 1
ATOM 2409 C CA . ASP B 1 99 ? -9.414 1.524 -13.031 1 86.44 99 ASP B CA 1
ATOM 2410 C C . ASP B 1 99 ? -10.109 2.244 -11.875 1 86.44 99 ASP B C 1
ATOM 2412 O O . ASP B 1 99 ? -10.797 3.242 -12.086 1 86.44 99 ASP B O 1
ATOM 2416 N N . ASP B 1 100 ? -9.93 1.752 -10.75 1 89.06 100 ASP B N 1
ATOM 2417 C CA . ASP B 1 100 ? -10.703 2.301 -9.641 1 89.06 100 ASP B CA 1
ATOM 2418 C C . ASP B 1 100 ? -9.789 2.969 -8.617 1 89.06 100 ASP B C 1
ATOM 2420 O O . ASP B 1 100 ? -9.312 2.32 -7.68 1 89.06 100 ASP B O 1
ATOM 2424 N N . GLN B 1 101 ? -9.719 4.199 -8.727 1 90.5 101 GLN B N 1
ATOM 2425 C CA . GLN B 1 101 ? -8.867 4.98 -7.828 1 90.5 101 GLN B CA 1
ATOM 2426 C C . GLN B 1 101 ? -9.461 5.035 -6.422 1 90.5 101 GLN B C 1
ATOM 2428 O O . GLN B 1 101 ? -8.727 5.129 -5.434 1 90.5 101 GLN B O 1
ATOM 2433 N N . ASN B 1 102 ? -10.773 4.918 -6.363 1 92.94 102 ASN B N 1
ATOM 2434 C CA . ASN B 1 102 ? -11.414 4.957 -5.055 1 92.94 102 ASN B CA 1
ATOM 2435 C C . ASN B 1 102 ? -11.031 3.752 -4.203 1 92.94 102 ASN B C 1
ATOM 2437 O O . ASN B 1 102 ? -10.742 3.893 -3.012 1 92.94 102 ASN B O 1
ATOM 2441 N N . VAL B 1 103 ? -10.93 2.641 -4.855 1 89.69 103 VAL B N 1
ATOM 2442 C CA . VAL B 1 103 ? -10.578 1.422 -4.137 1 89.69 103 VAL B CA 1
ATOM 2443 C C . VAL B 1 103 ? -9.141 1.524 -3.619 1 89.69 103 VAL B C 1
ATOM 2445 O O . VAL B 1 103 ? -8.875 1.213 -2.457 1 89.69 103 VAL B O 1
ATOM 2448 N N . ARG B 1 104 ? -8.258 1.976 -4.453 1 91.44 104 ARG B N 1
ATOM 2449 C CA . ARG B 1 104 ? -6.863 2.119 -4.043 1 91.44 104 ARG B CA 1
ATOM 2450 C C . ARG B 1 104 ? -6.734 3.096 -2.877 1 91.44 104 ARG B C 1
ATOM 2452 O O . ARG B 1 104 ? -6.047 2.811 -1.895 1 91.44 104 ARG B O 1
ATOM 2459 N N . ALA B 1 105 ? -7.488 4.168 -2.955 1 93.94 105 ALA B N 1
ATOM 2460 C CA . ALA B 1 105 ? -7.438 5.18 -1.902 1 93.94 105 ALA B CA 1
ATOM 2461 C C . ALA B 1 105 ? -8.016 4.645 -0.598 1 93.94 105 ALA B C 1
ATOM 2463 O O . ALA B 1 105 ? -7.445 4.852 0.476 1 93.94 105 ALA B O 1
ATOM 2464 N N . LEU B 1 106 ? -9.133 3.957 -0.688 1 92.81 106 LEU B N 1
ATOM 2465 C CA . LEU B 1 106 ? -9.805 3.445 0.502 1 92.81 106 LEU B CA 1
ATOM 2466 C C . LEU B 1 106 ? -8.938 2.416 1.217 1 92.81 106 LEU B C 1
ATOM 2468 O O . LEU B 1 106 ? -8.906 2.371 2.449 1 92.81 106 LEU B O 1
ATOM 2472 N N . VAL B 1 107 ? -8.219 1.608 0.458 1 90.69 107 VAL B N 1
ATOM 2473 C CA . VAL B 1 107 ? -7.309 0.639 1.053 1 90.69 107 VAL B CA 1
ATOM 2474 C C . VAL B 1 107 ? -6.199 1.368 1.81 1 90.69 107 VAL B C 1
ATOM 2476 O O . VAL B 1 107 ? -5.887 1.021 2.951 1 90.69 107 VAL B O 1
ATOM 2479 N N . MET B 1 108 ? -5.648 2.404 1.188 1 92.19 108 MET B N 1
ATOM 2480 C CA . MET B 1 108 ? -4.582 3.168 1.829 1 92.19 108 MET B CA 1
ATOM 2481 C C . MET B 1 108 ? -5.082 3.834 3.105 1 92.19 108 MET B C 1
ATOM 2483 O O . MET B 1 108 ? -4.395 3.822 4.129 1 92.19 108 MET B O 1
ATOM 2487 N N . TRP B 1 109 ? -6.305 4.348 3.078 1 92.44 109 TRP B N 1
ATOM 2488 C CA . TRP B 1 109 ? -6.883 4.98 4.258 1 92.44 109 TRP B CA 1
ATOM 2489 C C . TRP B 1 109 ? -7.027 3.979 5.398 1 92.44 109 TRP B C 1
ATOM 2491 O O . TRP B 1 109 ? -6.746 4.301 6.555 1 92.44 109 TRP B O 1
ATOM 2501 N N . GLU B 1 110 ? -7.461 2.822 5.016 1 90.94 110 GLU B N 1
ATOM 2502 C CA . GLU B 1 110 ? -7.637 1.809 6.051 1 90.94 110 GLU B CA 1
ATOM 2503 C C . GLU B 1 110 ? -6.305 1.422 6.68 1 90.94 110 GLU B C 1
ATOM 2505 O O . GLU B 1 110 ? -6.223 1.184 7.887 1 90.94 110 GLU B O 1
ATOM 2510 N N . LEU B 1 111 ? -5.316 1.397 5.902 1 88.94 111 LEU B N 1
ATOM 2511 C CA . LEU B 1 111 ? -3.994 1.042 6.406 1 88.94 111 LEU B CA 1
ATOM 2512 C C . LEU B 1 111 ? -3.416 2.166 7.258 1 88.94 111 LEU B C 1
ATOM 2514 O O . LEU B 1 111 ? -2.627 1.917 8.172 1 88.94 111 LEU B O 1
ATOM 2518 N N . LEU B 1 112 ? -3.867 3.4 7.051 1 88.38 112 LEU B N 1
ATOM 2519 C CA . LEU B 1 112 ? -3.354 4.574 7.754 1 88.38 112 LEU B CA 1
ATOM 2520 C C . LEU B 1 112 ? -4.117 4.812 9.047 1 88.38 112 LEU B C 1
ATOM 2522 O O . LEU B 1 112 ? -3.514 5.074 10.094 1 88.38 112 LEU B O 1
ATOM 2526 N N . ASP B 1 113 ? -5.426 4.691 8.922 1 85 113 ASP B N 1
ATOM 2527 C CA . ASP B 1 113 ? -6.223 5.25 10.016 1 85 113 ASP B CA 1
ATOM 2528 C C . ASP B 1 113 ? -7.254 4.242 10.516 1 85 113 ASP B C 1
ATOM 2530 O O . ASP B 1 113 ? -8.078 4.562 11.367 1 85 113 ASP B O 1
ATOM 2534 N N . GLY B 1 114 ? -7.203 3.086 9.961 1 84.5 114 GLY B N 1
ATOM 2535 C CA . GLY B 1 114 ? -8.141 2.092 10.461 1 84.5 114 GLY B CA 1
ATOM 2536 C C . GLY B 1 114 ? -7.828 1.625 11.867 1 84.5 114 GLY B C 1
ATOM 2537 O O . GLY B 1 114 ? -6.676 1.336 12.188 1 84.5 114 GLY B O 1
ATOM 2538 N N . ASP B 1 115 ? -8.859 1.677 12.648 1 86.69 115 ASP B N 1
ATOM 2539 C CA . ASP B 1 115 ? -8.648 1.101 13.977 1 86.69 115 ASP B CA 1
ATOM 2540 C C . ASP B 1 115 ? -8.852 -0.413 13.953 1 86.69 115 ASP B C 1
ATOM 2542 O O . ASP B 1 115 ? -9.258 -0.976 12.938 1 86.69 115 ASP B O 1
ATOM 2546 N N . GLU B 1 116 ? -8.547 -1.001 15.062 1 90.06 116 GLU B N 1
ATOM 2547 C CA . GLU B 1 116 ? -8.547 -2.459 15.125 1 90.06 116 GLU B CA 1
ATOM 2548 C C . GLU B 1 116 ? -9.922 -3.027 14.781 1 90.06 116 GLU B C 1
ATOM 2550 O O . GLU B 1 116 ? -10.039 -3.965 13.992 1 90.06 116 GLU B O 1
ATOM 2555 N N . ALA B 1 117 ? -10.93 -2.432 15.336 1 90.06 117 ALA B N 1
ATOM 2556 C CA . ALA B 1 117 ? -12.281 -2.924 15.125 1 90.06 117 ALA B CA 1
ATOM 2557 C C . ALA B 1 117 ? -12.688 -2.803 13.656 1 90.06 117 ALA B C 1
ATOM 2559 O O . ALA B 1 117 ? -13.273 -3.727 13.094 1 90.06 117 ALA B O 1
ATOM 2560 N N . ARG B 1 118 ? -12.414 -1.769 13.039 1 89.06 118 ARG B N 1
ATOM 2561 C CA . ARG B 1 118 ? -12.766 -1.538 11.648 1 89.06 118 ARG B CA 1
ATOM 2562 C C . ARG B 1 118 ? -11.969 -2.451 10.719 1 89.06 118 ARG B C 1
ATOM 2564 O O . ARG B 1 118 ? -12.516 -3.018 9.773 1 89.06 118 ARG B O 1
ATOM 2571 N N . LEU B 1 119 ? -10.719 -2.596 11.023 1 91.12 119 LEU B N 1
ATOM 2572 C CA . LEU B 1 119 ? -9.875 -3.467 10.211 1 91.12 119 LEU B CA 1
ATOM 2573 C C . LEU B 1 119 ? -10.367 -4.91 10.273 1 91.12 119 LEU B C 1
ATOM 2575 O O . LEU B 1 119 ? -10.398 -5.598 9.25 1 91.12 119 LEU B O 1
ATOM 2579 N N . LYS B 1 120 ? -10.703 -5.273 11.414 1 92 120 LYS B N 1
ATOM 2580 C CA . LYS B 1 120 ? -11.266 -6.613 11.586 1 92 120 LYS B CA 1
ATOM 2581 C C . LYS B 1 120 ? -12.555 -6.777 10.781 1 92 120 LYS B C 1
ATOM 2583 O O . LYS B 1 120 ? -12.75 -7.793 10.109 1 92 120 LYS B O 1
ATOM 2588 N N . LEU B 1 121 ? -13.328 -5.812 10.859 1 87.12 121 LEU B N 1
ATOM 2589 C CA . LEU B 1 121 ? -14.609 -5.852 10.156 1 87.12 121 LEU B CA 1
ATOM 2590 C C . LEU B 1 121 ? -14.398 -5.891 8.648 1 87.12 121 LEU B C 1
ATOM 2592 O O . LEU B 1 121 ? -15.062 -6.656 7.949 1 87.12 121 LEU B O 1
ATOM 2596 N N . VAL B 1 122 ? -13.539 -5.109 8.125 1 86.69 122 VAL B N 1
ATOM 2597 C CA . VAL B 1 122 ? -13.234 -5.078 6.699 1 86.69 122 VAL B CA 1
ATOM 2598 C C . VAL B 1 122 ? -12.688 -6.434 6.262 1 86.69 122 VAL B C 1
ATOM 2600 O O . VAL B 1 122 ? -13.125 -6.992 5.254 1 86.69 122 VAL B O 1
ATOM 2603 N N . ALA B 1 123 ? -11.773 -6.973 7.016 1 89.31 123 ALA B N 1
ATOM 2604 C CA . ALA B 1 123 ? -11.188 -8.273 6.715 1 89.31 123 ALA B CA 1
ATOM 2605 C C . ALA B 1 123 ? -12.25 -9.359 6.66 1 89.31 123 ALA B C 1
ATOM 2607 O O . ALA B 1 123 ? -12.312 -10.141 5.699 1 89.31 123 ALA B O 1
ATOM 2608 N N . GLU B 1 124 ? -13.117 -9.328 7.543 1 88.38 124 GLU B N 1
ATOM 2609 C CA . GLU B 1 124 ? -14.07 -10.422 7.723 1 88.38 124 GLU B CA 1
ATOM 2610 C C . GLU B 1 124 ? -15.266 -10.273 6.785 1 88.38 124 GLU B C 1
ATOM 2612 O O . GLU B 1 124 ? -15.828 -11.266 6.332 1 88.38 124 GLU B O 1
ATOM 2617 N N . GLU B 1 125 ? -15.562 -9.07 6.523 1 84.5 125 GLU B N 1
ATOM 2618 C CA . GLU B 1 125 ? -16.812 -8.883 5.797 1 84.5 125 GLU B CA 1
ATOM 2619 C C . GLU B 1 125 ? -16.547 -8.531 4.332 1 84.5 125 GLU B C 1
ATOM 2621 O O . GLU B 1 125 ? -17.406 -8.75 3.475 1 84.5 125 GLU B O 1
ATOM 2626 N N . VAL B 1 126 ? -15.453 -7.945 4.082 1 82.12 126 VAL B N 1
ATOM 2627 C CA . VAL B 1 126 ? -15.219 -7.453 2.729 1 82.12 126 VAL B CA 1
ATOM 2628 C C . VAL B 1 126 ? -14.172 -8.328 2.035 1 82.12 126 VAL B C 1
ATOM 2630 O O . VAL B 1 126 ? -14.391 -8.797 0.917 1 82.12 126 VAL B O 1
ATOM 2633 N N . LEU B 1 127 ? -13.117 -8.711 2.738 1 85.12 127 LEU B N 1
ATOM 2634 C CA . LEU B 1 127 ? -11.961 -9.312 2.084 1 85.12 127 LEU B CA 1
ATOM 2635 C C . LEU B 1 127 ? -11.977 -10.828 2.238 1 85.12 127 LEU B C 1
ATOM 2637 O O . LEU B 1 127 ? -11.336 -11.539 1.464 1 85.12 127 LEU B O 1
ATOM 2641 N N . LEU B 1 128 ? -12.68 -11.352 3.154 1 86.75 128 LEU B N 1
ATOM 2642 C CA . LEU B 1 128 ? -12.602 -12.758 3.545 1 86.75 128 LEU B CA 1
ATOM 2643 C C . LEU B 1 128 ? -12.922 -13.672 2.363 1 86.75 128 LEU B C 1
ATOM 2645 O O . LEU B 1 128 ? -12.148 -14.586 2.055 1 86.75 128 LEU B O 1
ATOM 2649 N N . GLU B 1 129 ? -14 -13.43 1.713 1 82.25 129 GLU B N 1
ATOM 2650 C CA . GLU B 1 129 ? -14.453 -14.352 0.675 1 82.25 129 GLU B CA 1
ATOM 2651 C C . GLU B 1 129 ? -13.5 -14.352 -0.519 1 82.25 129 GLU B C 1
ATOM 2653 O O . GLU B 1 129 ? -13.07 -15.414 -0.977 1 82.25 129 GLU B O 1
ATOM 2658 N N . PRO B 1 130 ? -13.172 -13.148 -1.037 1 81.62 130 PRO B N 1
ATOM 2659 C CA . PRO B 1 130 ? -12.188 -13.156 -2.117 1 81.62 130 PRO B CA 1
ATOM 2660 C C . PRO B 1 130 ? -10.852 -13.773 -1.691 1 81.62 130 PRO B C 1
ATOM 2662 O O . PRO B 1 130 ? -10.219 -14.477 -2.477 1 81.62 130 PRO B O 1
ATOM 2665 N N . PHE B 1 131 ? -10.469 -13.562 -0.502 1 89.19 131 PHE B N 1
ATOM 2666 C CA . PHE B 1 131 ? -9.234 -14.125 0.013 1 89.19 131 PHE B CA 1
ATOM 2667 C C . PHE B 1 131 ? -9.305 -15.648 0.057 1 89.19 131 PHE B C 1
ATOM 2669 O O . PHE B 1 131 ? -8.375 -16.328 -0.365 1 89.19 131 PHE B O 1
ATOM 2676 N N . LYS B 1 132 ? -10.383 -16.188 0.568 1 89.06 132 LYS B N 1
ATOM 2677 C CA . LYS B 1 132 ? -10.57 -17.625 0.652 1 89.06 132 LYS B CA 1
ATOM 2678 C C . LYS B 1 132 ? -10.508 -18.281 -0.73 1 89.06 132 LYS B C 1
ATOM 2680 O O . LYS B 1 132 ? -9.984 -19.375 -0.882 1 89.06 132 LYS B O 1
ATOM 2685 N N . MET B 1 133 ? -11.062 -17.641 -1.644 1 84.56 133 MET B N 1
ATOM 2686 C CA . MET B 1 133 ? -11.078 -18.156 -3.006 1 84.56 133 MET B CA 1
ATOM 2687 C C . MET B 1 133 ? -9.656 -18.281 -3.553 1 84.56 133 MET B C 1
ATOM 2689 O O . MET B 1 133 ? -9.281 -19.312 -4.109 1 84.56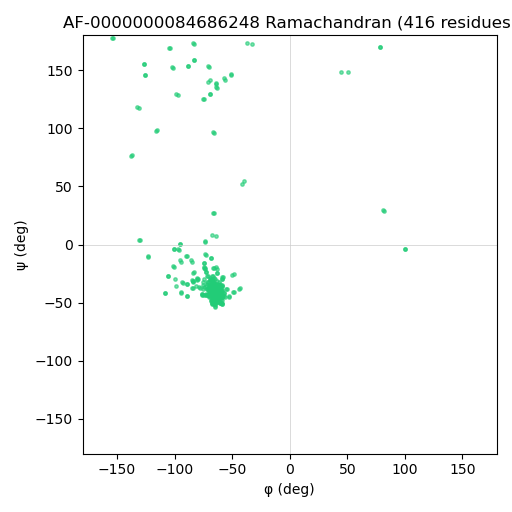 133 MET B O 1
ATOM 2693 N N . VAL B 1 134 ? -8.875 -17.234 -3.426 1 88.81 134 VAL B N 1
ATOM 2694 C CA . VAL B 1 134 ? -7.504 -17.25 -3.916 1 88.81 134 VAL B CA 1
ATOM 2695 C C . VAL B 1 134 ? -6.684 -18.25 -3.113 1 88.81 134 VAL B C 1
ATOM 2697 O O . VAL B 1 134 ? -5.875 -19 -3.678 1 88.81 134 VAL B O 1
ATOM 2700 N N . LEU B 1 135 ? -6.953 -18.266 -1.843 1 91.56 135 LEU B N 1
ATOM 2701 C CA . LEU B 1 135 ? -6.258 -19.203 -0.965 1 91.56 135 LEU B CA 1
ATOM 2702 C C . LEU B 1 135 ? -6.484 -20.641 -1.41 1 91.56 135 LEU B C 1
ATOM 2704 O O . LEU B 1 135 ? -5.543 -21.438 -1.468 1 91.56 135 LEU B O 1
ATOM 2708 N N . ALA B 1 136 ? -7.68 -20.953 -1.714 1 90.06 136 ALA B N 1
ATOM 2709 C CA . ALA B 1 136 ? -8.023 -22.312 -2.162 1 90.06 136 ALA B CA 1
ATOM 2710 C C . ALA B 1 136 ? -7.309 -22.656 -3.465 1 90.06 136 ALA B C 1
ATOM 2712 O O . ALA B 1 136 ? -6.844 -23.781 -3.648 1 90.06 136 ALA B O 1
ATOM 2713 N N . LEU B 1 137 ? -7.242 -21.703 -4.367 1 88.06 137 LEU B N 1
ATOM 2714 C CA . LEU B 1 137 ? -6.555 -21.922 -5.633 1 88.06 137 LEU B CA 1
ATOM 2715 C C . LEU B 1 137 ? -5.062 -22.141 -5.41 1 88.06 137 LEU B C 1
ATOM 2717 O O . LEU B 1 137 ? -4.465 -23.031 -6.02 1 88.06 137 LEU B O 1
ATOM 2721 N N . VAL B 1 138 ? -4.477 -21.359 -4.535 1 89.31 138 VAL B N 1
ATOM 2722 C CA . VAL B 1 138 ? -3.053 -21.484 -4.234 1 89.31 138 VAL B CA 1
ATOM 2723 C C . VAL B 1 138 ? -2.771 -22.844 -3.604 1 89.31 138 VAL B C 1
ATOM 2725 O O . VAL B 1 138 ? -1.769 -23.484 -3.924 1 89.31 138 VAL B O 1
A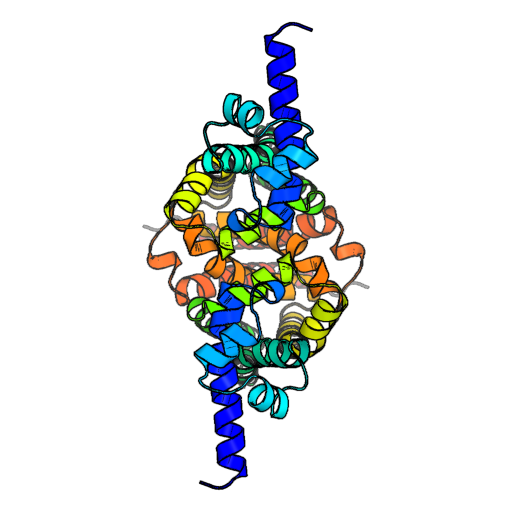TOM 2728 N N . GLN B 1 139 ? -3.641 -23.297 -2.742 1 89.69 139 GLN B N 1
ATOM 2729 C CA . GLN B 1 139 ? -3.504 -24.609 -2.109 1 89.69 139 GLN B CA 1
ATOM 2730 C C . GLN B 1 139 ? -3.527 -25.719 -3.148 1 89.69 139 GLN B C 1
ATOM 2732 O O . GLN B 1 139 ? -2.781 -26.703 -3.033 1 89.69 139 GLN B O 1
ATOM 2737 N N . ASP B 1 140 ? -4.348 -25.562 -4.129 1 87.62 140 ASP B N 1
ATOM 2738 C CA . ASP B 1 140 ? -4.477 -26.547 -5.191 1 87.62 140 ASP B CA 1
ATOM 2739 C C . ASP B 1 140 ? -3.236 -26.562 -6.082 1 87.62 140 ASP B C 1
ATOM 2741 O O . ASP B 1 140 ? -2.787 -27.625 -6.512 1 87.62 140 ASP B O 1
ATOM 2745 N N . ILE B 1 141 ? -2.713 -25.406 -6.324 1 87.19 141 ILE B N 1
ATOM 2746 C CA . ILE B 1 141 ? -1.65 -25.266 -7.312 1 87.19 141 ILE B CA 1
ATOM 2747 C C . ILE B 1 141 ? -0.3 -25.578 -6.672 1 87.19 141 ILE B C 1
ATOM 2749 O O . ILE B 1 141 ? 0.591 -26.125 -7.32 1 87.19 141 ILE B O 1
ATOM 2753 N N . ALA B 1 142 ? -0.142 -25.172 -5.434 1 87.25 142 ALA B N 1
ATOM 2754 C CA . ALA B 1 142 ? 1.132 -25.328 -4.734 1 87.25 142 ALA B CA 1
ATOM 2755 C C . ALA B 1 142 ? 0.919 -25.812 -3.305 1 87.25 142 ALA B C 1
ATOM 2757 O O . ALA B 1 142 ? 1.174 -25.078 -2.346 1 87.25 142 ALA B O 1
ATOM 2758 N N . PRO B 1 143 ? 0.65 -27.062 -3.168 1 86.44 143 PRO B N 1
ATOM 2759 C CA . PRO B 1 143 ? 0.318 -27.609 -1.85 1 86.44 143 PRO B CA 1
ATOM 2760 C C . PRO B 1 143 ? 1.479 -27.516 -0.862 1 86.44 143 PRO B C 1
ATOM 2762 O O . PRO B 1 143 ? 1.261 -27.469 0.351 1 86.44 143 PRO B O 1
ATOM 2765 N N . GLU B 1 144 ? 2.697 -27.359 -1.318 1 84.88 144 GLU B N 1
ATOM 2766 C CA . GLU B 1 144 ? 3.854 -27.359 -0.428 1 84.88 144 GLU B CA 1
ATOM 2767 C C . GLU B 1 144 ? 4.277 -25.938 -0.074 1 84.88 144 GLU B C 1
ATOM 2769 O O . GLU B 1 144 ? 5.188 -25.75 0.734 1 84.88 144 GLU B O 1
ATOM 2774 N N . ALA B 1 145 ? 3.613 -24.969 -0.668 1 86 145 ALA B N 1
ATOM 2775 C CA . ALA B 1 145 ? 3.977 -23.578 -0.416 1 86 145 ALA B CA 1
ATOM 2776 C C . ALA B 1 145 ? 3.322 -23.062 0.863 1 86 145 ALA B C 1
ATOM 2778 O O . ALA B 1 145 ? 2.438 -23.719 1.421 1 86 145 ALA B O 1
ATOM 2779 N N . ASP B 1 146 ? 3.889 -22.031 1.409 1 90.69 146 ASP B N 1
ATOM 2780 C CA . ASP B 1 146 ? 3.119 -21.266 2.389 1 90.69 146 ASP B CA 1
ATOM 2781 C C . ASP B 1 146 ? 1.918 -20.578 1.733 1 90.69 146 ASP B C 1
ATOM 2783 O O . ASP B 1 146 ? 2.053 -19.516 1.138 1 90.69 146 ASP B O 1
ATOM 2787 N N . HIS B 1 147 ? 0.782 -21.25 1.839 1 92.19 147 HIS B N 1
ATOM 2788 C CA . HIS B 1 147 ? -0.397 -20.844 1.085 1 92.19 147 HIS B CA 1
ATOM 2789 C C . HIS B 1 147 ? -0.855 -19.438 1.495 1 92.19 147 HIS B C 1
ATOM 2791 O O . HIS B 1 147 ? -1.264 -18.641 0.649 1 92.19 147 HIS B O 1
ATOM 2797 N N . TYR B 1 148 ? -0.749 -19.125 2.77 1 94.75 148 TYR B N 1
ATOM 2798 C CA . TYR B 1 148 ? -1.184 -17.828 3.256 1 94.75 148 TYR B CA 1
ATOM 2799 C C . TYR B 1 148 ? -0.325 -16.703 2.67 1 94.75 148 TYR B C 1
ATOM 2801 O O . TYR B 1 148 ? -0.844 -15.766 2.061 1 94.75 148 TYR B O 1
ATOM 2809 N N . MET B 1 149 ? 0.969 -16.828 2.779 1 93.69 149 MET B N 1
ATOM 2810 C CA . MET B 1 149 ? 1.875 -15.766 2.334 1 93.69 149 MET B CA 1
ATOM 2811 C C . MET B 1 149 ? 1.822 -15.609 0.817 1 93.69 149 MET B C 1
ATOM 2813 O O . MET B 1 149 ? 1.869 -14.492 0.304 1 93.69 149 MET B O 1
ATOM 2817 N N . LEU B 1 150 ? 1.735 -16.719 0.13 1 92.62 150 LEU B N 1
ATOM 2818 C CA . LEU B 1 150 ? 1.657 -16.656 -1.325 1 92.62 150 LEU B CA 1
ATOM 2819 C C . LEU B 1 150 ? 0.361 -15.977 -1.766 1 92.62 150 LEU B C 1
ATOM 2821 O O . LEU B 1 150 ? 0.348 -15.227 -2.742 1 92.62 150 LEU B O 1
ATOM 2825 N N . THR B 1 151 ? -0.756 -16.266 -1.062 1 93.19 151 THR B N 1
ATOM 2826 C CA . THR B 1 151 ? -2.029 -15.625 -1.353 1 93.19 151 THR B CA 1
ATOM 2827 C C . THR B 1 151 ? -1.934 -14.117 -1.132 1 93.19 151 THR B C 1
ATOM 2829 O O . THR B 1 151 ? -2.297 -13.328 -2.01 1 93.19 151 THR B O 1
ATOM 2832 N N . VAL B 1 152 ? -1.372 -13.695 -0.037 1 94.25 152 VAL B N 1
ATOM 2833 C CA . VAL B 1 152 ? -1.201 -12.281 0.284 1 94.25 152 VAL B CA 1
ATOM 2834 C C . VAL B 1 152 ? -0.312 -11.617 -0.765 1 94.25 152 VAL B C 1
ATOM 2836 O O . VAL B 1 152 ? -0.649 -10.555 -1.289 1 94.25 152 VAL B O 1
ATOM 2839 N N . SER B 1 153 ? 0.77 -12.281 -1.091 1 93.69 153 SER B N 1
ATOM 2840 C CA . SER B 1 153 ? 1.692 -11.742 -2.086 1 93.69 153 SER B CA 1
ATOM 2841 C C . SER B 1 153 ? 1.006 -11.562 -3.436 1 93.69 153 SER B C 1
ATOM 2843 O O . SER B 1 153 ? 1.22 -10.555 -4.117 1 93.69 153 SER B O 1
ATOM 2845 N N . SER B 1 154 ? 0.171 -12.523 -3.855 1 91.56 154 SER B N 1
ATOM 2846 C CA . SER B 1 154 ? -0.504 -12.461 -5.148 1 91.56 154 SER B CA 1
ATOM 2847 C C . SER B 1 154 ? -1.432 -11.258 -5.23 1 91.56 154 SER B C 1
ATOM 2849 O O . SER B 1 154 ? -1.472 -10.562 -6.25 1 91.56 154 SER B O 1
ATOM 2851 N N . ILE B 1 155 ? -2.121 -10.977 -4.172 1 91.19 155 ILE B N 1
ATOM 2852 C CA . ILE B 1 155 ? -3.092 -9.883 -4.133 1 91.19 155 ILE B CA 1
ATOM 2853 C C . ILE B 1 155 ? -2.361 -8.547 -4.039 1 91.19 155 ILE B C 1
ATOM 2855 O O . ILE B 1 155 ? -2.629 -7.633 -4.824 1 91.19 155 ILE B O 1
ATOM 2859 N N . TRP B 1 156 ? -1.418 -8.484 -3.262 1 92 156 TRP B N 1
ATOM 2860 C CA . TRP B 1 156 ? -0.792 -7.195 -2.982 1 92 156 TRP B CA 1
ATOM 2861 C C . TRP B 1 156 ? 0.186 -6.816 -4.09 1 92 156 TRP B C 1
ATOM 2863 O O . TRP B 1 156 ? 0.458 -5.633 -4.305 1 92 156 TRP B O 1
ATOM 2873 N N . LEU B 1 157 ? 0.785 -7.789 -4.766 1 93.12 157 LEU B N 1
ATOM 2874 C CA . LEU B 1 157 ? 1.597 -7.461 -5.93 1 93.12 157 LEU B CA 1
ATOM 2875 C C . LEU B 1 157 ? 0.779 -6.691 -6.961 1 93.12 157 LEU B C 1
ATOM 2877 O O . LEU B 1 157 ? 1.25 -5.695 -7.516 1 93.12 157 LEU B O 1
ATOM 2881 N N . VAL B 1 158 ? -0.455 -7.121 -7.168 1 93.19 158 VAL B N 1
ATOM 2882 C CA . VAL B 1 158 ? -1.313 -6.441 -8.133 1 93.19 158 VAL B CA 1
ATOM 2883 C C . VAL B 1 158 ? -1.657 -5.043 -7.625 1 93.19 158 VAL B C 1
ATOM 2885 O O . VAL B 1 158 ? -1.496 -4.059 -8.344 1 93.19 158 VAL B O 1
ATOM 2888 N N . LEU B 1 159 ? -2.039 -5.012 -6.398 1 92.12 159 LEU B N 1
ATOM 2889 C CA . LEU B 1 159 ? -2.467 -3.74 -5.824 1 92.12 159 LEU B CA 1
ATOM 2890 C C . LEU B 1 159 ? -1.306 -2.754 -5.762 1 92.12 159 LEU B C 1
ATOM 2892 O O . LEU B 1 159 ? -1.477 -1.569 -6.062 1 92.12 159 LEU B O 1
ATOM 2896 N N . SER B 1 160 ? -0.2 -3.205 -5.395 1 92.44 160 SER B N 1
ATOM 2897 C CA . SER B 1 160 ? 0.941 -2.312 -5.215 1 92.44 160 SER B CA 1
ATOM 2898 C C . SER B 1 160 ? 1.395 -1.721 -6.547 1 92.44 160 SER B C 1
ATOM 2900 O O . SER B 1 160 ? 1.717 -0.533 -6.625 1 92.44 160 SER B O 1
ATOM 2902 N N . HIS B 1 161 ? 1.47 -2.5 -7.625 1 93.38 161 HIS B N 1
ATOM 2903 C CA . HIS B 1 161 ? 1.883 -1.977 -8.922 1 93.38 161 HIS B CA 1
ATOM 2904 C C . HIS B 1 161 ? 0.921 -0.899 -9.414 1 93.38 161 HIS B C 1
ATOM 2906 O O . HIS B 1 161 ? 1.34 0.065 -10.055 1 93.38 161 HIS B O 1
ATOM 2912 N N . SER B 1 162 ? -0.316 -1.05 -9.117 1 92.06 162 SER B N 1
ATOM 2913 C CA . SER B 1 162 ? -1.295 -0.044 -9.516 1 92.06 162 SER B CA 1
ATOM 2914 C C . SER B 1 162 ? -1.219 1.188 -8.617 1 92.06 162 SER B C 1
ATOM 2916 O O . SER B 1 162 ? -1.243 2.32 -9.109 1 92.06 162 SER B O 1
ATOM 2918 N N . ALA B 1 163 ? -1.084 0.946 -7.355 1 91.06 163 ALA B N 1
ATOM 2919 C CA . ALA B 1 163 ? -1.133 2.027 -6.371 1 91.06 163 ALA B CA 1
ATOM 2920 C C . ALA B 1 163 ? 0.125 2.889 -6.441 1 91.06 163 ALA B C 1
ATOM 2922 O O . ALA B 1 163 ? 0.076 4.09 -6.176 1 91.06 163 ALA B O 1
ATOM 2923 N N . THR B 1 164 ? 1.236 2.352 -6.773 1 91.94 164 THR B N 1
ATOM 2924 C CA . THR B 1 164 ? 2.492 3.09 -6.699 1 91.94 164 THR B CA 1
ATOM 2925 C C . THR B 1 164 ? 2.836 3.705 -8.055 1 91.94 164 THR B C 1
ATOM 2927 O O . THR B 1 164 ? 3.865 4.367 -8.195 1 91.94 164 THR B O 1
ATOM 2930 N N . ARG B 1 165 ? 2.061 3.541 -9.039 1 90.56 165 ARG B N 1
ATOM 2931 C CA . ARG B 1 165 ? 2.299 4.035 -10.391 1 90.56 165 ARG B CA 1
ATOM 2932 C C . ARG B 1 165 ? 2.6 5.531 -10.383 1 90.56 165 ARG B C 1
ATOM 2934 O O . ARG B 1 165 ? 3.564 5.98 -11 1 90.56 165 ARG B O 1
ATOM 2941 N N . PRO B 1 166 ? 1.871 6.32 -9.656 1 89.25 166 PRO B N 1
ATOM 2942 C CA . PRO B 1 166 ? 2.117 7.766 -9.703 1 89.25 166 PRO B CA 1
ATOM 2943 C C . PRO B 1 166 ? 3.508 8.141 -9.195 1 89.25 166 PRO B C 1
ATOM 2945 O O . PRO B 1 166 ? 4.051 9.18 -9.594 1 89.25 166 PRO B O 1
ATOM 2948 N N . MET B 1 167 ? 4.059 7.32 -8.383 1 91.5 167 MET B N 1
ATOM 2949 C CA . MET B 1 167 ? 5.387 7.578 -7.836 1 91.5 167 MET B CA 1
ATOM 2950 C C . MET B 1 167 ? 6.465 6.898 -8.672 1 91.5 167 MET B C 1
ATOM 2952 O O . MET B 1 167 ? 7.477 7.52 -9.008 1 91.5 167 MET B O 1
ATOM 2956 N N . CYS B 1 168 ? 6.238 5.668 -9.117 1 92.5 168 CYS B N 1
ATOM 2957 C CA . CYS B 1 168 ? 7.238 4.832 -9.773 1 92.5 168 CYS B CA 1
ATOM 2958 C C . CYS B 1 168 ? 7.504 5.312 -11.195 1 92.5 168 CYS B C 1
ATOM 2960 O O . CYS B 1 168 ? 8.547 4.996 -11.781 1 92.5 168 CYS B O 1
ATOM 2962 N N . GLN B 1 169 ? 6.609 6.148 -11.719 1 93 169 GLN B N 1
ATOM 2963 C CA . GLN B 1 169 ? 6.805 6.648 -13.078 1 93 169 GLN B CA 1
ATOM 2964 C C . GLN B 1 169 ? 8 7.594 -13.148 1 93 169 GLN B C 1
ATOM 2966 O O . GLN B 1 169 ? 8.5 7.887 -14.234 1 93 169 GLN B O 1
ATOM 2971 N N . TYR B 1 170 ? 8.523 8.008 -12.039 1 93.25 170 TYR B N 1
ATOM 2972 C CA . TYR B 1 170 ? 9.648 8.938 -12.008 1 93.25 170 TYR B CA 1
ATOM 2973 C C . TYR B 1 170 ? 10.953 8.211 -11.75 1 93.25 170 TYR B C 1
ATOM 2975 O O . TYR B 1 170 ? 12.023 8.828 -11.711 1 93.25 170 TYR B O 1
ATOM 2983 N N . LEU B 1 171 ? 10.914 6.93 -11.523 1 93.38 171 LEU B N 1
ATOM 2984 C CA . LEU B 1 171 ? 12.109 6.125 -11.297 1 93.38 171 LEU B CA 1
ATOM 2985 C C . LEU B 1 171 ? 12.68 5.605 -12.609 1 93.38 171 LEU B C 1
ATOM 2987 O O . LEU B 1 171 ? 11.953 5.477 -13.602 1 93.38 171 LEU B O 1
ATOM 2991 N N . PRO B 1 172 ? 13.945 5.359 -12.633 1 93.12 172 PRO B N 1
ATOM 2992 C CA . PRO B 1 172 ? 14.594 4.965 -13.891 1 93.12 172 PRO B CA 1
ATOM 2993 C C . PRO B 1 172 ? 14.07 3.637 -14.43 1 93.12 172 PRO B C 1
ATOM 2995 O O . PRO B 1 172 ? 13.898 2.682 -13.672 1 93.12 172 PRO B O 1
ATOM 2998 N N . GLY B 1 173 ? 13.805 3.623 -15.734 1 93.69 173 GLY B N 1
ATOM 2999 C CA . GLY B 1 173 ? 13.391 2.393 -16.391 1 93.69 173 GLY B CA 1
ATOM 3000 C C . GLY B 1 173 ? 11.891 2.307 -16.609 1 93.69 173 GLY B C 1
ATOM 3001 O O . GLY B 1 173 ? 11.398 1.378 -17.25 1 93.69 173 GLY B O 1
ATOM 3002 N N . TRP B 1 174 ? 11.219 3.312 -16.109 1 94.56 174 TRP B N 1
ATOM 3003 C CA . TRP B 1 174 ? 9.766 3.32 -16.25 1 94.56 174 TRP B CA 1
ATOM 3004 C C . TRP B 1 174 ? 9.359 3.398 -17.703 1 94.56 174 TRP B C 1
ATOM 3006 O O . TRP B 1 174 ? 10.008 4.078 -18.5 1 94.56 174 TRP B O 1
ATOM 3016 N N . LYS B 1 175 ? 8.352 2.646 -18.062 1 95.56 175 LYS B N 1
ATOM 3017 C CA . LYS B 1 175 ? 7.684 2.689 -19.359 1 95.56 175 LYS B CA 1
ATOM 3018 C C . LYS B 1 175 ? 6.18 2.883 -19.203 1 95.56 175 LYS B C 1
ATOM 3020 O O . LYS B 1 175 ? 5.582 2.365 -18.25 1 95.56 175 LYS B O 1
ATOM 3025 N N . THR B 1 176 ? 5.59 3.566 -20.094 1 93.62 176 THR B N 1
ATOM 3026 C CA . THR B 1 176 ? 4.156 3.824 -20.062 1 93.62 176 THR B CA 1
ATOM 3027 C C . THR B 1 176 ? 3.371 2.518 -20.047 1 93.62 176 THR B C 1
ATOM 3029 O O . THR B 1 176 ? 2.307 2.432 -19.422 1 93.62 176 THR B O 1
ATOM 3032 N N . SER B 1 177 ? 3.924 1.451 -20.609 1 94.5 177 SER B N 1
ATOM 3033 C CA . SER B 1 177 ? 3.258 0.155 -20.688 1 94.5 177 SER B CA 1
ATOM 3034 C C . SER B 1 177 ? 3.07 -0.457 -19.297 1 94.5 177 SER B C 1
ATOM 3036 O O . SER B 1 177 ? 2.209 -1.319 -19.109 1 94.5 177 SER B O 1
ATOM 3038 N N . TYR B 1 178 ? 3.83 -0.007 -18.375 1 94.06 178 TYR B N 1
ATOM 3039 C CA . TYR B 1 178 ? 3.758 -0.584 -17.031 1 94.06 178 TYR B CA 1
ATOM 3040 C C . TYR B 1 178 ? 2.477 -0.161 -16.328 1 94.06 178 TYR B C 1
ATOM 3042 O O . TYR B 1 178 ? 2.117 -0.725 -15.289 1 94.06 178 TYR B O 1
ATOM 3050 N N . SER B 1 179 ? 1.75 0.782 -16.938 1 91.88 179 SER B N 1
ATOM 3051 C CA . SER B 1 179 ? 0.472 1.214 -16.375 1 91.88 179 SER B CA 1
ATOM 3052 C C . SER B 1 179 ? -0.677 0.362 -16.906 1 91.88 179 SER B C 1
ATOM 3054 O O . SER B 1 179 ? -1.81 0.474 -16.438 1 91.88 179 SER B O 1
ATOM 3056 N N . ASP B 1 180 ? -0.411 -0.444 -17.891 1 95.06 180 ASP B N 1
ATOM 3057 C CA . ASP B 1 180 ? -1.408 -1.337 -18.484 1 95.06 180 ASP B CA 1
ATOM 3058 C C . ASP B 1 180 ? -1.686 -2.525 -17.562 1 95.06 180 ASP B C 1
ATOM 3060 O O . ASP B 1 180 ? -0.775 -3.289 -17.234 1 95.06 180 ASP B O 1
ATOM 3064 N N . PRO B 1 181 ? -2.994 -2.717 -17.219 1 94.62 181 PRO B N 1
ATOM 3065 C CA . PRO B 1 181 ? -3.326 -3.836 -16.328 1 94.62 181 PRO B CA 1
ATOM 3066 C C . PRO B 1 181 ? -2.895 -5.188 -16.906 1 94.62 181 PRO B C 1
ATOM 3068 O O . PRO B 1 181 ? -2.559 -6.102 -16.141 1 94.62 181 PRO B O 1
ATOM 3071 N N . SER B 1 182 ? -2.869 -5.309 -18.188 1 95.56 182 SER B N 1
ATOM 3072 C CA . SER B 1 182 ? -2.451 -6.57 -18.797 1 95.56 182 SER B CA 1
ATOM 3073 C C . SER B 1 182 ? -0.967 -6.832 -18.562 1 95.56 182 SER B C 1
ATOM 3075 O O . SER B 1 182 ? -0.552 -7.98 -18.406 1 95.56 182 SER B O 1
ATOM 3077 N N . VAL B 1 183 ? -0.141 -5.758 -18.531 1 95.62 183 VAL B N 1
ATOM 3078 C CA . VAL B 1 183 ? 1.287 -5.891 -18.266 1 95.62 183 VAL B CA 1
ATOM 3079 C C . VAL B 1 183 ? 1.502 -6.238 -16.797 1 95.62 183 VAL B C 1
ATOM 3081 O O . VAL B 1 183 ? 2.314 -7.105 -16.469 1 95.62 183 VAL B O 1
ATOM 3084 N N . ILE B 1 184 ? 0.727 -5.664 -15.938 1 95.38 184 ILE B N 1
ATOM 3085 C CA . ILE B 1 184 ? 0.816 -5.922 -14.5 1 95.38 184 ILE B CA 1
ATOM 3086 C C . ILE B 1 184 ? 0.438 -7.375 -14.219 1 95.38 184 ILE B C 1
ATOM 3088 O O . ILE B 1 184 ? 1.175 -8.094 -13.539 1 95.38 184 ILE B O 1
ATOM 3092 N N . SER B 1 185 ? -0.769 -7.754 -14.789 1 95.5 185 SER B N 1
ATOM 3093 C CA . SER B 1 185 ? -1.228 -9.117 -14.523 1 95.5 185 SER B CA 1
ATOM 3094 C C . SER B 1 185 ? -0.254 -10.148 -15.094 1 95.5 185 SER B C 1
ATOM 3096 O O . SER B 1 185 ? 0.032 -11.156 -14.445 1 95.5 185 SER B O 1
ATOM 3098 N N . SER B 1 186 ? 0.311 -9.914 -16.297 1 94.62 186 SER B N 1
ATOM 3099 C CA . SER B 1 186 ? 1.281 -10.828 -16.891 1 94.62 186 SER B CA 1
ATOM 3100 C C . SER B 1 186 ? 2.531 -10.953 -16.031 1 94.62 186 SER B C 1
ATOM 3102 O O . SER B 1 186 ? 3.047 -12.047 -15.82 1 94.62 186 SER B O 1
ATOM 3104 N N . HIS B 1 187 ? 2.982 -9.883 -15.492 1 93.5 187 HIS B N 1
ATOM 3105 C CA . HIS B 1 187 ? 4.152 -9.867 -14.617 1 93.5 187 HIS B CA 1
ATOM 3106 C C . HIS B 1 187 ? 3.908 -10.664 -13.344 1 93.5 187 HIS B C 1
ATOM 3108 O O . HIS B 1 187 ? 4.727 -11.5 -12.961 1 93.5 187 HIS B O 1
ATOM 3114 N N . VAL B 1 188 ? 2.799 -10.414 -12.727 1 93.62 188 VAL B N 1
ATOM 3115 C CA . VAL B 1 188 ? 2.477 -11.062 -11.461 1 93.62 188 VAL B CA 1
ATOM 3116 C C . VAL B 1 188 ? 2.279 -12.562 -11.68 1 93.62 188 VAL B C 1
ATOM 3118 O O . VAL B 1 188 ? 2.797 -13.383 -10.914 1 93.62 188 VAL B O 1
ATOM 3121 N N . ILE B 1 189 ? 1.562 -12.898 -12.727 1 92.06 189 ILE B N 1
ATOM 3122 C CA . ILE B 1 189 ? 1.308 -14.297 -13.055 1 92.06 189 ILE B CA 1
ATOM 3123 C C . ILE B 1 189 ? 2.629 -15.008 -13.32 1 92.06 189 ILE B C 1
ATOM 3125 O O . ILE B 1 189 ? 2.852 -16.125 -12.82 1 92.06 189 ILE B O 1
ATOM 3129 N N . GLN B 1 190 ? 3.508 -14.391 -14.055 1 88.56 190 GLN B N 1
ATOM 3130 C CA . GLN B 1 190 ? 4.801 -14.992 -14.352 1 88.56 190 GLN B CA 1
ATOM 3131 C C . GLN B 1 190 ? 5.625 -15.203 -13.086 1 88.56 190 GLN B C 1
ATOM 3133 O O . GLN B 1 190 ? 6.258 -16.234 -12.914 1 88.56 190 GLN B O 1
ATOM 3138 N N . LEU B 1 191 ? 5.605 -14.25 -12.227 1 87.81 191 LEU B N 1
ATOM 3139 C CA . LEU B 1 191 ? 6.316 -14.359 -10.953 1 87.81 191 LEU B CA 1
ATOM 3140 C C . LEU B 1 191 ? 5.793 -15.539 -10.141 1 87.81 191 LEU B C 1
ATOM 3142 O O . LEU B 1 191 ? 6.578 -16.312 -9.602 1 87.81 191 LEU B O 1
ATOM 3146 N N . LEU B 1 192 ? 4.496 -15.656 -10.148 1 85.81 192 LEU B N 1
ATOM 3147 C CA . LEU B 1 192 ? 3.877 -16.703 -9.344 1 85.81 192 LEU B CA 1
ATOM 3148 C C . LEU B 1 192 ? 4.098 -18.078 -9.969 1 85.81 192 LEU B C 1
ATOM 3150 O O . LEU B 1 192 ? 4.387 -19.047 -9.266 1 85.81 192 LEU B O 1
ATOM 3154 N N . LYS B 1 193 ? 3.934 -18.125 -11.25 1 82.56 193 LYS B N 1
ATOM 3155 C CA . LYS B 1 193 ? 4.113 -19.391 -11.953 1 82.56 193 LYS B CA 1
ATOM 3156 C C . LYS B 1 193 ? 5.527 -19.922 -11.773 1 82.56 193 LYS B C 1
ATOM 3158 O O . LYS B 1 193 ? 5.719 -21.125 -11.531 1 82.56 193 LYS B O 1
ATOM 3163 N N . ASN B 1 194 ? 6.523 -19.109 -11.906 1 79.12 194 ASN B N 1
ATOM 3164 C CA . ASN B 1 194 ? 7.914 -19.516 -11.742 1 79.12 194 ASN B CA 1
ATOM 3165 C C . ASN B 1 194 ? 8.18 -20.031 -10.328 1 79.12 194 ASN B C 1
ATOM 3167 O O . ASN B 1 194 ? 8.953 -20.969 -10.133 1 79.12 194 ASN B O 1
ATOM 3171 N N . ASN B 1 195 ? 7.52 -19.438 -9.422 1 75.44 195 ASN B N 1
ATOM 3172 C CA . ASN B 1 195 ? 7.656 -19.875 -8.031 1 75.44 195 ASN B CA 1
ATOM 3173 C C . ASN B 1 195 ? 6.969 -21.219 -7.793 1 75.44 195 ASN B C 1
ATOM 3175 O O . ASN B 1 195 ? 7.547 -22.109 -7.176 1 75.44 195 ASN B O 1
ATOM 3179 N N . ILE B 1 196 ? 5.812 -21.359 -8.32 1 70.69 196 ILE B N 1
ATOM 3180 C CA . ILE B 1 196 ? 5.012 -22.562 -8.133 1 70.69 196 ILE B CA 1
ATOM 3181 C C . ILE B 1 196 ? 5.688 -23.734 -8.82 1 70.69 196 ILE B C 1
ATOM 3183 O O . ILE B 1 196 ? 5.762 -24.844 -8.258 1 70.69 196 ILE B O 1
ATOM 3187 N N . ASN B 1 197 ? 6.184 -23.453 -9.953 1 69.06 197 ASN B N 1
ATOM 3188 C CA . ASN B 1 197 ? 6.855 -24.516 -10.703 1 69.06 197 ASN B CA 1
ATOM 3189 C C . ASN B 1 197 ? 8.109 -25 -9.984 1 69.06 197 ASN B C 1
ATOM 3191 O O . ASN B 1 197 ? 8.383 -26.203 -9.961 1 69.06 197 ASN B O 1
ATOM 3195 N N . THR B 1 198 ? 8.836 -24.094 -9.414 1 67.69 198 THR B N 1
ATOM 3196 C CA . THR B 1 198 ? 10.047 -24.469 -8.68 1 67.69 198 THR B CA 1
ATOM 3197 C C . THR B 1 198 ? 9.695 -25.25 -7.418 1 67.69 198 THR B C 1
ATOM 3199 O O . THR B 1 198 ? 10.328 -26.266 -7.121 1 67.69 198 THR B O 1
ATOM 3202 N N . ILE B 1 199 ? 8.648 -24.922 -6.781 1 64.31 199 ILE B N 1
ATOM 3203 C CA . ILE B 1 199 ? 8.234 -25.578 -5.547 1 64.31 199 ILE B CA 1
ATOM 3204 C C . ILE B 1 199 ? 7.762 -27 -5.852 1 64.31 199 ILE B C 1
ATOM 3206 O O . ILE B 1 199 ? 8.133 -27.938 -5.152 1 64.31 199 ILE B O 1
ATOM 3210 N N . ASN B 1 200 ? 7.047 -27 -6.844 1 64.94 200 ASN B N 1
ATOM 3211 C CA . ASN B 1 200 ? 6.496 -28.297 -7.207 1 64.94 200 ASN B CA 1
ATOM 3212 C C . ASN B 1 200 ? 7.582 -29.234 -7.719 1 64.94 200 ASN B C 1
ATOM 3214 O O . ASN B 1 200 ? 7.531 -30.453 -7.473 1 64.94 200 ASN B O 1
ATOM 3218 N N . THR B 1 201 ? 8.562 -28.656 -8.438 1 64.62 201 THR B N 1
ATOM 3219 C CA . THR B 1 201 ? 9.664 -29.469 -8.953 1 64.62 201 THR B CA 1
ATOM 3220 C C . THR B 1 201 ? 10.539 -29.969 -7.816 1 64.62 201 THR B C 1
ATOM 3222 O O . THR B 1 201 ? 10.945 -31.125 -7.812 1 64.62 201 THR B O 1
ATOM 3225 N N . VAL B 1 202 ? 10.836 -29.141 -6.809 1 61.47 202 VAL B N 1
ATOM 3226 C CA . VAL B 1 202 ? 11.656 -29.531 -5.664 1 61.47 202 VAL B CA 1
ATOM 3227 C C . VAL B 1 202 ? 10.922 -30.562 -4.828 1 61.47 202 VAL B C 1
ATOM 3229 O O . VAL B 1 202 ? 11.531 -31.516 -4.328 1 61.47 202 VAL B O 1
ATOM 3232 N N . ALA B 1 203 ? 9.656 -30.516 -4.707 1 61.22 203 ALA B N 1
ATOM 3233 C CA . ALA B 1 203 ? 8.844 -31.484 -3.963 1 61.22 203 ALA B CA 1
ATOM 3234 C C . ALA B 1 203 ? 8.812 -32.844 -4.668 1 61.22 203 ALA B C 1
ATOM 3236 O O . ALA B 1 203 ? 8.875 -33.875 -4.023 1 61.22 203 ALA B O 1
ATOM 3237 N N . ASP B 1 204 ? 8.625 -32.656 -5.992 1 58.91 204 ASP B N 1
ATOM 3238 C CA . ASP B 1 204 ? 8.609 -33.906 -6.785 1 58.91 204 ASP B CA 1
ATOM 3239 C C . ASP B 1 204 ? 9.953 -34.625 -6.699 1 58.91 204 ASP B C 1
ATOM 3241 O O . ASP B 1 204 ? 10 -35.844 -6.684 1 58.91 204 ASP B O 1
ATOM 3245 N N . GLU B 1 205 ? 11.109 -33.812 -6.66 1 61.5 205 GLU B N 1
ATOM 3246 C CA . GLU B 1 205 ? 12.445 -34.375 -6.566 1 61.5 205 GLU B CA 1
ATOM 3247 C C . GLU B 1 205 ? 12.711 -34.938 -5.172 1 61.5 205 GLU B C 1
ATOM 3249 O O . GLU B 1 205 ? 13.562 -35.812 -4.996 1 61.5 205 GLU B O 1
ATOM 3254 N N . ARG B 1 206 ? 12.211 -34.344 -4.105 1 58.59 206 ARG B N 1
ATOM 3255 C CA . ARG B 1 206 ? 12.383 -34.844 -2.744 1 58.59 206 ARG B CA 1
ATOM 3256 C C . ARG B 1 206 ? 11.648 -36.156 -2.545 1 58.59 206 ARG B C 1
ATOM 3258 O O . ARG B 1 206 ? 12.023 -36.969 -1.689 1 58.59 206 ARG B O 1
ATOM 3265 N N . GLY B 1 207 ? 11.133 -36.781 -3.438 1 41.16 207 GLY B N 1
ATOM 3266 C CA . GLY B 1 207 ? 10.453 -38.062 -3.4 1 41.16 207 GLY B CA 1
ATOM 3267 C C . GLY B 1 207 ? 9.484 -38.188 -2.236 1 41.16 207 GLY B C 1
ATOM 3268 O O . GLY B 1 207 ? 9.469 -37.344 -1.34 1 41.16 207 GLY B O 1
ATOM 3269 N N . PRO B 1 208 ? 8.258 -39.031 -2.436 1 43.62 208 PRO B N 1
ATOM 3270 C CA . PRO B 1 208 ? 7.484 -39.469 -1.265 1 43.62 208 PRO B CA 1
ATOM 3271 C C . PRO B 1 208 ? 8.375 -39.875 -0.094 1 43.62 208 PRO B C 1
ATOM 3273 O O . PRO B 1 208 ? 9.133 -40.844 -0.199 1 43.62 208 PRO B O 1
ATOM 3276 N N . ASN B 1 209 ? 9.164 -39.312 0.414 1 34.84 209 ASN B N 1
ATOM 3277 C CA . ASN B 1 209 ? 9.922 -40.094 1.399 1 34.84 209 ASN B CA 1
ATOM 3278 C C . ASN B 1 209 ? 9.031 -41.062 2.145 1 34.84 209 ASN B C 1
ATOM 3280 O O . ASN B 1 209 ? 7.84 -40.812 2.338 1 34.84 209 ASN B O 1
ATOM 3284 N N . THR B 1 210 ? 9.875 -42.062 3.131 1 28.28 210 THR B N 1
ATOM 3285 C CA . THR B 1 210 ? 9.641 -43.125 4.121 1 28.28 210 THR B CA 1
ATOM 3286 C C . THR B 1 210 ? 8.672 -42.625 5.199 1 28.28 210 THR B C 1
ATOM 3288 O O . THR B 1 210 ? 8.781 -41.5 5.68 1 28.28 210 THR B O 1
#

pLDDT: mean 86.44, std 12.37, range [28.28, 97.75]

Foldseek 3Di:
DPPVVVLVVLLVLLLVQVLVVCLVQNLVRDDLVVSCVRSVHDSVVNCVNPVDSLRSVLVNLQVLQVVLVVQLVVLQPDPDQLLSSLLSNLLSLLVSLLPDSSNLSRVVSCVVDNDPVRVVCCCVPRVVNSLVSQLVSQCRLAVPDPSNVLSVCLNVLSSVLNNCCVPCCPPPPDDPCSSPSVVSSVVSSVVSVVVSVVRVVVVVVVPPDD/DPPVVVLVVLLVLLLVQVLVVCLVQNLVRDDLVVSCVRSVHDSVVNCVNPVDSLRSVVVNLQVLQVVLVVCLVVLLPDPDQLLSSLLSNLLSLLVSLLVDSSNLSRVVSCVVDNDPVRVVCCCVPRVVNVLVSLLVSQCRLAVPDPSNVLSVCLNVLSSVLNNCCVPCCPPPPDDPCSSPSVVSSVVSSVVSVVVSVVRVVVVVVVPPDD

Secondary structure (DSSP, 8-state):
--HHHHHHHHHHHHHHHHHHHHHHHHHHH--HHHHHHHHTS-HHHHHHH-SSHHHHHHHHHHHHHHHHHHHHHHHHTSSS-HHHHHHHHHHHHHHHHHH-HHHHHHHHHHHHH--HHHHHHHIIIIIHHHHHHHHHHHHHH-TTS-HHHHHHHHHHHHHHHHHTHHHHTTSTT--GGGGSHHHHHHHHHHHHHHHHHHHHHHHHHH-S--/--HHHHHHHHHHHHHHHHHHHHHHHHHHH--HHHHHHHHTS-HHHHHHH-SSHHHHHHHHHHHHHHHHHHHHHHHHTSSS-HHHHHHHHHHHHHHHHHH-HHHHHHHHHHHHH--HHHHHHHIIIIIHHHHHHHHHHHHHH-TTS-HHHHHHHHHHHHHHHHHTHHHHTTSTT--GGGGSHHHHHHHHHHHHHHHHHHHHHHHHHH-S--

Sequence (420 aa):
MNAQSKEINTRINILDKATPLFAAKGYNGVSMRELSKLVGLSTAAIYHHFPDKHALYFEVLKHSFVDKATAIAGSVSNTGAPLERLESFIERFALMVNDDQNVRALVMWELLDGDEARLKLVAEEVLLEPFKMVLALVQDIAPEADHYMLTVSSIWLVLSHSATRPMCQYLPGWKTSYSDPSVISSHVIQLLKNNINTINTVADERGPNTMNAQSKEINTRINILDKATPLFAAKGYNGVSMRELSKLVGLSTAAIYHHFPDKHALYFEVLKHSFVDKATAIAGSVSNTGAPLERLESFIERFALMVNDDQNVRALVMWELLDGDEARLKLVAEEVLLEPFKMVLALVQDIAPEADHYMLTVSSIWLVLSHSATRPMCQYLPGWKTSYSDPSVISSHVIQLLKNNINTINTVADERGPNT

InterPro domains:
  IPR001647 DNA-binding HTH domain, TetR-type [PF00440] (14-60)
  IPR001647 DNA-binding HTH domain, TetR-type [PR00455] (14-27)
  IPR001647 DNA-binding HTH domain, TetR-type [PR00455] (35-58)
  IPR001647 DNA-binding HTH domain, TetR-type [PS50977] (8-68)
  IPR009057 Homedomain-like superfamily [SSF46689] (6-86)
  IPR023772 DNA-binding HTH domain, TetR-type, conserved site [PS01081] (26-56)
  IPR050109 HTH-type, TetR-like transcriptional regulator [PTHR30055] (10-127)

Organism: NCBI:txid1198232

Solvent-accessible surface area (backbone atoms only — not comparable to full-atom values): 22194 Å² total; per-residue (Å²): 128,56,70,65,55,51,50,52,49,50,52,48,49,46,41,64,55,45,36,56,47,37,31,73,46,28,77,88,60,52,50,64,66,60,50,18,64,73,68,71,44,53,58,68,61,52,37,71,79,23,86,42,69,64,53,41,50,51,49,30,52,38,60,62,46,43,63,50,39,53,55,36,47,58,32,49,66,43,94,54,57,50,63,56,20,49,47,42,32,43,40,52,49,22,46,51,53,62,69,29,64,44,52,52,29,42,53,43,41,45,64,68,68,46,45,73,70,55,27,44,48,43,23,60,72,59,43,34,65,56,46,50,53,48,32,52,33,40,39,71,63,30,70,86,50,65,36,51,62,52,38,52,48,60,56,46,53,47,49,46,58,50,55,42,40,82,38,50,63,58,35,87,76,57,54,79,62,65,73,36,34,68,50,46,24,51,50,52,46,51,43,49,48,29,28,38,51,44,52,51,51,52,52,62,69,61,45,87,70,136,127,56,71,65,55,50,50,50,49,49,51,50,51,46,41,63,55,45,36,55,48,37,31,73,45,28,76,87,60,52,48,62,67,60,50,18,64,74,68,71,44,53,58,68,60,51,36,74,77,26,86,43,70,67,54,43,51,50,48,32,51,36,59,62,47,43,63,48,39,54,56,38,47,57,33,49,66,42,93,55,57,50,62,57,18,50,47,41,32,43,41,50,48,21,46,49,53,60,71,28,63,44,52,51,29,42,52,42,40,44,66,66,68,48,46,71,70,56,29,44,46,44,22,60,72,57,44,34,64,55,47,51,54,48,32,52,33,39,39,70,63,29,71,86,50,64,37,53,62,54,38,52,49,59,55,46,55,47,49,46,56,50,56,43,40,82,36,50,63,59,35,87,76,57,53,79,62,66,73,36,35,69,50,47,24,51,51,52,46,52,43,50,49,29,27,38,52,46,50,51,50,52,52,60,69,62,46,86,71,137

Nearest PDB structures (foldseek):
  3him-assembly1_A  TM=8.035E-01  e=2.435E-05  Rhodococcus jostii
  5k7z-assembly2_C  TM=7.896E-01  e=2.545E-05  Myxococcus xanthus DK 1622
  6en8-assembly1_C  TM=7.388E-01  e=1.001E-03  Sulfolobus acidocaldarius DSM 639
  4mo7-assembly1_A-2  TM=7.466E-01  e=1.859E-03  Pseudomonas fluorescens A506
  3br6-assembly1_A  TM=6.754E-01  e=1.001E-03  Staphylococcus aureus